Protein AF-A0A6A4ZW05-F1 (afdb_monomer_lite)

Structure (mmCIF, N/CA/C/O backbone):
data_AF-A0A6A4ZW05-F1
#
_entry.id   AF-A0A6A4ZW05-F1
#
loop_
_atom_site.group_PDB
_atom_site.id
_atom_site.type_symbol
_atom_site.label_atom_id
_atom_site.label_alt_id
_atom_site.label_comp_id
_atom_site.label_asym_id
_atom_site.label_entity_id
_atom_site.label_seq_id
_atom_site.pdbx_PDB_ins_code
_atom_site.Cartn_x
_atom_site.Cartn_y
_atom_site.Cartn_z
_atom_site.occupancy
_atom_site.B_iso_or_equiv
_atom_site.auth_seq_id
_atom_site.auth_comp_id
_atom_site.auth_asym_id
_atom_site.auth_atom_id
_atom_site.pdbx_PDB_model_num
ATOM 1 N N . ASP A 1 1 ? -20.516 -22.581 10.461 1.00 67.38 1 ASP A N 1
ATOM 2 C CA . ASP A 1 1 ? -21.993 -22.541 10.362 1.00 67.38 1 ASP A CA 1
ATOM 3 C C . ASP A 1 1 ? -22.697 -22.433 11.710 1.00 67.38 1 ASP A C 1
ATOM 5 O O . ASP A 1 1 ? -23.389 -21.446 11.921 1.00 67.38 1 ASP A O 1
ATOM 9 N N . GLY A 1 2 ? -22.484 -23.356 12.660 1.00 89.69 2 GLY A N 1
ATOM 10 C CA . GLY A 1 2 ? -23.200 -23.343 13.952 1.00 89.69 2 GLY A CA 1
ATOM 11 C C . GLY A 1 2 ? -23.078 -22.049 14.777 1.00 89.69 2 GLY A C 1
ATOM 12 O O . GLY A 1 2 ? -24.088 -21.526 15.234 1.00 89.69 2 GLY A O 1
ATOM 13 N N . LEU A 1 3 ? -21.869 -21.489 14.921 1.00 89.31 3 LEU A N 1
ATOM 14 C CA . LEU A 1 3 ? -21.654 -20.243 15.678 1.00 89.31 3 LEU A CA 1
ATOM 15 C C . LEU A 1 3 ? -22.339 -19.026 15.039 1.00 89.31 3 LEU A C 1
ATOM 17 O O . LEU A 1 3 ? -22.911 -18.206 15.747 1.00 89.31 3 LEU A O 1
ATOM 21 N N . ILE A 1 4 ? -22.313 -18.927 13.706 1.00 91.25 4 ILE A N 1
ATOM 22 C CA . ILE A 1 4 ? -22.961 -17.831 12.970 1.00 91.25 4 ILE A CA 1
ATOM 23 C C . ILE A 1 4 ? -24.471 -17.878 13.200 1.00 91.25 4 ILE A C 1
ATOM 25 O O . ILE A 1 4 ? -25.069 -16.877 13.592 1.00 91.25 4 ILE A O 1
ATOM 29 N N . LYS A 1 5 ? -25.068 -19.064 13.031 1.00 94.19 5 LYS A N 1
ATOM 30 C CA . LYS A 1 5 ? -26.499 -19.277 13.257 1.00 94.19 5 LYS A CA 1
ATOM 31 C C . LYS A 1 5 ? -26.902 -18.953 14.698 1.00 94.19 5 LYS A C 1
ATOM 33 O O . LYS A 1 5 ? -27.901 -18.279 14.910 1.00 94.19 5 LYS A O 1
ATOM 38 N N . TYR A 1 6 ? -26.091 -19.356 15.675 1.00 94.19 6 TYR A N 1
ATOM 39 C CA . TYR A 1 6 ? -26.327 -19.041 17.085 1.00 94.19 6 TYR A CA 1
ATOM 40 C C . TYR A 1 6 ? -26.376 -17.528 17.352 1.00 94.19 6 TYR A C 1
ATOM 42 O O . TYR A 1 6 ? -27.289 -17.045 18.018 1.00 94.19 6 TYR A O 1
ATOM 50 N N . VAL A 1 7 ? -25.440 -16.756 16.788 1.00 94.69 7 VAL A N 1
ATOM 51 C CA . VAL A 1 7 ? -25.439 -15.289 16.932 1.00 94.69 7 VAL A CA 1
ATOM 52 C C . VAL A 1 7 ? -26.670 -14.660 16.267 1.00 94.69 7 VAL A C 1
ATOM 54 O O . VAL A 1 7 ? -27.284 -13.767 16.849 1.00 94.69 7 VAL A O 1
ATOM 57 N N . GLN A 1 8 ? -27.073 -15.149 15.091 1.00 94.12 8 GLN A N 1
ATOM 58 C CA . GLN A 1 8 ? -28.286 -14.695 14.395 1.00 94.12 8 GLN A CA 1
ATOM 59 C C . GLN A 1 8 ? -29.562 -14.976 15.204 1.00 94.12 8 GLN A C 1
ATOM 61 O O . GLN A 1 8 ? -30.432 -14.111 15.311 1.00 94.12 8 GLN A O 1
ATOM 66 N N . GLU A 1 9 ? -29.662 -16.157 15.818 1.00 95.56 9 GLU A N 1
ATOM 67 C CA . GLU A 1 9 ? -30.787 -16.524 16.682 1.00 95.56 9 GLU A CA 1
ATOM 68 C C . GLU A 1 9 ? -30.846 -15.640 17.934 1.00 95.56 9 GLU A C 1
ATOM 70 O O . GLU A 1 9 ? -31.915 -15.115 18.246 1.00 95.56 9 GLU A O 1
ATOM 75 N N . ILE A 1 10 ? -29.713 -15.369 18.598 1.00 95.88 10 ILE A N 1
ATOM 76 C CA . ILE A 1 10 ? -29.679 -14.411 19.717 1.00 95.88 10 ILE A CA 1
ATOM 77 C C . ILE A 1 10 ? -30.128 -13.026 19.248 1.00 95.88 10 ILE A C 1
ATOM 79 O O . ILE A 1 10 ? -30.955 -12.400 19.914 1.00 95.88 10 ILE A O 1
ATOM 83 N N . ALA A 1 11 ? -29.629 -12.549 18.105 1.00 95.12 11 ALA A N 1
ATOM 84 C CA . ALA A 1 11 ? -29.976 -11.227 17.589 1.00 95.12 11 ALA A CA 1
ATOM 85 C C . ALA A 1 11 ? -31.489 -11.089 17.346 1.00 95.12 11 ALA A C 1
ATOM 87 O O . ALA A 1 11 ? -32.068 -10.048 17.660 1.00 95.12 11 ALA A O 1
ATOM 88 N N . SER A 1 12 ? -32.150 -12.160 16.885 1.00 95.94 12 SER A N 1
ATOM 89 C CA . SER A 1 12 ? -33.605 -12.187 16.656 1.00 95.94 12 SER A CA 1
ATOM 90 C C . SER A 1 12 ? -34.446 -11.960 17.921 1.00 95.94 12 SER A C 1
ATOM 92 O O . SER A 1 12 ? -35.594 -11.532 17.830 1.00 95.94 12 SER A O 1
ATOM 94 N N . THR A 1 13 ? -33.868 -12.179 19.107 1.00 97.06 13 THR A N 1
ATOM 95 C CA . THR A 1 13 ? -34.537 -11.925 20.396 1.00 97.06 13 THR A CA 1
ATOM 96 C C . THR A 1 13 ? -34.513 -10.451 20.818 1.00 97.06 13 THR A C 1
ATOM 98 O O . THR A 1 13 ? -35.145 -10.089 21.807 1.00 97.06 13 THR A O 1
ATOM 101 N N . GLY A 1 14 ? -33.754 -9.596 20.120 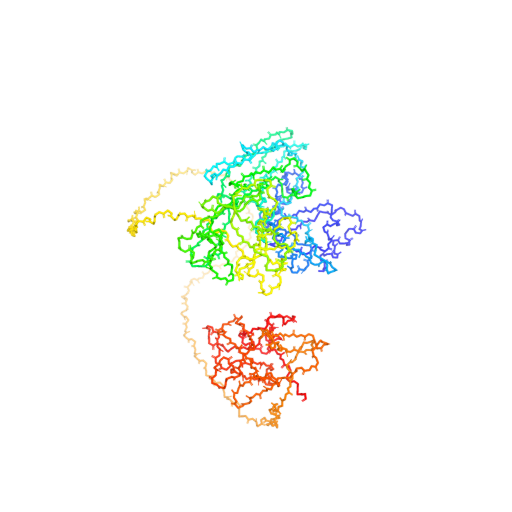1.00 94.94 14 GLY A N 1
ATOM 102 C CA . GLY A 1 14 ? -33.503 -8.207 20.522 1.00 94.94 14 GLY A CA 1
ATOM 103 C C . GLY A 1 14 ? -32.441 -8.046 21.620 1.00 94.94 14 GLY A C 1
ATOM 104 O O . GLY A 1 14 ? -32.172 -6.925 22.059 1.00 94.94 14 GLY A O 1
ATOM 105 N N . THR A 1 15 ? -31.814 -9.143 22.057 1.00 96.00 15 THR A N 1
ATOM 106 C CA . THR A 1 15 ? -30.717 -9.121 23.034 1.00 96.00 15 THR A CA 1
ATOM 107 C C . THR A 1 15 ? -29.518 -8.343 22.490 1.00 96.00 15 THR A C 1
ATOM 109 O O . THR A 1 15 ? -29.087 -8.548 21.356 1.00 96.00 15 THR A O 1
ATOM 112 N N . LYS A 1 16 ? -28.940 -7.455 23.309 1.00 96.00 16 LYS A N 1
ATOM 113 C CA . LYS A 1 16 ? -27.702 -6.741 22.964 1.00 96.00 16 LYS A CA 1
ATOM 114 C C . LYS A 1 16 ? -26.517 -7.703 23.012 1.00 96.00 16 LYS A C 1
ATOM 116 O O . LYS A 1 16 ? -26.241 -8.298 24.049 1.00 96.00 16 LYS A O 1
ATOM 121 N N . ILE A 1 17 ? -25.814 -7.831 21.892 1.00 96.88 17 ILE A N 1
ATOM 122 C CA . ILE A 1 17 ? -24.693 -8.761 21.734 1.00 96.88 17 ILE A CA 1
ATOM 123 C C . ILE A 1 17 ? -23.373 -7.996 21.839 1.00 96.88 17 ILE A C 1
ATOM 125 O O . ILE A 1 17 ? -23.164 -7.018 21.122 1.00 96.88 17 ILE A O 1
ATOM 129 N N . VAL A 1 18 ? -22.466 -8.472 22.692 1.00 97.06 18 VAL A N 1
ATOM 130 C CA . VAL A 1 18 ? -21.041 -8.114 22.643 1.00 97.06 18 VAL A CA 1
ATOM 131 C C . VAL A 1 18 ? -20.301 -9.301 22.038 1.00 97.06 18 VAL A C 1
ATOM 133 O O . VAL A 1 18 ? -20.226 -10.365 22.652 1.00 97.06 18 VAL A O 1
ATOM 136 N N . LEU A 1 19 ? -19.790 -9.136 20.821 1.00 96.62 19 LEU A N 1
ATOM 137 C CA . LEU A 1 19 ? -19.059 -10.179 20.109 1.00 96.62 19 LEU A CA 1
ATOM 138 C C . LEU A 1 19 ? -17.574 -10.098 20.471 1.00 96.62 19 LEU A C 1
ATOM 140 O O . LEU A 1 19 ? -16.910 -9.113 20.157 1.00 96.62 19 LEU A O 1
ATOM 144 N N . VAL A 1 20 ? -17.043 -11.135 21.117 1.00 97.00 20 VAL A N 1
ATOM 145 C CA . VAL A 1 20 ? -15.615 -11.223 21.453 1.00 97.00 20 VAL A CA 1
ATOM 146 C C . VAL A 1 20 ? -14.942 -12.239 20.534 1.00 97.00 20 VAL A C 1
ATOM 148 O O . VAL A 1 20 ? -15.269 -13.423 20.563 1.00 97.00 20 VAL A O 1
ATOM 151 N N . LEU A 1 21 ? -13.998 -11.773 19.721 1.00 95.88 21 LEU A N 1
ATOM 152 C CA . LEU A 1 21 ? -13.239 -12.579 18.771 1.00 95.88 21 LEU A CA 1
ATOM 153 C C . LEU A 1 21 ? -11.915 -13.014 19.408 1.00 95.88 21 LEU A C 1
ATOM 155 O O . LEU A 1 21 ? -10.964 -12.235 19.492 1.00 95.88 21 LEU A O 1
ATOM 159 N N . THR A 1 22 ? -11.861 -14.263 19.871 1.00 95.44 22 THR A N 1
ATOM 160 C CA . THR A 1 22 ? -10.639 -14.918 20.364 1.00 95.44 22 THR A CA 1
ATOM 161 C C . THR A 1 22 ? -10.086 -15.846 19.283 1.00 95.44 22 THR A C 1
ATOM 163 O O . THR A 1 22 ? -10.536 -16.983 19.125 1.00 95.44 22 THR A O 1
ATOM 166 N N . GLU A 1 23 ? -9.136 -15.353 18.499 1.00 93.25 23 GLU A N 1
ATOM 167 C CA . GLU A 1 23 ? -8.645 -16.009 17.292 1.00 93.25 23 GLU A CA 1
ATOM 168 C C . GLU A 1 23 ? -7.190 -15.637 16.971 1.00 93.25 23 GLU A C 1
ATOM 170 O O . GLU A 1 23 ? -6.746 -14.518 17.206 1.00 93.25 23 GLU A O 1
ATOM 175 N N . GLY A 1 24 ? -6.434 -16.582 16.400 1.00 91.88 24 GLY A N 1
ATOM 176 C CA . GLY A 1 24 ? -5.040 -16.354 15.978 1.00 91.88 24 GLY A CA 1
ATOM 177 C C . GLY A 1 24 ? -4.879 -15.803 14.563 1.00 91.88 24 GLY A C 1
ATOM 178 O O . GLY A 1 24 ? -3.782 -15.419 14.175 1.00 91.88 24 GLY A O 1
ATOM 179 N N . ARG A 1 25 ? -5.961 -15.786 13.785 1.00 89.75 25 ARG A N 1
ATOM 180 C CA . ARG A 1 25 ? -6.020 -15.246 12.425 1.00 89.75 25 ARG A CA 1
ATOM 181 C C . ARG A 1 25 ? -7.443 -14.773 12.131 1.00 89.75 25 ARG A C 1
ATOM 183 O O . ARG A 1 25 ? -8.360 -15.319 12.753 1.00 89.75 25 ARG A O 1
ATOM 190 N N . PRO A 1 26 ? -7.636 -13.849 11.178 1.00 89.88 26 PRO A N 1
ATOM 191 C CA . PRO A 1 26 ? -8.969 -13.394 10.811 1.00 89.88 26 PRO A CA 1
ATOM 192 C C . PRO A 1 26 ? -9.877 -14.536 10.357 1.00 89.88 26 PRO A C 1
ATOM 194 O O . PRO A 1 26 ? -9.431 -15.511 9.737 1.00 89.88 26 PRO A O 1
ATOM 197 N N . ARG A 1 27 ? -11.166 -14.403 10.657 1.00 89.69 27 ARG A N 1
ATOM 198 C CA . ARG A 1 27 ? -12.232 -15.307 10.224 1.00 89.69 27 ARG A CA 1
ATOM 199 C C . ARG A 1 27 ? -13.246 -14.507 9.425 1.00 89.69 27 ARG A C 1
ATOM 201 O O . ARG A 1 27 ? -13.546 -13.374 9.764 1.00 89.69 27 ARG A O 1
ATOM 208 N N . LEU A 1 28 ? -13.829 -15.110 8.395 1.00 90.50 28 LEU A N 1
ATOM 209 C CA . LEU A 1 28 ? -14.947 -14.474 7.705 1.00 90.50 28 LEU A CA 1
ATOM 210 C C . LEU A 1 28 ? -16.160 -14.458 8.635 1.00 90.50 28 LEU A C 1
ATOM 212 O O . LEU A 1 28 ? -16.672 -15.510 9.024 1.00 90.50 28 LEU A O 1
ATOM 216 N N . LEU A 1 29 ? -16.576 -13.253 9.018 1.00 91.69 29 LEU A N 1
ATOM 217 C CA . LEU A 1 29 ? -17.650 -13.046 9.987 1.00 91.69 29 LEU A CA 1
ATOM 218 C C . LEU A 1 29 ? -19.036 -13.147 9.342 1.00 91.69 29 LEU A C 1
ATOM 220 O O . LEU A 1 29 ? -20.016 -13.384 10.042 1.00 91.69 29 LEU A O 1
ATOM 224 N N . ASN A 1 30 ? -19.134 -13.011 8.015 1.00 89.69 30 ASN A N 1
ATOM 225 C CA . ASN A 1 30 ? -20.377 -13.174 7.252 1.00 89.69 30 ASN A CA 1
ATOM 226 C C . ASN A 1 30 ? -21.560 -12.384 7.855 1.00 89.69 30 ASN A C 1
ATOM 228 O O . ASN A 1 30 ? -22.665 -12.906 8.003 1.00 89.69 30 ASN A O 1
ATOM 232 N N . GLY A 1 31 ? -21.306 -11.128 8.240 1.00 90.69 31 GLY A N 1
ATOM 233 C CA . GLY A 1 31 ? -22.319 -10.195 8.743 1.00 90.69 31 GLY A CA 1
ATOM 234 C C . GLY A 1 31 ? -22.657 -10.310 10.233 1.00 90.69 31 GLY A C 1
ATOM 235 O O . GLY A 1 31 ? -23.436 -9.502 10.726 1.00 90.69 31 GLY A O 1
ATOM 236 N N . ILE A 1 32 ? -22.080 -11.248 11.001 1.00 94.00 32 ILE A N 1
ATOM 237 C CA . ILE A 1 32 ? -22.378 -11.322 12.449 1.00 94.00 32 ILE A CA 1
ATOM 238 C C . ILE A 1 32 ? -21.826 -10.128 13.240 1.00 94.00 32 ILE A C 1
ATOM 240 O O . ILE A 1 32 ? -22.329 -9.840 14.325 1.00 94.00 32 ILE A O 1
ATOM 244 N N . ALA A 1 33 ? -20.816 -9.430 12.709 1.00 94.19 33 ALA A N 1
ATOM 245 C CA . ALA A 1 33 ? -20.319 -8.186 13.288 1.00 94.19 33 ALA A CA 1
ATOM 246 C C . ALA A 1 33 ? -21.380 -7.074 13.230 1.00 94.19 33 ALA A C 1
ATOM 248 O O . ALA A 1 33 ? -21.557 -6.366 14.218 1.00 94.19 33 ALA A O 1
ATOM 249 N N . ASP A 1 34 ? -22.148 -6.993 12.137 1.00 94.00 34 ASP A N 1
ATOM 250 C CA . ASP A 1 34 ? -23.224 -6.006 11.951 1.00 94.00 34 ASP A CA 1
ATOM 251 C C . ASP A 1 34 ? -24.412 -6.237 12.905 1.00 94.00 34 ASP A C 1
ATOM 253 O O . ASP A 1 34 ? -25.176 -5.320 13.202 1.00 94.00 34 ASP A O 1
ATOM 257 N N . LEU A 1 35 ? -24.572 -7.466 13.410 1.00 95.50 35 LEU A N 1
ATOM 258 C CA . LEU A 1 35 ? -25.591 -7.818 14.407 1.00 95.50 35 LEU A CA 1
ATOM 259 C C . LEU A 1 35 ? -25.162 -7.470 15.841 1.00 95.50 35 LEU A C 1
ATOM 261 O O . LEU A 1 35 ? -25.997 -7.412 16.749 1.00 95.50 35 LEU A O 1
ATOM 265 N N . ALA A 1 36 ? -23.862 -7.279 16.072 1.00 96.12 36 ALA A N 1
ATOM 266 C CA . ALA A 1 36 ? -23.322 -7.014 17.392 1.00 96.12 36 ALA A CA 1
ATOM 267 C C . ALA A 1 36 ? -23.484 -5.536 17.774 1.00 96.12 36 ALA A C 1
ATOM 269 O O . ALA A 1 36 ? -23.325 -4.626 16.969 1.00 96.12 36 ALA A O 1
ATOM 270 N N . SER A 1 37 ? -23.769 -5.276 19.050 1.00 96.19 37 SER A N 1
ATOM 271 C CA . SER A 1 37 ? -23.774 -3.914 19.604 1.00 96.19 37 SER A CA 1
ATOM 272 C C . SER A 1 37 ? -22.362 -3.398 19.891 1.00 96.19 37 SER A C 1
ATOM 274 O O . SER A 1 37 ? -22.151 -2.190 19.956 1.00 96.19 37 SER A O 1
ATOM 276 N N . ALA A 1 38 ? -21.411 -4.311 20.083 1.00 96.69 38 ALA A N 1
ATOM 277 C CA . ALA A 1 38 ? -19.987 -4.031 20.185 1.00 96.69 38 ALA A CA 1
ATOM 278 C C . ALA A 1 38 ? -19.190 -5.263 19.743 1.00 96.69 38 ALA A C 1
ATOM 280 O O . ALA A 1 38 ? -19.620 -6.396 19.976 1.00 96.69 38 ALA A O 1
ATOM 281 N N . VAL A 1 39 ? -18.014 -5.039 19.160 1.00 97.31 39 VAL A N 1
ATOM 282 C CA . VAL A 1 39 ? -17.072 -6.097 18.783 1.00 97.31 39 VAL A CA 1
ATOM 283 C C . VAL A 1 39 ? -15.734 -5.843 19.472 1.00 97.31 39 VAL A C 1
ATOM 285 O O . VAL A 1 39 ? -15.225 -4.723 19.456 1.00 97.31 39 VAL A O 1
ATOM 288 N N . ILE A 1 40 ? -15.163 -6.882 20.079 1.00 97.19 40 ILE A N 1
ATOM 289 C CA . ILE A 1 40 ? -13.834 -6.859 20.693 1.00 97.19 40 ILE A CA 1
ATOM 290 C C . ILE A 1 40 ? -12.989 -7.931 20.021 1.00 97.19 40 ILE A C 1
ATOM 292 O O . ILE A 1 40 ? -13.272 -9.118 20.156 1.00 97.19 40 ILE A O 1
ATOM 296 N N . TRP A 1 41 ? -11.920 -7.525 19.344 1.00 96.31 41 TRP A N 1
ATOM 297 C CA . TRP A 1 41 ? -10.901 -8.455 18.869 1.00 96.31 41 TRP A CA 1
ATOM 298 C C . TRP A 1 41 ? -9.824 -8.642 19.943 1.00 96.31 41 TRP A C 1
ATOM 300 O O . TRP A 1 41 ? -9.144 -7.689 20.320 1.00 96.31 41 TRP A O 1
ATOM 310 N N . ALA A 1 42 ? -9.701 -9.866 20.459 1.00 95.75 42 ALA A N 1
ATOM 311 C CA . ALA A 1 42 ? -8.825 -10.210 21.580 1.00 95.75 42 ALA A CA 1
ATOM 312 C C . ALA A 1 42 ? -7.583 -11.023 21.168 1.00 95.75 42 ALA A C 1
ATOM 314 O O . ALA A 1 42 ? -6.743 -11.323 22.017 1.00 95.75 42 ALA A O 1
ATOM 315 N N . GLY A 1 43 ? -7.449 -11.383 19.886 1.00 93.44 43 GLY A N 1
ATOM 316 C CA . GLY A 1 43 ? -6.352 -12.222 19.400 1.00 93.44 43 GLY A CA 1
ATOM 317 C C . GLY A 1 43 ? -6.351 -13.610 20.051 1.00 93.44 43 GLY A C 1
ATOM 318 O O . GLY A 1 43 ? -7.411 -14.162 20.344 1.00 93.44 43 GLY A O 1
ATOM 319 N N . LEU A 1 44 ? -5.165 -14.170 20.306 1.00 94.44 44 LEU A N 1
ATOM 320 C CA . LEU A 1 44 ? -4.981 -15.324 21.194 1.00 94.44 44 LEU A CA 1
ATOM 321 C C . LEU A 1 44 ? -4.558 -14.812 22.572 1.00 94.44 44 LEU A C 1
ATOM 323 O O . LEU A 1 44 ? -3.362 -14.633 22.812 1.00 94.44 44 LEU A O 1
ATOM 327 N N . PRO A 1 45 ? -5.513 -14.514 23.465 1.00 91.69 45 PRO A N 1
ATOM 328 C CA . PRO A 1 45 ? -5.177 -13.965 24.757 1.00 91.69 45 PRO A CA 1
ATOM 329 C C . PRO A 1 45 ? -4.670 -15.122 25.631 1.00 91.69 45 PRO A C 1
ATOM 331 O O . PRO A 1 45 ? -5.306 -16.172 25.707 1.00 91.69 45 PRO A O 1
ATOM 334 N N . CYS A 1 46 ? -3.488 -14.962 26.225 1.00 94.88 46 CYS A N 1
ATOM 335 C CA . CYS A 1 46 ? -2.825 -16.002 27.019 1.00 94.88 46 CYS A CA 1
ATOM 336 C C . CYS A 1 46 ? -3.606 -16.335 28.316 1.00 94.88 46 CYS A C 1
ATOM 338 O O . CYS A 1 46 ? -4.795 -16.052 28.447 1.00 94.88 46 CYS A O 1
ATOM 340 N N . GLU A 1 47 ? -2.956 -16.920 29.321 1.00 96.25 47 GLU A N 1
ATOM 341 C CA . GLU A 1 47 ? -3.590 -17.418 30.550 1.00 96.25 47 GLU A CA 1
ATOM 342 C C . GLU A 1 47 ? -4.390 -16.364 31.339 1.00 96.25 47 GLU A C 1
ATOM 344 O O . GLU A 1 47 ? -5.415 -16.691 31.934 1.00 96.25 47 GLU A O 1
ATOM 349 N N . MET A 1 48 ? -3.991 -15.087 31.280 1.00 97.19 48 MET A N 1
ATOM 350 C CA . MET A 1 48 ? -4.719 -13.964 31.900 1.00 97.19 48 MET A CA 1
ATOM 351 C C . MET A 1 48 ? -5.727 -13.285 30.957 1.00 97.19 48 MET A C 1
ATOM 353 O O . MET A 1 48 ? -6.295 -12.235 31.270 1.00 97.19 48 MET A O 1
ATOM 357 N N . GLY A 1 49 ? -5.972 -13.886 29.795 1.00 96.75 49 GLY A N 1
ATOM 358 C CA . GLY A 1 49 ? -6.790 -13.340 28.724 1.00 96.75 49 GLY A CA 1
ATOM 359 C C . GLY A 1 49 ? -8.228 -13.036 29.114 1.00 96.75 49 GLY A C 1
ATOM 360 O O . GLY A 1 49 ? -8.747 -11.966 28.795 1.00 96.75 49 GLY A O 1
ATOM 361 N N . GLY A 1 50 ? -8.854 -13.946 29.863 1.00 97.44 50 GLY A N 1
ATOM 362 C CA . GLY A 1 50 ? -10.222 -13.764 30.349 1.00 97.44 50 GLY A CA 1
ATOM 363 C C . GLY A 1 50 ? -10.366 -12.535 31.249 1.00 97.44 50 GLY A C 1
ATOM 364 O O . GLY A 1 50 ? -11.322 -11.776 31.097 1.00 97.44 50 GLY A O 1
ATOM 365 N N . GLN A 1 51 ? -9.387 -12.288 32.129 1.00 98.00 51 GLN A N 1
ATOM 366 C CA . GLN A 1 51 ? -9.378 -11.086 32.962 1.00 98.00 51 GLN A CA 1
ATOM 367 C C . GLN A 1 51 ? -9.230 -9.830 32.098 1.00 98.00 51 GLN A C 1
ATOM 369 O O . GLN A 1 51 ? -10.027 -8.909 32.242 1.00 98.00 51 GLN A O 1
ATOM 374 N N . ALA A 1 52 ? -8.268 -9.800 31.172 1.00 97.50 52 ALA A N 1
ATOM 375 C CA . ALA A 1 52 ? -8.048 -8.637 30.311 1.00 97.50 52 ALA A CA 1
ATOM 376 C C . ALA A 1 52 ? -9.297 -8.272 29.483 1.00 97.50 52 ALA A C 1
ATOM 378 O O . ALA A 1 52 ? -9.676 -7.102 29.417 1.00 97.50 52 ALA A O 1
ATOM 379 N N . ILE A 1 53 ? -9.977 -9.271 28.908 1.00 98.12 53 ILE A N 1
ATOM 380 C CA . ILE A 1 53 ? -11.237 -9.080 28.174 1.00 98.12 53 ILE A CA 1
ATOM 381 C C . ILE A 1 53 ? -12.319 -8.512 29.100 1.00 98.12 53 ILE A C 1
ATOM 383 O O . ILE A 1 53 ? -12.971 -7.529 28.749 1.00 98.12 53 ILE A O 1
ATOM 387 N N . ALA A 1 54 ? -12.501 -9.100 30.287 1.00 97.88 54 ALA A N 1
ATOM 388 C CA . ALA A 1 54 ? -13.516 -8.654 31.236 1.00 97.88 54 ALA A CA 1
ATOM 389 C C . ALA A 1 54 ? -13.283 -7.205 31.686 1.00 97.88 54 ALA A C 1
ATOM 391 O O . ALA A 1 54 ? -14.226 -6.418 31.712 1.00 97.88 54 ALA A O 1
ATOM 392 N N . GLU A 1 55 ? -12.035 -6.829 31.982 1.00 97.75 55 GLU A N 1
ATOM 393 C CA . GLU A 1 55 ? -11.672 -5.468 32.389 1.00 97.75 55 GLU A CA 1
ATOM 394 C C . GLU A 1 55 ? -11.949 -4.429 31.293 1.00 97.75 55 GLU A C 1
ATOM 396 O O . GLU A 1 55 ? -12.359 -3.310 31.611 1.00 97.75 55 GLU A O 1
ATOM 401 N N . VAL A 1 56 ? -11.789 -4.801 30.018 1.00 97.62 56 VAL A N 1
ATOM 402 C CA . VAL A 1 56 ? -12.204 -3.964 28.885 1.00 97.62 56 VAL A CA 1
ATOM 403 C C . VAL A 1 56 ? -13.726 -3.867 28.818 1.00 97.62 56 VAL A C 1
ATOM 405 O O . VAL A 1 56 ? -14.248 -2.757 28.777 1.00 97.62 56 VAL A O 1
ATOM 408 N N . ILE A 1 57 ? -14.456 -4.987 28.857 1.00 97.06 57 ILE A N 1
ATOM 409 C CA . ILE A 1 57 ? -15.928 -4.998 28.748 1.00 97.06 57 ILE A CA 1
ATOM 410 C C . ILE A 1 57 ? -16.582 -4.126 29.829 1.00 97.06 57 ILE A C 1
ATOM 412 O O . ILE A 1 57 ? -17.500 -3.367 29.528 1.00 97.06 57 ILE A O 1
ATOM 416 N N . VAL A 1 58 ? -16.102 -4.197 31.074 1.00 96.25 58 VAL A N 1
ATOM 417 C CA . VAL A 1 58 ? -16.672 -3.423 32.194 1.00 96.25 58 VAL A CA 1
ATOM 418 C C . VAL A 1 58 ? -16.130 -1.992 32.295 1.00 96.25 58 VAL A C 1
ATOM 420 O O . VAL A 1 58 ? -16.488 -1.269 33.222 1.00 96.25 58 VAL A O 1
ATOM 423 N N . GLY A 1 59 ? -15.250 -1.570 31.381 1.00 95.88 59 GLY A N 1
ATOM 424 C CA . GLY A 1 59 ? -14.707 -0.210 31.361 1.00 95.88 59 GLY A CA 1
ATOM 425 C C . GLY A 1 59 ? -13.632 0.080 32.410 1.00 95.88 59 GLY A C 1
ATOM 426 O O . GLY A 1 59 ? -13.248 1.237 32.570 1.00 95.88 59 GLY A O 1
ATOM 427 N N . LYS A 1 60 ? -13.110 -0.942 33.105 1.00 97.06 60 LYS A N 1
ATOM 428 C CA . LYS A 1 60 ? -11.956 -0.790 34.011 1.00 97.06 60 LYS A CA 1
ATOM 429 C C . LYS A 1 60 ? -10.690 -0.429 33.227 1.00 97.06 60 LYS A C 1
ATOM 431 O O . LYS A 1 60 ? -9.847 0.312 33.728 1.00 97.06 60 LYS A O 1
ATOM 436 N N . VAL A 1 61 ? -10.579 -0.927 31.995 1.00 97.25 61 VAL A N 1
ATOM 437 C CA . VAL A 1 61 ? -9.537 -0.559 31.034 1.00 97.25 61 VAL A CA 1
ATOM 438 C C . VAL A 1 61 ? -10.192 0.006 29.777 1.00 97.25 61 VAL A C 1
ATOM 440 O O . VAL A 1 61 ? -11.023 -0.643 29.148 1.00 97.25 61 VAL A O 1
ATOM 443 N N . ASN A 1 62 ? -9.789 1.213 29.383 1.00 98.38 62 ASN A N 1
ATOM 444 C CA . ASN A 1 62 ? -10.196 1.804 28.112 1.00 98.38 62 ASN A CA 1
ATOM 445 C C . ASN A 1 62 ? -9.416 1.140 26.951 1.00 98.38 62 ASN A C 1
ATOM 447 O O . ASN A 1 62 ? -8.176 1.192 26.962 1.00 98.38 62 ASN A O 1
ATOM 451 N N . PRO A 1 63 ? -10.089 0.508 25.962 1.00 98.06 63 PRO A N 1
ATOM 452 C CA . PRO A 1 63 ? -9.411 -0.164 24.861 1.00 98.06 63 PRO A CA 1
ATOM 453 C C . PRO A 1 63 ? -8.597 0.829 24.024 1.00 98.06 63 PRO A C 1
ATOM 455 O O . PRO A 1 63 ? -8.986 1.974 23.805 1.00 98.06 63 PRO A O 1
ATOM 458 N N . SER A 1 64 ? -7.423 0.376 23.584 1.00 97.94 64 SER A N 1
ATOM 459 C CA . SER A 1 64 ? -6.457 1.190 22.830 1.00 97.94 64 SER A CA 1
ATOM 460 C C . SER A 1 64 ? -5.638 0.370 21.824 1.00 97.94 64 SER A C 1
ATOM 462 O O . SER A 1 64 ? -4.518 0.745 21.459 1.00 97.94 64 SER A O 1
ATOM 464 N N . GLY A 1 65 ? -6.144 -0.806 21.448 1.00 96.81 65 GLY A N 1
ATOM 465 C CA . GLY A 1 65 ? -5.566 -1.624 20.383 1.00 96.81 65 GLY A CA 1
ATOM 466 C C . GLY A 1 65 ? -5.900 -1.036 19.013 1.00 96.81 65 GLY A C 1
ATOM 467 O O . GLY A 1 65 ? -6.938 -0.397 18.858 1.00 96.81 65 GLY A O 1
ATOM 468 N N . LYS A 1 66 ? -5.023 -1.256 18.032 1.00 97.00 66 LYS A N 1
ATOM 469 C CA . LYS A 1 66 ? -5.268 -0.969 16.613 1.00 97.00 66 LYS A CA 1
ATOM 470 C C . LYS A 1 66 ? -4.944 -2.227 15.809 1.00 97.00 66 LYS A C 1
ATOM 472 O O . LYS A 1 66 ? -4.006 -2.942 16.169 1.00 97.00 66 LYS A O 1
ATOM 477 N N . LEU A 1 67 ? -5.705 -2.501 14.756 1.00 94.56 67 LEU A N 1
ATOM 478 C CA . LEU A 1 67 ? -5.498 -3.675 13.912 1.00 94.56 67 LEU A CA 1
ATOM 479 C C . LEU A 1 67 ? -4.153 -3.596 13.167 1.00 94.56 67 LEU A C 1
ATOM 481 O O . LEU A 1 67 ? -3.891 -2.590 12.507 1.00 94.56 67 LEU A O 1
ATOM 485 N N . PRO A 1 68 ? -3.304 -4.639 13.228 1.00 92.00 68 PRO A N 1
ATOM 486 C CA . PRO A 1 68 ? -2.012 -4.655 12.540 1.00 92.00 68 PRO A CA 1
ATOM 487 C C . PRO A 1 68 ? -2.096 -5.173 11.092 1.00 92.00 68 PRO A C 1
ATOM 489 O O . PRO A 1 68 ? -1.070 -5.348 10.441 1.00 92.00 68 PRO A O 1
ATOM 492 N N . TYR A 1 69 ? -3.300 -5.428 10.580 1.00 89.75 69 TYR A N 1
ATOM 493 C CA . TYR A 1 69 ? -3.573 -5.907 9.223 1.00 89.75 69 TYR A CA 1
ATOM 494 C C . TYR A 1 69 ? -4.970 -5.450 8.777 1.00 89.75 69 TYR A C 1
ATOM 496 O O . TYR A 1 69 ? -5.757 -4.971 9.593 1.00 89.75 69 TYR A O 1
ATOM 504 N N . VAL A 1 70 ? -5.279 -5.605 7.489 1.00 89.50 70 VAL A N 1
ATOM 505 C CA . VAL A 1 70 ? -6.644 -5.447 6.966 1.00 89.50 70 VAL A CA 1
ATOM 506 C C . VAL A 1 70 ? -7.434 -6.709 7.315 1.00 89.50 70 VAL A C 1
ATOM 508 O O . VAL A 1 70 ? -7.012 -7.813 6.974 1.00 89.50 70 VAL A O 1
ATOM 511 N N . TYR A 1 71 ? -8.543 -6.568 8.038 1.00 92.19 71 TYR A N 1
ATOM 512 C CA . TYR A 1 71 ? -9.413 -7.691 8.377 1.00 92.19 71 TYR A CA 1
ATOM 513 C C . TYR A 1 71 ? -10.313 -7.995 7.165 1.00 92.19 71 TYR A C 1
ATOM 515 O O . TYR A 1 71 ? -11.101 -7.130 6.775 1.00 92.19 71 TYR A O 1
ATOM 523 N N . PRO A 1 72 ? -10.203 -9.177 6.536 1.00 89.44 72 PRO A N 1
ATOM 524 C CA . PRO A 1 72 ? -10.889 -9.480 5.285 1.00 89.44 72 PRO A CA 1
ATOM 525 C C . PRO A 1 72 ? -12.402 -9.614 5.469 1.00 89.44 72 PRO A C 1
ATOM 527 O O . PRO A 1 72 ? -12.868 -10.137 6.484 1.00 89.44 72 PRO A O 1
ATOM 530 N N . LYS A 1 73 ? -13.161 -9.188 4.452 1.00 88.00 73 LYS A N 1
ATOM 531 C CA . LYS A 1 73 ? -14.634 -9.283 4.444 1.00 88.00 73 LYS A CA 1
ATOM 532 C C . LYS A 1 73 ? -15.170 -10.463 3.636 1.00 88.00 73 LYS A C 1
ATOM 534 O O . LYS A 1 73 ? -16.245 -10.973 3.939 1.00 88.00 73 LYS A O 1
ATOM 539 N N . SER A 1 74 ? -14.446 -10.894 2.603 1.00 83.56 74 SER A N 1
ATOM 540 C CA . SER A 1 74 ? -14.856 -11.996 1.725 1.00 83.56 74 SER A CA 1
ATOM 541 C C . SER A 1 74 ? -13.743 -13.023 1.534 1.00 83.56 74 SER A C 1
ATOM 543 O O . SER A 1 74 ? -12.575 -12.770 1.823 1.00 83.56 74 SER A O 1
ATOM 545 N N . SER A 1 75 ? -14.122 -14.203 1.042 1.00 80.19 75 SER A N 1
ATOM 546 C CA . SER A 1 75 ? -13.201 -15.287 0.680 1.00 80.19 75 SER A CA 1
ATOM 547 C C . SER A 1 75 ? -12.481 -15.063 -0.650 1.00 80.19 75 SER A C 1
ATOM 549 O O . SER A 1 75 ? -11.728 -15.937 -1.074 1.00 80.19 75 SER A O 1
ATOM 551 N N . ASP A 1 76 ? -12.725 -13.943 -1.334 1.00 77.19 76 ASP A N 1
ATOM 552 C CA . ASP A 1 76 ? -12.079 -13.659 -2.612 1.00 77.19 76 ASP A CA 1
ATOM 553 C C . ASP A 1 76 ? -10.568 -13.534 -2.397 1.00 77.19 76 ASP A C 1
ATOM 555 O O . ASP A 1 76 ? -10.118 -12.839 -1.485 1.00 77.19 76 ASP A O 1
ATOM 559 N N . ASN A 1 77 ? -9.766 -14.195 -3.234 1.00 68.94 77 ASN A N 1
ATOM 560 C CA . ASN A 1 77 ? -8.318 -14.290 -3.020 1.00 68.94 77 ASN A CA 1
ATOM 561 C C . ASN A 1 77 ? -7.640 -12.907 -2.914 1.00 68.94 77 ASN A C 1
ATOM 563 O O . ASN A 1 77 ? -6.775 -12.687 -2.070 1.00 68.94 77 ASN A O 1
ATOM 567 N N . THR A 1 78 ? -8.092 -11.937 -3.714 1.00 64.81 78 THR A N 1
ATOM 568 C CA . THR A 1 78 ? -7.618 -10.545 -3.664 1.00 64.81 78 THR A CA 1
ATOM 569 C C . THR A 1 78 ? -7.988 -9.831 -2.359 1.00 64.81 78 THR A C 1
ATOM 571 O O . THR A 1 78 ? -7.245 -8.963 -1.912 1.00 64.81 78 THR A O 1
ATOM 574 N N . ASN A 1 79 ? -9.095 -10.214 -1.713 1.00 71.50 79 ASN A N 1
ATOM 575 C CA . ASN A 1 79 ? -9.520 -9.695 -0.410 1.00 71.50 79 ASN A CA 1
ATOM 576 C C . ASN A 1 79 ? -8.646 -10.252 0.722 1.00 71.50 79 ASN A C 1
ATOM 578 O O . ASN A 1 79 ? -8.107 -9.502 1.532 1.00 71.50 79 ASN A O 1
ATOM 582 N N . LEU A 1 80 ? -8.436 -11.573 0.719 1.00 70.31 80 LEU A N 1
ATOM 583 C CA . LEU A 1 80 ? -7.638 -12.272 1.730 1.00 70.31 80 LEU A CA 1
ATOM 584 C C . LEU A 1 80 ? -6.165 -11.836 1.736 1.00 70.31 80 LEU A C 1
ATOM 586 O O . LEU A 1 80 ? -5.515 -11.901 2.778 1.00 70.31 80 LEU A O 1
ATOM 590 N N . ALA A 1 81 ? -5.653 -11.385 0.589 1.00 71.50 81 ALA A N 1
ATOM 591 C CA . ALA A 1 81 ? -4.277 -10.931 0.417 1.00 71.50 81 ALA A CA 1
ATOM 592 C C . ALA A 1 81 ? -4.126 -9.399 0.343 1.00 71.50 81 ALA A C 1
ATOM 594 O O . ALA A 1 81 ? -3.049 -8.929 -0.020 1.00 71.50 81 ALA A O 1
ATOM 595 N N . THR A 1 82 ? -5.161 -8.606 0.662 1.00 76.38 82 THR A N 1
ATOM 596 C CA . THR A 1 82 ? -5.095 -7.137 0.532 1.00 76.38 82 THR A CA 1
ATOM 597 C C . THR A 1 82 ? -4.036 -6.546 1.480 1.00 76.38 82 THR A C 1
ATOM 599 O O . THR A 1 82 ? -4.210 -6.590 2.703 1.00 76.38 82 THR A O 1
ATOM 602 N N . PRO A 1 83 ? -2.940 -5.954 0.963 1.00 81.06 83 PRO A N 1
ATOM 603 C CA . PRO A 1 83 ? -1.948 -5.314 1.811 1.00 81.06 83 PRO A CA 1
ATOM 604 C C . PRO A 1 83 ? -2.471 -3.976 2.342 1.00 81.06 83 PRO A C 1
ATOM 606 O O . PRO A 1 83 ? -3.146 -3.230 1.636 1.00 81.06 83 PRO A O 1
ATOM 609 N N . TYR A 1 84 ? -2.076 -3.603 3.563 1.00 83.25 84 TYR A N 1
ATOM 610 C CA . TYR A 1 84 ? -2.492 -2.323 4.157 1.00 83.25 84 TYR A CA 1
ATOM 611 C C . TYR A 1 84 ? -2.016 -1.092 3.377 1.00 83.25 84 TYR A C 1
ATOM 613 O O . TYR A 1 84 ? -2.570 -0.004 3.527 1.00 83.25 84 TYR A O 1
ATOM 621 N N . TYR A 1 85 ? -0.926 -1.242 2.624 1.00 78.06 85 TYR A N 1
ATOM 622 C CA . TYR A 1 85 ? -0.250 -0.134 1.970 1.00 78.06 85 TYR A CA 1
ATOM 623 C C . TYR A 1 85 ? -0.829 0.217 0.602 1.00 78.06 85 TYR A C 1
ATOM 625 O O . TYR A 1 85 ? -0.346 1.180 0.011 1.00 78.06 85 TYR A O 1
ATOM 633 N N . PHE A 1 86 ? -1.843 -0.536 0.146 1.00 72.88 86 PHE A N 1
ATOM 634 C CA . PHE A 1 86 ? -2.623 -0.343 -1.080 1.00 72.88 86 PHE A CA 1
ATOM 635 C C . PHE A 1 86 ? -1.766 0.057 -2.286 1.00 72.88 86 PHE A C 1
ATOM 637 O O . PHE A 1 86 ? -1.448 1.230 -2.473 1.00 72.88 86 PHE A O 1
ATOM 644 N N . ARG A 1 87 ? -1.375 -0.884 -3.150 1.00 70.31 87 ARG A N 1
ATOM 645 C CA . ARG A 1 87 ? -0.739 -0.466 -4.410 1.00 70.31 87 ARG A CA 1
ATOM 646 C C . ARG A 1 87 ? -1.792 0.164 -5.310 1.00 70.31 87 ARG A C 1
ATOM 648 O O . ARG A 1 87 ? -2.949 -0.245 -5.311 1.00 70.31 87 ARG A O 1
ATOM 655 N N . LYS A 1 88 ? -1.381 1.130 -6.132 1.00 60.88 88 LYS A N 1
ATOM 656 C CA . LYS A 1 88 ? -2.272 1.858 -7.058 1.00 60.88 88 LYS A CA 1
ATOM 657 C C . LYS A 1 88 ? -3.171 0.947 -7.922 1.00 60.88 88 LYS A C 1
ATOM 659 O O . LYS A 1 88 ? -4.287 1.343 -8.261 1.00 60.88 88 LYS A O 1
ATOM 664 N N . ASN A 1 89 ? -2.697 -0.260 -8.240 1.00 62.16 89 ASN A N 1
ATOM 665 C CA . ASN A 1 89 ? -3.399 -1.247 -9.064 1.00 62.16 89 ASN A CA 1
ATOM 666 C C . ASN A 1 89 ? -3.986 -2.426 -8.262 1.00 62.16 89 ASN A C 1
ATOM 668 O O . ASN A 1 89 ? -4.601 -3.300 -8.868 1.00 62.16 89 ASN A O 1
ATOM 672 N N . ASP A 1 90 ? -3.838 -2.454 -6.932 1.00 63.75 90 ASP A N 1
ATOM 673 C CA . ASP A 1 90 ? -4.462 -3.476 -6.084 1.00 63.75 90 ASP A CA 1
ATOM 674 C C . ASP A 1 90 ? -5.959 -3.165 -5.971 1.00 63.75 90 ASP A C 1
ATOM 676 O O . ASP A 1 90 ? -6.394 -2.349 -5.154 1.00 63.75 90 ASP A O 1
ATOM 680 N N . ARG A 1 91 ? -6.759 -3.784 -6.840 1.00 62.91 91 ARG A N 1
ATOM 681 C CA . ARG A 1 91 ? -8.218 -3.665 -6.838 1.00 62.91 91 ARG A CA 1
ATOM 682 C C . ARG A 1 91 ? -8.862 -5.039 -6.894 1.00 62.91 91 ARG A C 1
ATOM 684 O O . ARG A 1 91 ? -8.370 -5.948 -7.555 1.00 62.91 91 ARG A O 1
ATOM 691 N N . CYS A 1 92 ? -9.978 -5.176 -6.194 1.00 63.34 92 CYS A N 1
ATOM 692 C CA . CYS A 1 92 ? -10.829 -6.348 -6.290 1.00 63.34 92 CYS A CA 1
ATOM 693 C C . CYS A 1 92 ? -11.741 -6.194 -7.509 1.00 63.34 92 CYS A C 1
ATOM 695 O O . CYS A 1 92 ? -12.218 -5.099 -7.793 1.00 63.34 92 CYS A O 1
ATOM 697 N N . VAL A 1 93 ? -12.020 -7.278 -8.228 1.00 52.09 93 VAL A N 1
ATOM 698 C CA . VAL A 1 93 ? -12.967 -7.232 -9.348 1.00 52.09 93 VAL A CA 1
ATOM 699 C C . VAL A 1 93 ? -14.377 -7.459 -8.809 1.00 52.09 93 VAL A C 1
ATOM 701 O O . VAL A 1 93 ? -14.709 -8.551 -8.354 1.00 52.09 93 VAL A O 1
ATOM 704 N N . LYS A 1 94 ? -15.230 -6.439 -8.882 1.00 49.34 94 LYS A N 1
ATOM 705 C CA . LYS A 1 94 ? -16.654 -6.525 -8.553 1.00 49.34 94 LYS A CA 1
ATOM 706 C C . LYS A 1 94 ? -17.470 -6.403 -9.833 1.00 49.34 94 LYS A C 1
ATOM 708 O O . LYS A 1 94 ? -17.437 -5.368 -10.496 1.00 49.34 94 LYS A O 1
ATOM 713 N N . MET A 1 95 ? -18.200 -7.461 -10.194 1.00 40.41 95 MET A N 1
ATOM 714 C CA . MET A 1 95 ? -19.041 -7.500 -11.406 1.00 40.41 95 MET A CA 1
ATOM 715 C C . MET A 1 95 ? -18.284 -7.087 -12.687 1.00 40.41 95 MET A C 1
ATOM 717 O O . MET A 1 95 ? -18.803 -6.345 -13.514 1.00 40.41 95 MET A O 1
ATOM 721 N N . GLY A 1 96 ? -17.027 -7.523 -12.830 1.00 41.62 96 GLY A N 1
ATOM 722 C CA . GLY A 1 96 ? -16.178 -7.185 -13.981 1.00 41.62 96 GLY A CA 1
ATOM 723 C C . GLY A 1 96 ? -15.541 -5.789 -13.944 1.00 41.62 96 GLY A C 1
ATOM 724 O O . GLY A 1 96 ? -14.823 -5.435 -14.873 1.00 41.62 96 GLY A O 1
ATOM 725 N N . SER A 1 97 ? -15.758 -5.005 -12.882 1.00 40.81 97 SER A N 1
ATOM 726 C CA . SER A 1 97 ? -15.145 -3.685 -12.678 1.00 40.81 97 SER A CA 1
ATOM 727 C C . SER A 1 97 ? -14.144 -3.697 -11.520 1.00 40.81 97 SER A C 1
ATOM 729 O O . SER A 1 97 ? -14.377 -4.349 -10.505 1.00 40.81 97 SER A O 1
ATOM 731 N N . ASN A 1 98 ? -13.024 -2.984 -11.662 1.00 56.00 98 ASN A N 1
ATOM 732 C CA . ASN A 1 98 ? -12.021 -2.858 -10.603 1.00 56.00 98 ASN A CA 1
ATOM 733 C C . ASN A 1 98 ? -12.523 -1.910 -9.498 1.00 56.00 98 ASN A C 1
ATOM 735 O O . ASN A 1 98 ? -12.644 -0.706 -9.720 1.00 56.00 98 ASN A O 1
ATOM 739 N N . ASP A 1 99 ? -12.752 -2.441 -8.302 1.00 61.19 99 ASP A N 1
ATOM 740 C CA . ASP A 1 99 ? -13.259 -1.744 -7.118 1.00 61.19 99 ASP A CA 1
ATOM 741 C C . ASP A 1 99 ? -12.277 -1.877 -5.934 1.00 61.19 99 ASP A C 1
ATOM 743 O O . ASP A 1 99 ? -11.349 -2.693 -5.947 1.00 61.19 99 ASP A O 1
ATOM 747 N N . ALA A 1 100 ? -12.445 -1.052 -4.902 1.00 68.19 100 ALA A N 1
ATOM 748 C CA . ALA A 1 100 ? -11.698 -1.205 -3.658 1.00 68.19 100 ALA A CA 1
ATOM 749 C C . ALA A 1 100 ? -12.028 -2.560 -3.011 1.00 68.19 100 ALA A C 1
ATOM 751 O O . ALA A 1 100 ? -13.192 -2.959 -2.931 1.00 68.19 100 ALA A O 1
ATOM 752 N N . CYS A 1 101 ? -11.007 -3.274 -2.535 1.00 74.88 101 CYS A N 1
ATOM 753 C CA . CYS A 1 101 ? -11.229 -4.532 -1.834 1.00 74.88 101 CYS A CA 1
ATOM 754 C C . CYS A 1 101 ? -12.008 -4.296 -0.531 1.00 74.88 101 CYS A C 1
ATOM 756 O O . CYS A 1 101 ? -11.590 -3.464 0.280 1.00 74.88 101 CYS A O 1
ATOM 758 N N . PRO A 1 102 ? -13.145 -4.987 -0.312 1.00 81.19 102 PRO A N 1
ATOM 759 C CA . PRO A 1 102 ? -13.941 -4.758 0.882 1.00 81.19 102 PRO A CA 1
ATOM 760 C C . PRO A 1 102 ? -13.206 -5.290 2.114 1.00 81.19 102 PRO A C 1
ATOM 762 O O . PRO A 1 102 ? -12.816 -6.448 2.147 1.00 81.19 102 PRO A O 1
ATOM 765 N N . ALA A 1 103 ? -13.062 -4.475 3.151 1.00 86.50 103 ALA A N 1
ATOM 766 C CA . ALA A 1 103 ? -12.538 -4.914 4.441 1.00 86.50 103 ALA A CA 1
ATOM 767 C C . ALA A 1 103 ? -13.670 -4.969 5.467 1.00 86.50 103 ALA A C 1
ATOM 769 O O . ALA A 1 103 ? -14.609 -4.173 5.398 1.00 86.50 103 ALA A O 1
ATOM 770 N N . GLU A 1 104 ? -13.582 -5.904 6.409 1.00 91.69 104 GLU A N 1
ATOM 771 C CA . GLU A 1 104 ? -14.404 -5.865 7.617 1.00 91.69 104 GLU A CA 1
ATOM 772 C C . GLU A 1 104 ? -13.950 -4.678 8.469 1.00 91.69 104 GLU A C 1
ATOM 774 O O . GLU A 1 104 ? -14.759 -3.840 8.848 1.00 91.69 104 GLU A O 1
ATOM 779 N N . TRP A 1 105 ? -12.630 -4.554 8.643 1.00 92.19 105 TRP A N 1
ATOM 780 C CA . TRP A 1 105 ? -11.967 -3.410 9.263 1.00 92.19 105 TRP A CA 1
ATOM 781 C C . TRP A 1 105 ? -10.612 -3.168 8.603 1.00 92.19 105 TRP A C 1
ATOM 783 O O . TRP A 1 105 ? -9.879 -4.110 8.290 1.00 92.19 105 TRP A O 1
ATOM 793 N N . GLN A 1 106 ? -10.257 -1.905 8.400 1.00 90.31 106 GLN A N 1
ATOM 794 C CA . GLN A 1 106 ? -8.980 -1.530 7.806 1.00 90.31 106 GLN A CA 1
ATOM 795 C C . GLN A 1 106 ? -7.818 -1.651 8.796 1.00 90.31 106 GLN A C 1
ATOM 797 O O . GLN A 1 106 ? -7.979 -1.638 10.020 1.00 90.31 106 GLN A O 1
ATOM 802 N N . TYR A 1 107 ? -6.604 -1.704 8.246 1.00 92.06 107 TYR A N 1
ATOM 803 C CA . TYR A 1 107 ? -5.384 -1.546 9.032 1.00 92.06 107 TYR A CA 1
ATOM 804 C C . TYR A 1 107 ? -5.445 -0.282 9.892 1.00 92.06 107 TYR A C 1
ATOM 806 O O . TYR A 1 107 ? -5.859 0.783 9.433 1.00 92.06 107 TYR A O 1
ATOM 814 N N . GLY A 1 108 ? -4.993 -0.384 11.137 1.00 93.62 108 GLY A N 1
ATOM 815 C CA . GLY A 1 108 ? -4.960 0.734 12.066 1.00 93.62 108 GLY A CA 1
ATOM 816 C C . GLY A 1 108 ? -6.328 1.143 12.617 1.00 93.62 108 GLY A C 1
ATOM 817 O O . GLY A 1 108 ? -6.380 2.090 13.402 1.00 93.62 108 GLY A O 1
ATOM 818 N N . GLU A 1 109 ? -7.425 0.465 12.264 1.00 94.44 109 GLU A N 1
ATOM 819 C CA . GLU A 1 109 ? -8.708 0.671 12.935 1.00 94.44 109 GLU A CA 1
ATOM 820 C C . GLU A 1 109 ? -8.680 0.140 14.370 1.00 94.44 109 GLU A C 1
ATOM 822 O O . GLU A 1 109 ? -8.014 -0.844 14.696 1.00 94.44 109 GLU A O 1
ATOM 827 N N . GLY A 1 110 ? -9.397 0.830 15.251 1.00 95.94 110 GLY A N 1
ATOM 828 C CA . GLY A 1 110 ? -9.501 0.488 16.661 1.00 95.94 110 GLY A CA 1
ATOM 829 C C . GLY A 1 110 ? -10.091 1.647 17.449 1.00 95.94 110 GLY A C 1
ATOM 830 O O . GLY A 1 110 ? -9.566 2.768 17.424 1.00 95.94 110 GLY A O 1
ATOM 831 N N . LEU A 1 111 ? -11.210 1.372 18.112 1.00 96.44 111 LEU A N 1
ATOM 832 C CA . LEU A 1 111 ? -11.979 2.348 18.874 1.00 96.44 111 LEU A CA 1
ATOM 833 C C . LEU A 1 111 ? -11.497 2.438 20.328 1.00 96.44 111 LEU A C 1
ATOM 835 O O . LEU A 1 111 ? -10.719 1.616 20.810 1.00 96.44 111 LEU A O 1
ATOM 839 N N . SER A 1 112 ? -11.996 3.457 21.020 1.00 98.00 112 SER A N 1
ATOM 840 C CA . SER A 1 112 ? -11.773 3.720 22.438 1.00 98.00 112 SER A CA 1
ATOM 841 C C . SER A 1 112 ? -13.105 4.124 23.079 1.00 98.00 112 SER A C 1
ATOM 843 O O . SER A 1 112 ? -14.019 4.575 22.389 1.00 98.00 112 SER A O 1
ATOM 845 N N . TYR A 1 113 ? -13.226 3.999 24.402 1.00 98.12 113 TYR A N 1
ATOM 846 C CA . TYR A 1 113 ? -14.347 4.577 25.157 1.00 98.12 113 TYR A CA 1
ATOM 847 C C . TYR A 1 113 ? -14.265 6.104 25.278 1.00 98.12 113 TYR A C 1
ATOM 849 O O . TYR A 1 113 ? -15.182 6.739 25.795 1.00 98.12 113 TYR A O 1
ATOM 857 N N . THR A 1 114 ? -13.172 6.700 24.797 1.00 98.50 114 THR A N 1
ATOM 858 C CA . THR A 1 114 ? -13.034 8.143 24.620 1.00 98.50 114 THR A CA 1
ATOM 859 C C . THR A 1 114 ? -12.793 8.486 23.150 1.00 98.50 114 THR A C 1
ATOM 861 O O . THR A 1 114 ? -12.587 7.605 22.317 1.00 98.50 114 THR A O 1
ATOM 864 N N . THR A 1 115 ? -12.822 9.770 22.813 1.00 98.44 115 THR A N 1
ATOM 865 C CA . THR A 1 115 ? -12.599 10.265 21.449 1.00 98.44 115 THR A CA 1
ATOM 866 C C . THR A 1 115 ? -11.346 11.125 21.379 1.00 98.44 115 THR A C 1
ATOM 868 O O . THR A 1 115 ? -11.012 11.820 22.337 1.00 98.44 115 THR A O 1
ATOM 871 N N . PHE A 1 116 ? -10.665 11.111 20.230 1.00 98.44 116 PHE A N 1
ATOM 872 C CA . PHE A 1 116 ? -9.452 11.898 20.003 1.00 98.44 116 PHE A CA 1
ATOM 873 C C . PHE A 1 116 ? -9.579 12.772 18.752 1.00 98.44 116 PHE A C 1
ATOM 875 O O . PHE A 1 116 ? -9.814 12.276 17.643 1.00 98.44 116 PHE A O 1
ATOM 882 N N . ALA A 1 117 ? -9.391 14.078 18.927 1.00 98.06 117 ALA A N 1
ATOM 883 C CA . ALA A 1 117 ? -9.305 15.045 17.838 1.00 98.06 117 ALA A CA 1
ATOM 884 C C . ALA A 1 117 ? -7.842 15.279 17.454 1.00 98.06 117 ALA A C 1
ATOM 886 O O . ALA A 1 117 ? -6.973 15.332 18.321 1.00 98.06 117 ALA A O 1
ATOM 887 N N . TYR A 1 118 ? -7.584 15.401 16.153 1.00 98.25 118 TYR A N 1
ATOM 888 C CA . TYR A 1 118 ? -6.260 15.675 15.599 1.00 98.25 118 TYR A CA 1
ATOM 889 C C . TYR A 1 118 ? -6.331 17.026 14.906 1.00 98.25 118 TYR A C 1
ATOM 891 O O . TYR A 1 118 ? -7.214 17.236 14.076 1.00 98.25 118 TYR A O 1
ATOM 899 N N . THR A 1 119 ? -5.426 17.931 15.248 1.00 97.62 119 THR A N 1
ATOM 900 C CA . THR A 1 119 ? -5.396 19.293 14.716 1.00 97.62 119 THR A CA 1
ATOM 901 C C . THR A 1 119 ? -3.959 19.750 14.511 1.00 97.62 119 THR A C 1
ATOM 903 O O . THR A 1 119 ? -3.013 19.110 14.974 1.00 97.62 119 THR A O 1
ATOM 906 N N . ASN A 1 120 ? -3.795 20.880 13.818 1.00 96.62 120 ASN A N 1
ATOM 907 C CA . ASN A 1 120 ? -2.513 21.570 13.698 1.00 96.62 120 ASN A CA 1
ATOM 908 C C . ASN A 1 120 ? -1.381 20.662 13.179 1.00 96.62 120 ASN A C 1
ATOM 910 O O . ASN A 1 120 ? -0.310 20.585 13.779 1.00 96.62 120 ASN A O 1
ATOM 914 N N . MET A 1 121 ? -1.625 19.948 12.075 1.00 97.12 121 MET A N 1
ATOM 915 C CA . MET A 1 121 ? -0.554 19.215 11.407 1.00 97.12 121 MET A CA 1
ATOM 916 C C . MET A 1 121 ? 0.455 20.201 10.807 1.00 97.12 121 MET A C 1
ATOM 918 O O . MET A 1 121 ? 0.067 21.115 10.074 1.00 97.12 121 MET A O 1
ATOM 922 N N . GLN A 1 122 ? 1.742 19.990 11.074 1.00 96.81 122 GLN A N 1
ATOM 923 C CA . GLN A 1 122 ? 2.826 20.857 10.616 1.00 96.81 122 GLN A CA 1
ATOM 924 C C . GLN A 1 122 ? 3.980 20.050 10.019 1.00 96.81 122 GLN A C 1
ATOM 926 O O . GLN A 1 122 ? 4.246 18.915 10.418 1.00 96.81 122 GLN A O 1
ATOM 931 N N . LEU A 1 123 ? 4.680 20.680 9.075 1.00 97.50 123 LEU A N 1
ATOM 932 C CA . LEU A 1 123 ? 5.963 20.231 8.541 1.00 97.50 123 LEU A CA 1
ATOM 933 C C . LEU A 1 123 ? 7.012 21.300 8.855 1.00 97.50 123 LEU A C 1
ATOM 935 O O . LEU A 1 123 ? 6.734 22.488 8.697 1.00 97.50 123 LEU A O 1
ATOM 939 N N . SER A 1 124 ? 8.222 20.902 9.254 1.00 97.75 124 SER A N 1
ATOM 940 C CA . SER A 1 124 ? 9.319 21.858 9.488 1.00 97.75 124 SER A CA 1
ATOM 941 C C . SER A 1 124 ? 9.832 22.537 8.212 1.00 97.75 124 SER A C 1
ATOM 943 O O . SER A 1 124 ? 10.486 23.573 8.296 1.00 97.75 124 SER A O 1
ATOM 945 N N . SER A 1 125 ? 9.546 21.968 7.038 1.00 94.00 125 SER A N 1
ATOM 946 C CA . SER A 1 125 ? 9.857 22.526 5.720 1.00 94.00 125 SER A CA 1
ATOM 947 C C . SER A 1 125 ? 8.834 22.051 4.688 1.00 94.00 125 SER A C 1
ATOM 949 O O . SER A 1 125 ? 8.266 20.969 4.826 1.00 94.00 125 SER A O 1
ATOM 951 N N . ALA A 1 126 ? 8.639 22.831 3.623 1.00 87.56 126 ALA A N 1
ATOM 952 C CA . ALA A 1 126 ? 7.850 22.425 2.459 1.00 87.56 126 ALA A CA 1
ATOM 953 C C . ALA A 1 126 ? 8.639 21.541 1.472 1.00 87.56 126 ALA A C 1
ATOM 955 O O . ALA A 1 126 ? 8.041 20.927 0.590 1.00 87.56 126 ALA A O 1
ATOM 956 N N . GLY A 1 127 ? 9.968 21.459 1.602 1.00 86.12 127 GLY A N 1
ATOM 957 C CA . GLY A 1 127 ? 10.791 20.627 0.726 1.00 86.12 127 GLY A CA 1
ATOM 958 C C . GLY A 1 127 ? 12.283 20.626 1.051 1.00 86.12 127 GLY A C 1
ATOM 959 O O . GLY A 1 127 ? 12.767 21.502 1.771 1.00 86.12 127 GLY A O 1
ATOM 960 N N . PHE A 1 128 ? 13.005 19.645 0.503 1.00 80.25 128 PHE A N 1
ATOM 961 C CA . PHE A 1 128 ? 14.462 19.495 0.613 1.00 80.25 128 PHE A CA 1
ATOM 962 C C . PHE A 1 128 ? 15.070 18.987 -0.693 1.00 80.25 128 PHE A C 1
ATOM 964 O O . PHE A 1 128 ? 14.492 18.131 -1.357 1.00 80.25 128 PHE A O 1
ATOM 971 N N . ALA A 1 129 ? 16.276 19.458 -1.017 1.00 71.06 129 ALA A N 1
ATOM 972 C CA . ALA A 1 129 ? 17.043 18.958 -2.159 1.00 71.06 129 ALA A CA 1
ATOM 973 C C . ALA A 1 129 ? 17.977 17.796 -1.777 1.00 71.06 129 ALA A C 1
ATOM 975 O O . ALA A 1 129 ? 18.268 16.947 -2.615 1.00 71.06 129 ALA A O 1
ATOM 976 N N . SER A 1 130 ? 18.445 17.744 -0.524 1.00 76.75 130 SER A N 1
ATOM 977 C CA . SER A 1 130 ? 19.376 16.715 -0.049 1.00 76.75 130 SER A CA 1
ATOM 978 C C . SER A 1 130 ? 18.667 15.605 0.728 1.00 76.75 130 SER A C 1
ATOM 980 O O . SER A 1 130 ? 17.788 15.862 1.550 1.00 76.75 130 SER A O 1
ATOM 982 N N . ALA A 1 131 ? 19.119 14.363 0.522 1.00 74.69 131 ALA A N 1
ATOM 983 C CA . ALA A 1 131 ? 18.649 13.173 1.232 1.00 74.69 131 ALA A CA 1
ATOM 984 C C . ALA A 1 131 ? 18.923 13.194 2.747 1.00 74.69 131 ALA A C 1
ATOM 986 O O . ALA A 1 131 ? 18.194 12.566 3.510 1.00 74.69 131 ALA A O 1
ATOM 987 N N . SER A 1 132 ? 19.959 13.917 3.185 1.00 83.19 132 SER A N 1
ATOM 988 C CA . SER A 1 132 ? 20.392 13.960 4.588 1.00 83.19 132 SER A CA 1
ATOM 989 C C . SER A 1 132 ? 19.617 14.965 5.444 1.00 83.19 132 SER A C 1
ATOM 991 O O . SER A 1 132 ? 19.845 15.049 6.651 1.00 83.19 132 SER A O 1
ATOM 993 N N . GLN A 1 133 ? 18.757 15.784 4.834 1.00 87.88 133 GLN A N 1
ATOM 994 C CA . GLN A 1 133 ? 17.973 16.778 5.560 1.00 87.88 133 GLN A CA 1
ATOM 995 C C . GLN A 1 133 ? 16.832 16.100 6.320 1.00 87.88 133 GLN A C 1
ATOM 997 O O . GLN A 1 133 ? 16.139 15.231 5.795 1.00 87.88 133 GLN A O 1
ATOM 1002 N N . LYS A 1 134 ? 16.647 16.523 7.572 1.00 95.56 134 LYS A N 1
ATOM 1003 C CA . LYS A 1 134 ? 15.649 15.970 8.484 1.00 95.56 134 LYS A CA 1
ATOM 1004 C C . LYS A 1 134 ? 14.354 16.778 8.413 1.00 95.56 134 LYS A C 1
ATOM 1006 O O . LYS A 1 134 ? 14.356 17.980 8.685 1.00 95.56 134 LYS A O 1
ATOM 1011 N N . LEU A 1 135 ? 13.259 16.114 8.069 1.00 97.12 135 LEU A N 1
ATOM 1012 C CA . LEU A 1 135 ? 11.898 16.633 8.100 1.00 97.12 135 LEU A CA 1
ATOM 1013 C C . LEU A 1 135 ? 11.262 16.274 9.442 1.00 97.12 135 LEU A C 1
ATOM 1015 O O . LEU A 1 135 ? 11.164 15.099 9.780 1.00 97.12 135 LEU A O 1
ATOM 1019 N N . THR A 1 136 ? 10.796 17.276 10.183 1.00 98.38 136 THR A N 1
ATOM 1020 C CA . THR A 1 136 ? 9.979 17.062 11.381 1.00 98.38 136 THR A CA 1
ATOM 1021 C C . THR A 1 136 ? 8.515 17.222 10.995 1.00 98.38 136 THR A C 1
ATOM 1023 O O . THR A 1 136 ? 8.110 18.284 10.517 1.00 98.38 136 THR A O 1
ATOM 1026 N N . ILE A 1 137 ? 7.725 16.172 11.206 1.00 98.50 137 ILE A N 1
ATOM 1027 C CA . ILE A 1 137 ? 6.281 16.135 10.963 1.00 98.50 137 ILE A CA 1
ATOM 1028 C C . ILE A 1 137 ? 5.581 16.028 12.310 1.00 98.50 137 ILE A C 1
ATOM 1030 O O . ILE A 1 137 ? 5.875 15.113 13.079 1.00 98.50 137 ILE A O 1
ATOM 1034 N N . SER A 1 138 ? 4.648 16.929 12.604 1.00 98.62 138 SER A N 1
ATOM 1035 C CA . SER A 1 138 ? 3.950 16.936 13.891 1.00 98.62 138 SER A CA 1
ATOM 1036 C C . SER A 1 138 ? 2.446 17.125 13.763 1.00 98.62 138 SER A C 1
ATOM 1038 O O . SER A 1 138 ? 1.949 17.611 12.747 1.00 98.62 138 SER A O 1
ATOM 1040 N N . VAL A 1 139 ? 1.719 16.706 14.799 1.00 98.69 139 VAL A N 1
ATOM 1041 C CA . VAL A 1 139 ? 0.270 16.897 14.948 1.00 98.69 139 VAL A CA 1
ATOM 1042 C C . VAL A 1 139 ? -0.089 17.036 16.423 1.00 98.69 139 VAL A C 1
ATOM 1044 O O . VAL A 1 139 ? 0.521 16.396 17.283 1.00 98.69 139 VAL A O 1
ATOM 1047 N N . THR A 1 140 ? -1.088 17.856 16.733 1.00 98.75 140 THR A N 1
ATOM 1048 C CA . THR A 1 140 ? -1.658 17.953 18.078 1.00 98.75 140 THR A CA 1
ATOM 1049 C C . THR A 1 140 ? -2.820 16.975 18.214 1.00 98.75 140 THR A C 1
ATOM 1051 O O . THR A 1 140 ? -3.737 16.971 17.395 1.00 98.75 140 THR A O 1
ATOM 1054 N N . VAL A 1 141 ? -2.787 16.149 19.258 1.00 98.75 141 VAL A N 1
ATOM 1055 C CA . VAL A 1 141 ? -3.842 15.186 19.587 1.00 98.75 141 VAL A CA 1
ATOM 1056 C C . VAL A 1 141 ? -4.468 15.568 20.918 1.00 98.75 141 VAL A C 1
ATOM 1058 O O . VAL A 1 141 ? -3.761 15.706 21.914 1.00 98.75 141 VAL A O 1
ATOM 1061 N N . THR A 1 142 ? -5.790 15.709 20.935 1.00 98.81 142 THR A N 1
ATOM 1062 C CA . THR A 1 142 ? -6.569 16.083 22.120 1.00 98.81 142 THR A CA 1
ATOM 1063 C C . THR A 1 142 ? -7.574 14.993 22.442 1.00 98.81 142 THR A C 1
ATOM 1065 O O . THR A 1 142 ? -8.335 14.580 21.566 1.00 98.81 142 THR A O 1
ATOM 1068 N N . ASN A 1 143 ? -7.628 14.557 23.699 1.00 98.81 143 ASN A N 1
ATOM 1069 C CA . ASN A 1 143 ? -8.719 13.713 24.174 1.00 98.81 143 ASN A CA 1
ATOM 1070 C C . ASN A 1 143 ? -9.974 14.573 24.372 1.00 98.81 143 ASN A C 1
ATOM 1072 O O . ASN A 1 143 ? -10.019 15.418 25.261 1.00 98.81 143 ASN A O 1
ATOM 1076 N N . THR A 1 144 ? -10.986 14.367 23.537 1.00 98.75 144 THR A N 1
ATOM 1077 C CA . THR A 1 144 ? -12.241 15.132 23.545 1.00 98.75 144 THR A CA 1
ATOM 1078 C C . THR A 1 144 ? -13.383 14.422 24.264 1.00 98.75 144 THR A C 1
ATOM 1080 O O . THR A 1 144 ? -14.486 14.962 24.339 1.00 98.75 144 THR A O 1
ATOM 1083 N N . GLY A 1 145 ? -13.152 13.212 24.776 1.00 98.19 145 GLY A N 1
ATOM 1084 C CA . GLY A 1 145 ? -14.154 12.487 25.546 1.00 98.19 145 GLY A CA 1
ATOM 1085 C C . GLY A 1 145 ? -14.027 12.718 27.052 1.00 98.19 145 GLY A C 1
ATOM 1086 O O . GLY A 1 145 ? -13.351 13.629 27.526 1.00 98.19 145 GLY A O 1
ATOM 1087 N N . LYS A 1 146 ? -14.732 11.885 27.823 1.00 97.50 146 LYS A N 1
ATOM 1088 C CA . LYS A 1 146 ? -14.909 12.053 29.278 1.00 97.50 146 LYS A CA 1
ATOM 1089 C C . LYS A 1 146 ? -14.035 11.128 30.126 1.00 97.50 146 LYS A C 1
ATOM 1091 O O . LYS A 1 146 ? -14.103 11.187 31.349 1.00 97.50 146 LYS A O 1
ATOM 1096 N N . MET A 1 147 ? -13.241 10.266 29.497 1.00 97.31 147 MET A N 1
ATOM 1097 C CA . MET A 1 147 ? -12.412 9.266 30.169 1.00 97.31 147 MET A CA 1
ATOM 1098 C C . MET A 1 147 ? -10.969 9.362 29.673 1.00 97.31 147 MET A C 1
ATOM 1100 O O . MET A 1 147 ? -10.730 9.643 28.500 1.00 97.31 147 MET A O 1
ATOM 1104 N N . THR A 1 148 ? -10.005 9.092 30.553 1.00 98.56 148 THR A N 1
ATOM 1105 C CA . THR A 1 148 ? -8.607 8.898 30.152 1.00 98.56 148 THR A CA 1
ATOM 1106 C C . THR A 1 148 ? -8.502 7.768 29.131 1.00 98.56 148 THR A C 1
ATOM 1108 O O . THR A 1 148 ? -9.108 6.706 29.278 1.00 98.56 148 THR A O 1
ATOM 1111 N N . GLY A 1 149 ? -7.737 7.983 28.071 1.00 98.50 149 GLY A N 1
ATOM 1112 C CA . GLY A 1 149 ? -7.554 6.972 27.039 1.00 98.50 149 GLY A CA 1
ATOM 1113 C C . GLY A 1 149 ? -6.168 7.028 26.436 1.00 98.50 149 GLY A C 1
ATOM 1114 O O . GLY A 1 149 ? -5.463 8.034 26.547 1.00 98.50 149 GLY A O 1
ATOM 1115 N N . LYS A 1 150 ? -5.803 5.933 25.770 1.00 98.75 150 LYS A N 1
ATOM 1116 C CA . LYS A 1 150 ? -4.561 5.838 25.011 1.00 98.75 150 LYS A CA 1
ATOM 1117 C C . LYS A 1 150 ? -4.863 5.840 23.523 1.00 98.75 150 LYS A C 1
ATOM 1119 O O . LYS A 1 150 ? -5.700 5.057 23.084 1.00 98.75 150 LYS A O 1
ATOM 1124 N N . GLU A 1 151 ? -4.137 6.652 22.767 1.00 98.50 151 GLU A N 1
ATOM 1125 C CA . GLU A 1 151 ? -4.257 6.726 21.311 1.00 98.50 151 GLU A CA 1
ATOM 1126 C C . GLU A 1 151 ? -2.931 6.388 20.636 1.00 98.50 151 GLU A C 1
ATOM 1128 O O . GLU A 1 151 ? -1.861 6.775 21.109 1.00 98.50 151 GLU A O 1
ATOM 1133 N N . VAL A 1 152 ? -3.010 5.652 19.526 1.00 98.56 152 VAL A N 1
ATOM 1134 C CA . VAL A 1 152 ? -1.853 5.323 18.685 1.00 98.56 152 VAL A CA 1
ATOM 1135 C C . VAL A 1 152 ? -1.818 6.282 17.498 1.00 98.56 152 VAL A C 1
ATOM 1137 O O . VAL A 1 152 ? -2.558 6.139 16.527 1.00 98.56 152 VAL A O 1
ATOM 1140 N N . VAL A 1 153 ? -0.935 7.270 17.578 1.00 98.44 153 VAL A N 1
ATOM 1141 C CA . VAL A 1 153 ? -0.710 8.291 16.556 1.00 98.44 153 VAL A CA 1
ATOM 1142 C C . VAL A 1 153 ? 0.181 7.707 15.468 1.00 98.44 153 VAL A C 1
ATOM 1144 O O . VAL A 1 153 ? 1.366 7.506 15.702 1.00 98.44 153 VAL A O 1
ATOM 1147 N N . MET A 1 154 ? -0.387 7.421 14.296 1.00 98.19 154 MET A N 1
ATOM 1148 C CA . MET A 1 154 ? 0.313 6.817 13.154 1.00 98.19 154 MET A CA 1
ATOM 1149 C C . MET A 1 154 ? 0.569 7.849 12.051 1.00 98.19 154 MET A C 1
ATOM 1151 O O . MET A 1 154 ? -0.378 8.515 11.621 1.00 98.19 154 MET A O 1
ATOM 1155 N N . LEU A 1 155 ? 1.821 7.941 11.595 1.00 98.06 155 LEU A N 1
ATOM 1156 C CA . LEU A 1 155 ? 2.273 8.767 10.474 1.00 98.06 155 LEU A CA 1
ATOM 1157 C C . LEU A 1 155 ? 2.469 7.901 9.228 1.00 98.06 155 LEU A C 1
ATOM 1159 O O . LEU A 1 155 ? 3.235 6.933 9.245 1.00 98.06 155 LEU A O 1
ATOM 1163 N N . PHE A 1 156 ? 1.827 8.304 8.140 1.00 95.75 156 PHE A N 1
ATOM 1164 C CA . PHE A 1 156 ? 1.915 7.656 6.843 1.00 95.75 156 PHE A CA 1
ATOM 1165 C C . PHE A 1 156 ? 2.484 8.594 5.781 1.00 95.75 156 PHE A C 1
ATOM 1167 O O . PHE A 1 156 ? 2.450 9.820 5.924 1.00 95.75 156 PHE A O 1
ATOM 1174 N N . VAL A 1 157 ? 2.969 8.001 4.691 1.00 93.81 157 VAL A N 1
ATOM 1175 C CA . VAL A 1 157 ? 3.395 8.716 3.489 1.00 93.81 157 VAL A CA 1
ATOM 1176 C C . VAL A 1 157 ? 2.827 8.065 2.229 1.00 93.81 157 VAL A C 1
ATOM 1178 O O . VAL A 1 157 ? 2.775 6.838 2.114 1.00 93.81 157 VAL A O 1
ATOM 1181 N N . THR A 1 158 ? 2.430 8.910 1.282 1.00 89.31 158 THR A N 1
ATOM 1182 C CA . THR A 1 158 ? 2.208 8.558 -0.124 1.00 89.31 158 THR A CA 1
ATOM 1183 C C . THR A 1 158 ? 3.392 9.098 -0.931 1.00 89.31 158 THR A C 1
ATOM 1185 O O . THR A 1 158 ? 3.604 10.316 -0.918 1.00 89.31 158 THR A O 1
ATOM 1188 N N . PRO A 1 159 ? 4.186 8.243 -1.594 1.00 85.81 159 PRO A N 1
ATOM 1189 C CA . PRO A 1 159 ? 5.250 8.679 -2.488 1.00 85.81 159 PRO A CA 1
ATOM 1190 C C . PRO A 1 159 ? 4.690 9.304 -3.783 1.00 85.81 159 PRO A C 1
ATOM 1192 O O . PRO A 1 159 ? 3.511 9.117 -4.099 1.00 85.81 159 PRO A O 1
ATOM 1195 N N . PRO A 1 160 ? 5.526 10.011 -4.565 1.00 78.31 160 PRO A N 1
ATOM 1196 C CA . PRO A 1 160 ? 5.172 10.455 -5.907 1.00 78.31 160 PRO A CA 1
ATOM 1197 C C . PRO A 1 160 ? 4.705 9.284 -6.781 1.00 78.31 160 PRO A C 1
ATOM 1199 O O . PRO A 1 160 ? 5.192 8.159 -6.663 1.00 78.31 160 PRO A O 1
ATOM 1202 N N . ALA A 1 161 ? 3.789 9.554 -7.711 1.00 69.44 161 ALA A N 1
ATOM 1203 C CA . ALA A 1 161 ? 3.283 8.560 -8.662 1.00 69.44 161 ALA A CA 1
ATOM 1204 C C . ALA A 1 161 ? 4.274 8.282 -9.816 1.00 69.44 161 ALA A C 1
ATOM 1206 O O . ALA A 1 161 ? 3.886 8.227 -10.981 1.00 69.44 161 ALA A O 1
ATOM 1207 N N . THR A 1 162 ? 5.556 8.139 -9.492 1.00 60.94 162 THR A N 1
ATOM 1208 C CA . THR A 1 162 ? 6.671 7.859 -10.412 1.00 60.94 162 THR A CA 1
ATOM 1209 C C . THR A 1 162 ? 6.823 6.371 -10.720 1.00 60.94 162 THR A C 1
ATOM 1211 O O . THR A 1 162 ? 7.455 6.021 -11.710 1.00 60.94 162 THR A O 1
ATOM 1214 N N . ARG A 1 163 ? 6.218 5.490 -9.909 1.00 60.97 163 ARG A N 1
ATOM 1215 C CA . ARG A 1 163 ? 6.243 4.029 -10.089 1.00 60.97 163 ARG A CA 1
ATOM 1216 C C . ARG A 1 163 ? 4.852 3.487 -10.419 1.00 60.97 163 ARG A C 1
ATOM 1218 O O . ARG A 1 163 ? 3.863 3.879 -9.798 1.00 60.97 163 ARG A O 1
ATOM 1225 N N . LEU A 1 164 ? 4.785 2.538 -11.358 1.00 54.94 164 LEU A N 1
ATOM 1226 C CA . LEU A 1 164 ? 3.542 1.891 -11.812 1.00 54.94 164 LEU A CA 1
ATOM 1227 C C . LEU A 1 164 ? 2.740 1.242 -10.671 1.00 54.94 164 LEU A C 1
ATOM 1229 O O . LEU A 1 164 ? 1.513 1.315 -10.660 1.00 54.94 164 LEU A O 1
ATOM 1233 N N . THR A 1 165 ? 3.430 0.646 -9.700 1.00 64.19 165 THR A N 1
ATOM 1234 C CA . THR A 1 165 ? 2.848 -0.081 -8.559 1.00 64.19 165 THR A CA 1
ATOM 1235 C C . THR A 1 165 ? 3.207 0.562 -7.221 1.00 64.19 165 THR A C 1
ATOM 1237 O O . THR A 1 165 ? 3.358 -0.138 -6.221 1.00 64.19 165 THR A O 1
ATOM 1240 N N . ALA A 1 166 ? 3.363 1.892 -7.195 1.00 67.31 166 ALA A N 1
ATOM 1241 C CA . ALA A 1 166 ? 3.643 2.613 -5.959 1.00 67.31 166 ALA A CA 1
ATOM 1242 C C . ALA A 1 166 ? 2.584 2.303 -4.888 1.00 67.31 166 ALA A C 1
ATOM 1244 O O . ALA A 1 166 ? 1.378 2.276 -5.161 1.00 67.31 166 ALA A O 1
ATOM 1245 N N . GLU A 1 167 ? 3.058 2.076 -3.670 1.00 80.62 167 GLU A N 1
ATOM 1246 C CA . GLU A 1 167 ? 2.235 1.978 -2.474 1.00 80.62 167 GLU A CA 1
ATOM 1247 C C . GLU A 1 167 ? 1.615 3.342 -2.177 1.00 80.62 167 GLU A C 1
ATOM 1249 O O . GLU A 1 167 ? 2.302 4.359 -2.246 1.00 80.62 167 GLU A O 1
ATOM 1254 N N . THR A 1 168 ? 0.332 3.389 -1.827 1.00 78.06 168 THR A N 1
ATOM 1255 C CA . THR A 1 168 ? -0.367 4.654 -1.566 1.00 78.06 168 THR A CA 1
ATOM 1256 C C . THR A 1 168 ? -0.526 4.956 -0.077 1.00 78.06 168 THR A C 1
ATOM 1258 O O . THR A 1 168 ? -1.059 6.003 0.279 1.00 78.06 168 THR A O 1
ATOM 1261 N N . LYS A 1 169 ? -0.099 4.055 0.819 1.00 86.44 169 LYS A N 1
ATOM 1262 C CA . LYS A 1 169 ? -0.214 4.245 2.276 1.00 86.44 169 LYS A CA 1
ATOM 1263 C C . LYS A 1 169 ? 0.895 3.524 3.047 1.00 86.44 169 LYS A C 1
ATOM 1265 O O . LYS A 1 169 ? 0.693 2.452 3.602 1.00 86.44 169 LYS A O 1
ATOM 1270 N N . LEU A 1 170 ? 2.078 4.122 3.139 1.00 90.94 170 LEU A N 1
ATOM 1271 C CA . LEU A 1 170 ? 3.203 3.527 3.870 1.00 90.94 170 LEU A CA 1
ATOM 1272 C C . LEU A 1 170 ? 3.276 4.062 5.300 1.00 90.94 170 LEU A C 1
ATOM 1274 O O . LEU A 1 170 ? 3.456 5.264 5.481 1.00 90.94 170 LEU A O 1
ATOM 1278 N N . LEU A 1 171 ? 3.188 3.192 6.312 1.00 95.12 171 LEU A N 1
ATOM 1279 C CA . LEU A 1 171 ? 3.433 3.587 7.704 1.00 95.12 171 LEU A CA 1
ATOM 1280 C C . LEU A 1 171 ? 4.928 3.901 7.882 1.00 95.12 171 LEU A C 1
ATOM 1282 O O . LEU A 1 171 ? 5.774 3.076 7.540 1.00 95.12 171 LEU A O 1
ATOM 1286 N N . LYS A 1 172 ? 5.254 5.075 8.436 1.00 95.69 172 LYS A N 1
ATOM 1287 C CA . LYS A 1 172 ? 6.643 5.510 8.691 1.00 95.69 172 LYS A CA 1
ATOM 1288 C C . LYS A 1 172 ? 6.984 5.674 10.162 1.00 95.69 172 LYS A C 1
ATOM 1290 O O . LYS A 1 172 ? 8.147 5.592 10.532 1.00 95.69 172 LYS A O 1
ATOM 1295 N N . GLY A 1 173 ? 5.981 5.844 11.012 1.00 96.38 173 GLY A N 1
ATOM 1296 C CA . GLY A 1 173 ? 6.185 5.889 12.449 1.00 96.38 173 GLY A CA 1
ATOM 1297 C C . GLY A 1 173 ? 4.867 5.848 13.197 1.00 96.38 173 GLY A C 1
ATOM 1298 O O . GLY A 1 173 ? 3.813 6.184 12.653 1.00 96.38 173 GLY A O 1
ATOM 1299 N N . PHE A 1 174 ? 4.925 5.438 14.458 1.00 97.88 174 PHE A N 1
ATOM 1300 C CA . PHE A 1 174 ? 3.795 5.561 15.363 1.00 97.88 174 PHE A CA 1
ATOM 1301 C C . PHE A 1 174 ? 4.252 5.845 16.793 1.00 97.88 174 PHE A C 1
ATOM 1303 O O . PHE A 1 174 ? 5.359 5.489 17.187 1.00 97.88 174 PHE A O 1
ATOM 1310 N N . SER A 1 175 ? 3.386 6.484 17.575 1.00 98.19 175 SER A N 1
ATOM 1311 C CA . SER A 1 175 ? 3.593 6.725 19.003 1.00 98.19 175 SER A CA 1
ATOM 1312 C C . SER A 1 175 ? 2.293 6.494 19.759 1.00 98.19 175 SER A C 1
ATOM 1314 O O . SER A 1 175 ? 1.225 6.890 19.291 1.00 98.19 175 SER A O 1
ATOM 1316 N N . LYS A 1 176 ? 2.369 5.837 20.918 1.00 98.56 176 LYS A N 1
ATOM 1317 C CA . LYS A 1 176 ? 1.209 5.594 21.779 1.00 98.56 176 LYS A CA 1
ATOM 1318 C C . LYS A 1 176 ? 1.259 6.541 22.970 1.00 98.56 176 LYS A C 1
ATOM 1320 O O . LYS A 1 176 ? 2.168 6.449 23.789 1.00 98.56 176 LYS A O 1
ATOM 1325 N N . ILE A 1 177 ? 0.275 7.429 23.057 1.00 98.69 177 ILE A N 1
ATOM 1326 C CA . ILE A 1 177 ? 0.176 8.456 24.101 1.00 98.69 177 ILE A CA 1
ATOM 1327 C C . ILE A 1 177 ? -1.025 8.187 25.001 1.00 98.69 177 ILE A C 1
ATOM 1329 O O . ILE A 1 177 ? -1.989 7.560 24.568 1.00 98.69 177 ILE A O 1
ATOM 1333 N N . GLU A 1 178 ? -0.972 8.663 26.241 1.00 98.69 178 GLU A N 1
ATOM 1334 C CA . GLU A 1 178 ? -2.080 8.623 27.197 1.00 98.69 178 GLU A CA 1
ATOM 1335 C C . GLU A 1 178 ? -2.509 10.047 27.529 1.00 98.69 178 GLU A C 1
ATOM 1337 O O . GLU A 1 178 ? -1.675 10.883 27.871 1.00 98.69 178 GLU A O 1
ATOM 1342 N N . LEU A 1 179 ? -3.805 10.322 27.416 1.00 98.81 179 LEU A N 1
ATOM 1343 C CA . LEU A 1 179 ? -4.357 11.655 27.615 1.00 98.81 179 LEU A CA 1
ATOM 1344 C C . LEU A 1 179 ? -5.558 11.583 28.552 1.00 98.81 179 LEU A C 1
ATOM 1346 O O . LEU A 1 179 ? -6.510 10.833 28.308 1.00 98.81 179 LEU A O 1
ATOM 1350 N N . SER A 1 180 ? -5.534 12.406 29.595 1.00 98.75 180 SER A N 1
ATOM 1351 C CA . SER A 1 180 ? -6.713 12.698 30.416 1.00 98.75 180 SER A CA 1
ATOM 1352 C C . SER A 1 180 ? -7.755 13.485 29.604 1.00 98.75 180 SER A C 1
ATOM 1354 O O . SER A 1 180 ? -7.406 14.062 28.571 1.00 98.75 180 SER A O 1
ATOM 1356 N N . PRO A 1 181 ? -9.028 13.547 30.031 1.00 98.75 181 PRO A N 1
ATOM 1357 C CA . PRO A 1 181 ? -10.045 14.360 29.362 1.00 98.75 181 PRO A CA 1
ATOM 1358 C C . PRO A 1 181 ? -9.585 15.808 29.136 1.00 98.75 181 PRO A C 1
ATOM 1360 O O . PRO A 1 181 ? -9.056 16.441 30.049 1.00 98.75 181 PRO A O 1
ATOM 1363 N N . ASN A 1 182 ? -9.793 16.328 27.924 1.00 98.44 182 ASN A N 1
ATOM 1364 C CA . ASN A 1 182 ? -9.373 17.654 27.446 1.00 98.44 182 ASN A CA 1
ATOM 1365 C C . ASN A 1 182 ? -7.855 17.903 27.393 1.00 98.44 182 ASN A C 1
ATOM 1367 O O . ASN A 1 182 ? -7.429 18.987 26.995 1.00 98.44 182 ASN A O 1
ATOM 1371 N N . GLN A 1 183 ? -7.024 16.925 27.759 1.00 98.81 183 GLN A N 1
ATOM 1372 C CA . GLN A 1 183 ? -5.579 17.041 27.618 1.00 98.81 183 GLN A CA 1
ATOM 1373 C C . GLN A 1 183 ? -5.194 16.954 26.139 1.00 98.81 183 GLN A C 1
ATOM 1375 O O . GLN A 1 183 ? -5.690 16.094 25.405 1.00 98.81 183 GLN A O 1
ATOM 1380 N N . ALA A 1 184 ? -4.278 17.829 25.728 1.00 98.75 184 ALA A N 1
ATOM 1381 C CA . ALA A 1 184 ? -3.689 17.846 24.399 1.00 98.75 184 ALA A CA 1
ATOM 1382 C C . ALA A 1 184 ? -2.182 17.579 24.471 1.00 98.75 184 ALA A C 1
ATOM 1384 O O . ALA A 1 184 ? -1.505 18.035 25.395 1.00 98.75 184 ALA A O 1
ATOM 1385 N N . GLN A 1 185 ? -1.652 16.870 23.479 1.00 98.75 185 GLN A N 1
ATOM 1386 C CA . GLN A 1 185 ? -0.220 16.640 23.310 1.00 98.75 185 GLN A CA 1
ATOM 1387 C C . GLN A 1 185 ? 0.156 16.752 21.833 1.00 98.75 185 GLN A C 1
ATOM 1389 O O . GLN A 1 185 ? -0.508 16.182 20.969 1.00 98.75 185 GLN A O 1
ATOM 1394 N N . THR A 1 186 ? 1.248 17.457 21.543 1.00 98.75 186 THR A N 1
ATOM 1395 C CA . THR A 1 186 ? 1.861 17.444 20.211 1.00 98.75 186 THR A CA 1
ATOM 1396 C C . THR A 1 186 ? 2.786 16.242 20.089 1.00 98.75 186 THR A C 1
ATOM 1398 O O . THR A 1 186 ? 3.672 16.041 20.921 1.00 98.75 186 THR A O 1
ATOM 1401 N N . VAL A 1 187 ? 2.573 15.441 19.050 1.00 98.75 187 VAL A N 1
ATOM 1402 C CA . VAL A 1 187 ? 3.406 14.289 18.700 1.00 98.75 187 VAL A CA 1
ATOM 1403 C C . VAL A 1 187 ? 4.177 14.629 17.434 1.00 98.75 187 VAL A C 1
ATOM 1405 O O . VAL A 1 187 ? 3.587 15.133 16.480 1.00 98.75 187 VAL A O 1
ATOM 1408 N N . SER A 1 188 ? 5.479 14.346 17.431 1.00 98.44 188 SER A N 1
ATOM 1409 C CA . SER A 1 188 ? 6.390 14.676 16.334 1.00 98.44 188 SER A CA 1
ATOM 1410 C C . SER A 1 188 ? 7.202 13.458 15.906 1.00 98.44 188 SER A C 1
ATOM 1412 O O . SER A 1 188 ? 7.587 12.640 16.742 1.00 98.44 188 SER A O 1
ATOM 1414 N N . PHE A 1 189 ? 7.489 13.378 14.612 1.00 98.50 189 PHE A N 1
ATOM 1415 C CA . PHE A 1 189 ? 8.328 12.365 13.983 1.00 98.50 189 PHE A CA 1
ATOM 1416 C C . PHE A 1 189 ? 9.401 13.059 13.156 1.00 98.50 189 PHE A C 1
ATOM 1418 O O . PHE A 1 189 ? 9.103 14.008 12.433 1.00 98.50 189 PHE A O 1
ATOM 1425 N N . ASP A 1 190 ? 10.625 12.561 13.251 1.00 97.81 190 ASP A N 1
ATOM 1426 C CA . ASP A 1 190 ? 11.760 13.041 12.477 1.00 97.81 190 ASP A CA 1
ATOM 1427 C C . ASP A 1 190 ? 12.113 12.000 11.418 1.00 97.81 190 ASP A C 1
ATOM 1429 O O . ASP A 1 190 ? 12.460 10.874 11.768 1.00 97.81 190 ASP A O 1
ATOM 1433 N N . LEU A 1 191 ? 12.021 12.380 10.144 1.00 96.94 191 LEU A N 1
ATOM 1434 C CA . LEU A 1 191 ? 12.296 11.517 8.998 1.00 96.94 191 LEU A CA 1
ATOM 1435 C C . LEU A 1 191 ? 13.328 12.160 8.065 1.00 96.94 191 LEU A C 1
ATOM 1437 O O . LEU A 1 191 ? 13.412 13.379 7.939 1.00 96.94 191 LEU A O 1
ATOM 1441 N N . THR A 1 192 ? 14.083 11.334 7.366 1.00 94.88 192 THR A N 1
ATOM 1442 C CA . THR A 1 192 ? 14.974 11.677 6.256 1.00 94.88 192 THR A CA 1
ATOM 1443 C C . THR A 1 192 ? 14.509 10.961 4.991 1.00 94.88 192 THR A C 1
ATOM 1445 O O . THR A 1 192 ? 13.618 10.110 5.036 1.00 94.88 192 THR A O 1
ATOM 1448 N N . ALA A 1 193 ? 15.141 11.256 3.852 1.00 89.38 193 ALA A N 1
ATOM 1449 C CA . ALA A 1 193 ? 14.812 10.564 2.609 1.00 89.38 193 ALA A CA 1
ATOM 1450 C C . ALA A 1 193 ? 15.038 9.054 2.665 1.00 89.38 193 ALA A C 1
ATOM 1452 O O . ALA A 1 193 ? 14.357 8.301 1.970 1.00 89.38 193 ALA A O 1
ATOM 1453 N N . ASP A 1 194 ? 15.946 8.606 3.531 1.00 90.00 194 ASP A N 1
ATOM 1454 C CA . ASP A 1 194 ? 16.148 7.185 3.758 1.00 90.00 194 ASP A CA 1
ATOM 1455 C C . ASP A 1 194 ? 14.900 6.534 4.381 1.00 90.00 194 ASP A C 1
ATOM 1457 O O . ASP A 1 194 ? 14.518 5.435 3.996 1.00 90.00 194 ASP A O 1
ATOM 1461 N N . ASP A 1 195 ? 14.166 7.209 5.264 1.00 93.56 195 ASP A N 1
ATOM 1462 C CA . ASP A 1 195 ? 12.999 6.611 5.927 1.00 93.56 195 ASP A CA 1
ATOM 1463 C C . ASP A 1 195 ? 11.835 6.341 4.959 1.00 93.56 195 ASP A C 1
ATOM 1465 O O . ASP A 1 195 ? 11.103 5.352 5.101 1.00 93.56 195 ASP A O 1
ATOM 1469 N N . TRP A 1 196 ? 11.653 7.191 3.941 1.00 89.12 196 TRP A N 1
ATOM 1470 C CA . TRP A 1 196 ? 10.619 7.001 2.916 1.00 89.12 196 TRP A CA 1
ATOM 1471 C C . TRP A 1 196 ? 11.093 6.355 1.615 1.00 89.12 196 TRP A C 1
ATOM 1473 O O . TRP A 1 196 ? 10.244 6.013 0.792 1.00 89.12 196 TRP A O 1
ATOM 1483 N N . GLY A 1 197 ? 12.398 6.139 1.455 1.00 86.25 197 GLY A N 1
ATOM 1484 C CA . GLY A 1 197 ? 12.970 5.459 0.300 1.00 86.25 197 GLY A CA 1
ATOM 1485 C C . GLY A 1 197 ? 12.553 3.990 0.158 1.00 86.25 197 GLY A C 1
ATOM 1486 O O . GLY A 1 197 ? 12.025 3.365 1.082 1.00 86.25 197 GLY A O 1
ATOM 1487 N N . TYR A 1 198 ? 12.817 3.437 -1.021 1.00 81.31 198 TYR A N 1
ATOM 1488 C CA . TYR A 1 198 ? 12.562 2.056 -1.422 1.00 81.31 198 TYR A CA 1
ATOM 1489 C C . TYR A 1 198 ? 13.828 1.434 -2.027 1.00 81.31 198 TYR A C 1
ATOM 1491 O O . TYR A 1 198 ? 14.763 2.142 -2.398 1.00 81.31 198 TYR A O 1
ATOM 1499 N N . TYR A 1 199 ? 13.878 0.105 -2.111 1.00 81.50 199 TYR A N 1
ATOM 1500 C CA . TYR A 1 199 ? 14.999 -0.601 -2.733 1.00 81.50 199 TYR A CA 1
ATOM 1501 C C . TYR A 1 199 ? 14.768 -0.786 -4.234 1.00 81.50 199 TYR A C 1
ATOM 1503 O O . TYR A 1 199 ? 13.674 -1.160 -4.651 1.00 81.50 199 TYR A O 1
ATOM 1511 N N . LEU A 1 200 ? 15.806 -0.538 -5.032 1.00 69.38 200 LEU A N 1
ATOM 1512 C CA . LEU A 1 200 ? 15.819 -0.813 -6.464 1.00 69.38 200 LEU A CA 1
ATOM 1513 C C . LEU A 1 200 ? 15.952 -2.317 -6.724 1.00 69.38 200 LEU A C 1
ATOM 1515 O O . LEU A 1 200 ? 16.751 -3.004 -6.086 1.00 69.38 200 LEU A O 1
ATOM 1519 N N . GLU A 1 201 ? 15.205 -2.809 -7.709 1.00 63.59 201 GLU A N 1
ATOM 1520 C CA . GLU A 1 201 ? 15.171 -4.220 -8.112 1.00 63.59 201 GLU A CA 1
ATOM 1521 C C . GLU A 1 201 ? 16.275 -4.561 -9.132 1.00 63.59 201 GLU A C 1
ATOM 1523 O O . GLU A 1 201 ? 16.044 -5.230 -10.138 1.00 63.59 201 GLU A O 1
ATOM 1528 N N . THR A 1 202 ? 17.503 -4.089 -8.904 1.00 59.72 202 THR A N 1
ATOM 1529 C CA . THR A 1 202 ? 18.613 -4.335 -9.834 1.00 59.72 202 THR A CA 1
ATOM 1530 C C . THR A 1 202 ? 19.367 -5.607 -9.446 1.00 59.72 202 THR A C 1
ATOM 1532 O O . THR A 1 202 ? 20.288 -5.582 -8.622 1.00 59.72 202 THR A O 1
ATOM 1535 N N . ILE A 1 203 ? 18.996 -6.737 -10.059 1.00 56.91 203 ILE A N 1
ATOM 1536 C CA . ILE A 1 203 ? 19.684 -8.026 -9.874 1.00 56.91 203 ILE A CA 1
ATOM 1537 C C . ILE A 1 203 ? 21.190 -7.852 -10.146 1.00 56.91 203 ILE A C 1
ATOM 1539 O O . ILE A 1 203 ? 21.595 -7.228 -11.126 1.00 56.91 203 ILE A O 1
ATOM 1543 N N . GLY A 1 204 ? 22.031 -8.383 -9.254 1.00 58.38 204 GLY A N 1
ATOM 1544 C CA . GLY A 1 204 ? 23.493 -8.370 -9.399 1.00 58.38 204 GLY A CA 1
ATOM 1545 C C . GLY A 1 204 ? 24.208 -7.082 -8.963 1.00 58.38 204 GLY A C 1
ATOM 1546 O O . GLY A 1 204 ? 25.433 -7.085 -8.917 1.00 58.38 204 GLY A O 1
ATOM 1547 N N . ASN A 1 205 ? 23.487 -6.016 -8.583 1.00 54.09 205 ASN A N 1
ATOM 1548 C CA . ASN A 1 205 ? 24.082 -4.732 -8.161 1.00 54.09 205 ASN A CA 1
ATOM 1549 C C . ASN A 1 205 ? 23.894 -4.411 -6.662 1.00 54.09 205 ASN A C 1
ATOM 1551 O O . ASN A 1 205 ? 24.220 -3.314 -6.204 1.00 54.09 205 ASN A O 1
ATOM 1555 N N . GLY A 1 206 ? 23.406 -5.386 -5.887 1.00 62.62 206 GLY A N 1
ATOM 1556 C CA . GLY A 1 206 ? 23.117 -5.241 -4.460 1.00 62.62 206 GLY A CA 1
ATOM 1557 C C . GLY A 1 206 ? 21.820 -4.477 -4.173 1.00 62.62 206 GLY A C 1
ATOM 1558 O O . GLY A 1 206 ? 21.205 -3.889 -5.058 1.00 62.62 206 GLY A O 1
ATOM 1559 N N . LEU A 1 207 ? 21.392 -4.497 -2.908 1.00 74.56 207 LEU A N 1
ATOM 1560 C CA . LEU A 1 207 ? 20.216 -3.756 -2.448 1.00 74.56 207 LEU A CA 1
ATOM 1561 C C . LEU A 1 207 ? 20.553 -2.265 -2.339 1.00 74.56 207 LEU A C 1
ATOM 1563 O O . LEU A 1 207 ? 21.069 -1.809 -1.319 1.00 74.56 207 LEU A O 1
ATOM 1567 N N . GLN A 1 208 ? 20.261 -1.505 -3.392 1.00 73.31 208 GLN A N 1
ATOM 1568 C CA . GLN A 1 208 ? 20.402 -0.051 -3.379 1.00 73.31 208 GLN A CA 1
ATOM 1569 C C . GLN A 1 208 ? 19.092 0.610 -2.974 1.00 73.31 208 GLN A C 1
ATOM 1571 O O . GLN A 1 208 ? 18.062 0.389 -3.604 1.00 73.31 208 GLN A O 1
ATOM 1576 N N . LYS A 1 209 ? 19.137 1.426 -1.923 1.00 77.19 209 LYS A N 1
ATOM 1577 C CA . LYS A 1 209 ? 17.990 2.203 -1.459 1.00 77.19 209 LYS A CA 1
ATOM 1578 C C . LYS A 1 209 ? 18.002 3.584 -2.104 1.00 77.19 209 LYS A C 1
ATOM 1580 O O . LYS A 1 209 ? 19.046 4.227 -2.175 1.00 77.19 209 LYS A O 1
ATOM 1585 N N . THR A 1 210 ? 16.847 4.030 -2.573 1.00 77.81 210 THR A N 1
ATOM 1586 C CA . THR A 1 210 ? 16.657 5.323 -3.231 1.00 77.81 210 THR A CA 1
ATOM 1587 C C . THR A 1 210 ? 15.327 5.947 -2.815 1.00 77.81 210 THR A C 1
ATOM 1589 O O . THR A 1 210 ? 14.454 5.267 -2.285 1.00 77.81 210 THR A O 1
ATOM 1592 N N . ALA A 1 211 ? 15.148 7.238 -3.068 1.00 82.38 211 ALA A N 1
ATOM 1593 C CA . ALA A 1 211 ? 13.874 7.929 -2.930 1.00 82.38 211 ALA A CA 1
ATOM 1594 C C . ALA A 1 211 ? 13.645 8.776 -4.184 1.00 82.38 211 ALA A C 1
ATOM 1596 O O . ALA A 1 211 ? 14.517 9.549 -4.581 1.00 82.38 211 ALA A O 1
ATOM 1597 N N . ASP A 1 212 ? 12.479 8.636 -4.809 1.00 77.38 212 ASP A N 1
ATOM 1598 C CA . ASP A 1 212 ? 12.168 9.381 -6.029 1.00 77.38 212 ASP A CA 1
ATOM 1599 C C . ASP A 1 212 ? 12.013 10.867 -5.709 1.00 77.38 212 ASP A C 1
ATOM 1601 O O . ASP A 1 212 ? 11.378 11.228 -4.715 1.00 77.38 212 ASP A O 1
ATOM 1605 N N . ALA A 1 213 ? 12.556 11.742 -6.553 1.00 74.00 213 ALA A N 1
ATOM 1606 C CA . ALA A 1 213 ? 12.245 13.162 -6.463 1.00 74.00 213 ALA A CA 1
ATOM 1607 C C . ALA A 1 213 ? 10.765 13.399 -6.816 1.00 74.00 213 ALA A C 1
ATOM 1609 O O . ALA A 1 213 ? 10.225 12.770 -7.728 1.00 74.00 213 ALA A O 1
ATOM 1610 N N . GLY A 1 214 ? 10.101 14.315 -6.115 1.00 74.31 214 GLY A N 1
ATOM 1611 C CA . GLY A 1 214 ? 8.701 14.649 -6.361 1.00 74.31 214 GLY A CA 1
ATOM 1612 C C . GLY A 1 214 ? 7.948 15.113 -5.119 1.00 74.31 214 GLY A C 1
ATOM 1613 O O . GLY A 1 214 ? 8.527 15.349 -4.058 1.00 74.31 214 GLY A O 1
ATOM 1614 N N . ALA A 1 215 ? 6.631 15.244 -5.272 1.00 84.69 215 ALA A N 1
ATOM 1615 C CA . ALA A 1 215 ? 5.720 15.592 -4.190 1.00 84.69 215 ALA A CA 1
ATOM 1616 C C . ALA A 1 215 ? 5.282 14.338 -3.417 1.00 84.69 215 ALA A C 1
ATOM 1618 O O . ALA A 1 215 ? 4.599 13.466 -3.954 1.00 84.69 215 ALA A O 1
ATOM 1619 N N . TYR A 1 216 ? 5.665 14.275 -2.147 1.00 89.69 216 TYR A N 1
ATOM 1620 C CA . TYR A 1 216 ? 5.204 13.296 -1.171 1.00 89.69 216 TYR A CA 1
ATOM 1621 C C . TYR A 1 216 ? 4.021 13.878 -0.400 1.00 89.69 216 TYR A C 1
ATOM 1623 O O . TYR A 1 216 ? 4.019 15.062 -0.068 1.00 89.69 216 TYR A O 1
ATOM 1631 N N . SER A 1 217 ? 3.036 13.049 -0.061 1.00 92.31 217 SER A N 1
ATOM 1632 C CA . SER A 1 217 ? 1.950 13.438 0.847 1.00 92.31 217 SER A CA 1
ATOM 1633 C C . SER A 1 217 ? 2.108 12.721 2.180 1.00 92.31 217 SER A C 1
ATOM 1635 O O . SER A 1 217 ? 1.957 11.503 2.246 1.00 92.31 217 SER A O 1
ATOM 1637 N N . PHE A 1 218 ? 2.397 13.467 3.243 1.00 95.44 218 PHE A N 1
ATOM 1638 C CA . PHE A 1 218 ? 2.402 12.956 4.613 1.00 95.44 218 PHE A CA 1
ATOM 1639 C C . PHE A 1 218 ? 1.031 13.137 5.245 1.00 95.44 218 PHE A C 1
ATOM 1641 O O . PHE A 1 218 ? 0.367 14.148 5.001 1.00 95.44 218 PHE A O 1
ATOM 1648 N N . PHE A 1 219 ? 0.618 12.180 6.075 1.00 96.00 219 PHE A N 1
ATOM 1649 C CA . PHE A 1 219 ? -0.663 12.268 6.763 1.00 96.00 219 PHE A CA 1
ATOM 1650 C C . PHE A 1 219 ? -0.753 11.433 8.036 1.00 96.00 219 PHE A C 1
ATOM 1652 O O . PHE A 1 219 ? -0.034 10.451 8.221 1.00 96.00 219 PHE A O 1
ATOM 1659 N N . PHE A 1 220 ? -1.673 11.827 8.914 1.00 96.50 220 PHE A N 1
ATOM 1660 C CA . PHE A 1 220 ? -1.969 11.122 10.162 1.00 96.50 220 PHE A CA 1
ATOM 1661 C C . PHE A 1 220 ? -3.279 10.344 10.083 1.00 96.50 220 PHE A C 1
ATOM 1663 O O . PHE A 1 220 ? -4.208 10.773 9.406 1.00 96.50 220 PHE A O 1
ATOM 1670 N N . LYS A 1 221 ? -3.369 9.261 10.868 1.00 91.44 221 LYS A N 1
ATOM 1671 C CA . LYS A 1 221 ? -4.467 8.269 10.905 1.00 91.44 221 LYS A CA 1
ATOM 1672 C C . LYS A 1 221 ? -4.512 7.364 9.676 1.00 91.44 221 LYS A C 1
ATOM 1674 O O . LYS A 1 221 ? -4.411 7.807 8.539 1.00 91.44 221 LYS A O 1
ATOM 1679 N N . ALA A 1 222 ? -4.762 6.081 9.924 1.00 88.06 222 ALA A N 1
ATOM 1680 C CA . ALA A 1 222 ? -4.878 5.088 8.862 1.00 88.06 222 ALA A CA 1
ATOM 1681 C C . ALA A 1 222 ? -6.117 5.302 7.978 1.00 88.06 222 ALA A C 1
ATOM 1683 O O . ALA A 1 222 ? -6.105 4.915 6.816 1.00 88.06 222 ALA A O 1
ATOM 1684 N N . THR A 1 223 ? -7.161 5.956 8.491 1.00 85.75 223 THR A N 1
ATOM 1685 C CA . THR A 1 223 ? -8.400 6.246 7.754 1.00 85.75 223 THR A CA 1
ATOM 1686 C C . THR A 1 223 ? -8.333 7.510 6.897 1.00 85.75 223 THR A C 1
ATOM 1688 O O . THR A 1 223 ? -9.245 7.752 6.114 1.00 85.75 223 THR A O 1
ATOM 1691 N N . THR A 1 224 ? -7.272 8.313 7.010 1.00 88.44 224 THR A N 1
ATOM 1692 C CA . THR A 1 224 ? -7.109 9.509 6.176 1.00 88.44 224 THR A CA 1
ATOM 1693 C C . THR A 1 224 ? -6.810 9.112 4.730 1.00 88.44 224 THR A C 1
ATOM 1695 O O . THR A 1 224 ? -6.030 8.186 4.472 1.00 88.44 224 THR A O 1
ATOM 1698 N N . ASP A 1 225 ? -7.440 9.818 3.793 1.00 81.81 225 ASP A N 1
ATOM 1699 C CA . ASP A 1 225 ? -7.219 9.697 2.355 1.00 81.81 225 ASP A CA 1
ATOM 1700 C C . ASP A 1 225 ? -6.968 11.086 1.748 1.00 81.81 225 ASP A C 1
ATOM 1702 O O . ASP A 1 225 ? -7.869 11.923 1.657 1.00 81.81 225 ASP A O 1
ATOM 1706 N N . CYS A 1 226 ? -5.720 11.322 1.341 1.00 81.38 226 CYS A N 1
ATOM 1707 C CA . CYS A 1 226 ? -5.287 12.584 0.744 1.00 81.38 226 CYS A CA 1
ATOM 1708 C C . CYS A 1 226 ? -5.568 12.679 -0.763 1.00 81.38 226 CYS A C 1
ATOM 1710 O O . CYS A 1 226 ? -5.329 13.733 -1.345 1.00 81.38 226 CYS A O 1
ATOM 1712 N N . ALA A 1 227 ? -6.044 11.606 -1.407 1.00 69.12 227 ALA A N 1
ATOM 1713 C CA . ALA A 1 227 ? -6.367 11.618 -2.834 1.00 69.12 227 ALA A CA 1
ATOM 1714 C C . ALA A 1 227 ? -7.773 12.171 -3.113 1.00 69.12 227 ALA A C 1
ATOM 1716 O O . ALA A 1 227 ? -8.007 12.745 -4.175 1.00 69.12 227 ALA A O 1
ATOM 1717 N N . SER A 1 228 ? -8.706 11.998 -2.172 1.00 56.22 228 SER A N 1
ATOM 1718 C CA . SER A 1 228 ? -10.128 12.324 -2.349 1.00 56.22 228 SER A CA 1
ATOM 1719 C C . SER A 1 228 ? -10.612 13.524 -1.527 1.00 56.22 228 SER A C 1
ATOM 1721 O O . SER A 1 228 ? -11.704 14.030 -1.784 1.00 56.22 228 SER A O 1
ATOM 1723 N N . THR A 1 229 ? -9.823 14.010 -0.558 1.00 55.72 229 THR A N 1
ATOM 1724 C CA . THR A 1 229 ? -10.241 15.085 0.358 1.00 55.72 229 THR A CA 1
ATOM 1725 C C . THR A 1 229 ? -9.131 16.097 0.651 1.00 55.72 229 THR A C 1
ATOM 1727 O O . THR A 1 229 ? -7.962 15.742 0.791 1.00 55.72 229 THR A O 1
ATOM 1730 N N . THR A 1 230 ? -9.501 17.371 0.826 1.00 69.88 230 THR A N 1
ATOM 1731 C CA . THR A 1 230 ? -8.640 18.410 1.419 1.00 69.88 230 THR A CA 1
ATOM 1732 C C . THR A 1 230 ? -8.642 18.274 2.943 1.00 69.88 230 THR A C 1
ATOM 1734 O O . THR A 1 230 ? -9.176 19.123 3.655 1.00 69.88 230 THR A O 1
ATOM 1737 N N . SER A 1 231 ? -8.131 17.155 3.455 1.00 83.88 231 SER A N 1
ATOM 1738 C CA . SER A 1 231 ? -8.016 16.935 4.899 1.00 83.88 231 SER A CA 1
ATOM 1739 C C . SER A 1 231 ? -6.895 17.794 5.487 1.00 83.88 231 SER A C 1
ATOM 1741 O O . SER A 1 231 ? -5.771 17.779 4.986 1.00 83.88 231 SER A O 1
ATOM 1743 N N . ASP A 1 232 ? -7.157 18.471 6.609 1.00 89.88 232 ASP A N 1
ATOM 1744 C CA . ASP A 1 232 ? -6.137 19.216 7.371 1.00 89.88 232 ASP A CA 1
ATOM 1745 C C . ASP A 1 232 ? -5.027 18.313 7.941 1.00 89.88 232 ASP A C 1
ATOM 1747 O O . ASP A 1 232 ? -3.992 18.797 8.406 1.00 89.88 232 ASP A O 1
ATOM 1751 N N . LEU A 1 233 ? -5.238 16.994 7.899 1.00 94.75 233 LEU A N 1
ATOM 1752 C CA . LEU A 1 233 ? -4.265 15.969 8.267 1.00 94.75 233 LEU A CA 1
ATOM 1753 C C . LEU A 1 233 ? -3.415 15.494 7.085 1.00 94.75 233 LEU A C 1
ATOM 1755 O O . LEU A 1 233 ? -2.719 14.495 7.236 1.00 94.75 233 LEU A O 1
ATOM 1759 N N . CYS A 1 234 ? -3.477 16.168 5.936 1.00 94.06 234 CYS A N 1
ATOM 1760 C CA . CYS A 1 234 ? -2.631 15.921 4.775 1.00 94.06 234 CYS A CA 1
ATOM 1761 C C . CYS A 1 234 ? -1.702 17.119 4.539 1.00 94.06 234 CYS A C 1
ATOM 1763 O O . CYS A 1 234 ? -2.147 18.268 4.476 1.00 94.06 234 CYS A O 1
ATOM 1765 N N . LYS A 1 235 ? -0.403 16.863 4.361 1.00 94.25 235 LYS A N 1
ATOM 1766 C CA . LYS A 1 235 ? 0.576 17.883 3.960 1.00 94.25 235 LYS A CA 1
ATOM 1767 C C . LYS A 1 235 ? 1.454 17.374 2.826 1.00 94.25 235 LYS A C 1
ATOM 1769 O O . LYS A 1 235 ? 2.016 16.285 2.908 1.00 94.25 235 LYS A O 1
ATOM 1774 N N . SER A 1 236 ? 1.588 18.199 1.792 1.00 91.31 236 SER A N 1
ATOM 1775 C CA . SER A 1 236 ? 2.517 17.957 0.691 1.00 91.31 236 SER A CA 1
ATOM 1776 C C . SER A 1 236 ? 3.926 18.405 1.074 1.00 91.31 236 SER A C 1
ATOM 1778 O O . SER A 1 236 ? 4.101 19.461 1.683 1.00 91.31 236 SER A O 1
ATOM 1780 N N . PHE A 1 237 ? 4.921 17.621 0.677 1.00 91.81 237 PHE A N 1
ATOM 1781 C CA . PHE A 1 237 ? 6.343 17.874 0.872 1.00 91.81 237 PHE A CA 1
ATOM 1782 C C . PHE A 1 237 ? 7.103 17.540 -0.414 1.00 91.81 237 PHE A C 1
ATOM 1784 O O . PHE A 1 237 ? 6.954 16.445 -0.954 1.00 91.81 237 PHE A O 1
ATOM 1791 N N . THR A 1 238 ? 7.933 18.457 -0.902 1.00 86.44 238 THR A N 1
ATOM 1792 C CA . THR A 1 238 ? 8.701 18.256 -2.138 1.00 86.44 238 THR A CA 1
ATOM 1793 C C . THR A 1 238 ? 10.112 17.772 -1.825 1.00 86.44 238 THR A C 1
ATOM 1795 O O . THR A 1 238 ? 10.916 18.501 -1.246 1.00 86.44 238 THR A O 1
ATOM 1798 N N . TYR A 1 239 ? 10.436 16.550 -2.236 1.00 84.81 239 TYR A N 1
ATOM 1799 C CA . TYR A 1 239 ? 11.772 15.982 -2.097 1.00 84.81 239 TYR A CA 1
ATOM 1800 C C . TYR A 1 239 ? 12.516 15.981 -3.434 1.00 84.81 239 TYR A C 1
ATOM 1802 O O . TYR A 1 239 ? 11.946 15.646 -4.471 1.00 84.81 239 TYR A O 1
ATOM 1810 N N . GLY A 1 240 ? 13.803 16.320 -3.401 1.00 69.56 240 GLY A N 1
ATOM 1811 C CA . GLY A 1 240 ? 14.631 16.478 -4.590 1.00 69.56 240 GLY A CA 1
ATOM 1812 C C . GLY A 1 240 ? 14.254 17.722 -5.399 1.00 69.56 240 GLY A C 1
ATOM 1813 O O . GLY A 1 240 ? 13.245 18.384 -5.152 1.00 69.56 240 GLY A O 1
ATOM 1814 N N . ASN A 1 241 ? 15.067 18.053 -6.402 1.00 60.59 241 ASN A N 1
ATOM 1815 C CA . ASN A 1 241 ? 14.729 19.102 -7.364 1.00 60.59 241 ASN A CA 1
ATOM 1816 C C . ASN A 1 241 ? 13.649 18.578 -8.324 1.00 60.59 241 ASN A C 1
ATOM 1818 O O . ASN A 1 241 ? 13.927 18.265 -9.476 1.00 60.59 241 ASN A O 1
ATOM 1822 N N . ALA A 1 242 ? 12.410 18.468 -7.839 1.00 52.59 242 ALA A N 1
ATOM 1823 C CA . ALA A 1 242 ? 11.247 17.959 -8.573 1.00 52.59 242 ALA A CA 1
ATOM 1824 C C . ALA A 1 242 ? 10.890 18.764 -9.843 1.00 52.59 242 ALA A C 1
ATOM 1826 O O . ALA A 1 242 ? 10.041 18.336 -10.626 1.00 52.59 242 ALA A O 1
ATOM 1827 N N . SER A 1 243 ? 11.547 19.903 -10.074 1.00 58.34 243 SER A N 1
ATOM 1828 C CA . SER A 1 243 ? 11.449 20.651 -11.327 1.00 58.34 243 SER A CA 1
ATOM 1829 C C . SER A 1 243 ? 12.352 20.093 -12.419 1.00 58.34 243 SER A C 1
ATOM 1831 O O . SER A 1 243 ? 12.008 20.242 -13.571 1.00 58.34 243 SER A O 1
ATOM 1833 N N . THR A 1 244 ? 13.480 19.452 -12.105 1.00 65.31 244 THR A N 1
ATOM 1834 C CA . THR A 1 244 ? 14.494 19.061 -13.100 1.00 65.31 244 THR A CA 1
ATOM 1835 C C . THR A 1 244 ? 15.139 17.729 -12.734 1.00 65.31 244 THR A C 1
ATOM 1837 O O . THR A 1 244 ? 15.900 17.652 -11.768 1.00 65.31 244 THR A O 1
ATOM 1840 N N . VAL A 1 245 ? 14.894 16.691 -13.530 1.00 74.94 245 VAL A N 1
ATOM 1841 C CA . VAL A 1 245 ? 15.582 15.399 -13.403 1.00 74.94 245 VAL A CA 1
ATOM 1842 C C . VAL A 1 245 ? 16.810 15.412 -14.307 1.00 74.94 245 VAL A C 1
ATOM 1844 O O . VAL A 1 245 ? 16.677 15.603 -15.512 1.00 74.94 245 VAL A O 1
ATOM 1847 N N . GLN A 1 246 ? 18.005 15.215 -13.742 1.00 81.81 246 GLN A N 1
ATOM 1848 C CA . GLN A 1 246 ? 19.253 15.150 -14.509 1.00 81.81 246 GLN A CA 1
ATOM 1849 C C . GLN A 1 246 ? 19.798 13.725 -14.588 1.00 81.81 246 GLN A C 1
ATOM 1851 O O . GLN A 1 246 ? 20.081 13.112 -13.561 1.00 81.81 246 GLN A O 1
ATOM 1856 N N . GLY A 1 247 ? 20.025 13.214 -15.794 1.00 85.38 247 GLY A N 1
ATOM 1857 C CA . GLY A 1 247 ? 20.566 11.870 -15.990 1.00 85.38 247 GLY A CA 1
ATOM 1858 C C . GLY A 1 247 ? 20.862 11.549 -17.448 1.00 85.38 247 GLY A C 1
ATOM 1859 O O . GLY A 1 247 ? 20.676 12.380 -18.330 1.00 85.38 247 GLY A O 1
ATOM 1860 N N . VAL A 1 248 ? 21.352 10.344 -17.706 1.00 87.25 248 VAL A N 1
ATOM 1861 C CA . VAL A 1 248 ? 21.524 9.831 -19.071 1.00 87.25 248 VAL A CA 1
ATOM 1862 C C . VAL A 1 248 ? 20.187 9.249 -19.533 1.00 87.25 248 VAL A C 1
ATOM 1864 O O . VAL A 1 248 ? 19.639 8.393 -18.844 1.00 87.25 248 VAL A O 1
ATOM 1867 N N . LEU A 1 249 ? 19.655 9.711 -20.667 1.00 91.38 249 LEU A N 1
ATOM 1868 C CA . LEU A 1 249 ? 18.434 9.160 -21.267 1.00 91.38 249 LEU A CA 1
ATOM 1869 C C . LEU A 1 249 ? 18.785 7.894 -22.054 1.00 91.38 249 LEU A C 1
ATOM 1871 O O . LEU A 1 249 ? 19.354 7.982 -23.139 1.00 91.38 249 LEU A O 1
ATOM 1875 N N . VAL A 1 250 ? 18.473 6.726 -21.497 1.00 89.06 250 VAL A N 1
ATOM 1876 C CA . VAL A 1 250 ? 18.769 5.409 -22.079 1.00 89.06 250 VAL A CA 1
ATOM 1877 C C . VAL A 1 250 ? 17.491 4.802 -22.633 1.00 89.06 250 VAL A C 1
ATOM 1879 O O . VAL A 1 250 ? 16.498 4.695 -21.918 1.00 89.06 250 VAL A O 1
ATOM 1882 N N . ASN A 1 251 ? 17.505 4.394 -23.895 1.00 92.50 251 ASN A N 1
ATOM 1883 C CA . ASN A 1 251 ? 16.353 3.747 -24.503 1.00 92.50 251 ASN A CA 1
ATOM 1884 C C . ASN A 1 251 ? 16.268 2.262 -24.112 1.00 92.50 251 ASN A C 1
ATOM 1886 O O . ASN A 1 251 ? 17.281 1.560 -24.102 1.00 92.50 251 ASN A O 1
ATOM 1890 N N . VAL A 1 252 ? 15.054 1.780 -23.838 1.00 87.00 252 VAL A N 1
ATOM 1891 C CA . VAL A 1 252 ? 14.805 0.392 -23.412 1.00 87.00 252 VAL A CA 1
ATOM 1892 C C . VAL A 1 252 ? 15.104 -0.624 -24.514 1.00 87.00 252 VAL A C 1
ATOM 1894 O O . VAL A 1 252 ? 15.728 -1.648 -24.243 1.00 87.00 252 VAL A O 1
ATOM 1897 N N . ALA A 1 253 ? 14.695 -0.363 -25.756 1.00 88.31 253 ALA A N 1
ATOM 1898 C CA . ALA A 1 253 ? 14.880 -1.299 -26.863 1.00 88.31 253 ALA A CA 1
ATOM 1899 C C . ALA A 1 253 ? 16.354 -1.484 -27.247 1.00 88.31 253 ALA A C 1
ATOM 1901 O O . ALA A 1 253 ? 16.784 -2.604 -27.521 1.00 88.31 253 ALA A O 1
ATOM 1902 N N . THR A 1 254 ? 17.128 -0.397 -27.280 1.00 87.94 254 THR A N 1
ATOM 1903 C CA . THR A 1 254 ? 18.515 -0.425 -27.776 1.00 87.94 254 THR A CA 1
ATOM 1904 C C . THR A 1 254 ? 19.559 -0.535 -26.671 1.00 87.94 254 THR A C 1
ATOM 1906 O O . THR A 1 254 ? 20.710 -0.854 -26.962 1.00 87.94 254 THR A O 1
ATOM 1909 N N . SER A 1 255 ? 19.195 -0.255 -25.413 1.00 87.19 255 SER A N 1
ATOM 1910 C CA . SER A 1 255 ? 20.145 -0.083 -24.300 1.00 87.19 255 SER A CA 1
ATOM 1911 C C . SER A 1 255 ? 21.240 0.960 -24.583 1.00 87.19 255 SER A C 1
ATOM 1913 O O . SER A 1 255 ? 22.318 0.931 -23.986 1.00 87.19 255 SER A O 1
ATOM 1915 N N . GLN A 1 256 ? 20.980 1.888 -25.507 1.00 89.94 256 GLN A N 1
ATOM 1916 C CA . GLN A 1 256 ? 21.876 2.983 -25.860 1.00 89.94 256 GLN A CA 1
ATOM 1917 C C . GLN A 1 256 ? 21.384 4.291 -25.240 1.00 89.94 256 GLN A C 1
ATOM 1919 O O . GLN A 1 256 ? 20.191 4.487 -25.009 1.00 89.94 256 GLN A O 1
ATOM 1924 N N . ALA A 1 257 ? 22.318 5.199 -24.981 1.00 90.38 257 ALA A N 1
ATOM 1925 C CA . ALA A 1 257 ? 22.058 6.534 -24.478 1.00 90.38 257 ALA A CA 1
ATOM 1926 C C . ALA A 1 257 ? 21.880 7.536 -25.620 1.00 90.38 257 ALA A C 1
ATOM 1928 O O . ALA A 1 257 ? 22.685 7.564 -26.553 1.00 90.38 257 ALA A O 1
ATOM 1929 N N . MET A 1 258 ? 20.874 8.399 -25.502 1.00 92.31 258 MET A N 1
ATOM 1930 C CA . MET A 1 258 ? 20.709 9.550 -26.381 1.00 92.31 258 MET A CA 1
ATOM 1931 C C . MET A 1 258 ? 21.798 10.584 -26.090 1.00 92.31 258 MET A C 1
ATOM 1933 O O . MET A 1 258 ? 22.058 10.919 -24.931 1.00 92.31 258 MET A O 1
ATOM 1937 N N . VAL A 1 259 ? 22.422 11.122 -27.132 1.00 90.50 259 VAL A N 1
ATOM 1938 C CA . VAL A 1 259 ? 23.451 12.160 -27.027 1.00 90.50 259 VAL A CA 1
ATOM 1939 C C . VAL A 1 259 ? 23.264 13.249 -28.079 1.00 90.50 259 VAL A C 1
ATOM 1941 O O . VAL A 1 259 ? 22.799 12.963 -29.184 1.00 90.50 259 VAL A O 1
ATOM 1944 N N . PRO A 1 260 ? 23.642 14.500 -27.767 1.00 88.56 260 PRO A N 1
ATOM 1945 C CA . PRO A 1 260 ? 23.763 15.534 -28.777 1.00 88.56 260 PRO A CA 1
ATOM 1946 C C . PRO A 1 260 ? 24.921 15.212 -29.727 1.00 88.56 260 PRO A C 1
ATOM 1948 O O . PRO A 1 260 ? 26.013 14.839 -29.293 1.00 88.56 260 PRO A O 1
ATOM 1951 N N . THR A 1 261 ? 24.693 15.379 -31.023 1.00 82.12 261 THR A N 1
ATOM 1952 C CA . THR A 1 261 ? 25.739 15.307 -32.052 1.00 82.12 261 THR A CA 1
ATOM 1953 C C . THR A 1 261 ? 26.222 16.711 -32.429 1.00 82.12 261 THR A C 1
ATOM 1955 O O . THR A 1 261 ? 25.672 17.717 -31.987 1.00 82.12 261 THR A O 1
ATOM 1958 N N . THR A 1 262 ? 27.260 16.801 -33.261 1.00 69.88 262 THR A N 1
ATOM 1959 C CA . THR A 1 262 ? 27.861 18.073 -33.697 1.00 69.88 262 THR A CA 1
ATOM 1960 C C . THR A 1 262 ? 27.065 18.825 -34.775 1.00 69.88 262 THR A C 1
ATOM 1962 O O . THR A 1 262 ? 27.504 19.890 -35.190 1.00 69.88 262 THR A O 1
ATOM 1965 N N . GLN A 1 263 ? 25.945 18.282 -35.266 1.00 69.00 263 GLN A N 1
ATOM 1966 C CA . GLN A 1 263 ? 25.129 18.861 -36.352 1.00 69.00 263 GLN A CA 1
ATOM 1967 C C . GLN A 1 263 ? 23.683 19.138 -35.909 1.00 69.00 263 GLN A C 1
ATOM 1969 O O . GLN A 1 263 ? 22.747 18.889 -36.665 1.00 69.00 263 GLN A O 1
ATOM 1974 N N . ASP A 1 264 ? 23.486 19.567 -34.661 1.00 77.62 264 ASP A N 1
ATOM 1975 C CA . ASP A 1 264 ? 22.158 19.818 -34.080 1.00 77.62 264 ASP A CA 1
ATOM 1976 C C . ASP A 1 264 ? 21.212 18.602 -34.134 1.00 77.62 264 ASP A C 1
ATOM 1978 O O . ASP A 1 264 ? 20.006 18.735 -33.983 1.00 77.62 264 ASP A O 1
ATOM 1982 N N . GLN A 1 265 ? 21.741 17.389 -34.321 1.00 84.00 265 GLN A N 1
ATOM 1983 C CA . GLN A 1 265 ? 20.966 16.147 -34.302 1.00 84.00 265 GLN A CA 1
ATOM 1984 C C . GLN A 1 265 ? 21.126 15.425 -32.968 1.00 84.00 265 GLN A C 1
ATOM 1986 O O . GLN A 1 265 ? 22.130 15.583 -32.262 1.00 84.00 265 GLN A O 1
ATOM 1991 N N . VAL A 1 266 ? 20.171 14.554 -32.675 1.00 88.56 266 VAL A N 1
ATOM 1992 C CA . VAL A 1 266 ? 20.255 13.568 -31.598 1.00 88.56 266 VAL A CA 1
ATOM 1993 C C . VAL A 1 266 ? 20.726 12.224 -32.151 1.00 88.56 266 VAL A C 1
ATOM 1995 O O . VAL A 1 266 ? 20.259 11.755 -33.184 1.00 88.56 266 VAL A O 1
ATOM 1998 N N . GLY A 1 267 ? 21.689 11.610 -31.469 1.00 88.25 267 GLY A N 1
ATOM 1999 C CA . GLY A 1 267 ? 22.246 10.303 -31.814 1.00 88.25 267 GLY A CA 1
ATOM 2000 C C . GLY A 1 267 ? 22.175 9.335 -30.639 1.00 88.25 267 GLY A C 1
ATOM 2001 O O . GLY A 1 267 ? 21.852 9.729 -29.521 1.00 88.25 267 GLY A O 1
ATOM 2002 N N . MET A 1 268 ? 22.510 8.069 -30.888 1.00 89.69 268 MET A N 1
ATOM 2003 C CA . MET A 1 268 ? 22.532 7.013 -29.874 1.00 89.69 268 MET A CA 1
ATOM 2004 C C . MET A 1 268 ? 23.947 6.442 -29.731 1.00 89.69 268 MET A C 1
ATOM 2006 O O . MET A 1 268 ? 24.596 6.129 -30.728 1.00 89.69 268 MET A O 1
ATOM 2010 N N . VAL A 1 269 ? 24.440 6.314 -28.497 1.00 89.31 269 VAL A N 1
ATOM 2011 C CA . VAL A 1 269 ? 25.776 5.767 -28.182 1.00 89.31 269 VAL A CA 1
ATOM 2012 C C . VAL A 1 269 ? 25.724 4.820 -26.983 1.00 89.31 269 VAL A C 1
ATOM 2014 O O . VAL A 1 269 ? 24.712 4.719 -26.294 1.00 89.31 269 VAL A O 1
ATOM 2017 N N . ALA A 1 270 ? 26.817 4.107 -26.706 1.00 86.88 270 ALA A N 1
ATOM 2018 C CA . ALA A 1 270 ? 26.930 3.314 -25.483 1.00 86.88 270 ALA A CA 1
ATOM 2019 C C . ALA A 1 270 ? 26.803 4.200 -24.227 1.00 86.88 270 ALA A C 1
ATOM 2021 O O . ALA A 1 270 ? 27.285 5.329 -24.199 1.00 86.88 270 ALA A O 1
ATOM 2022 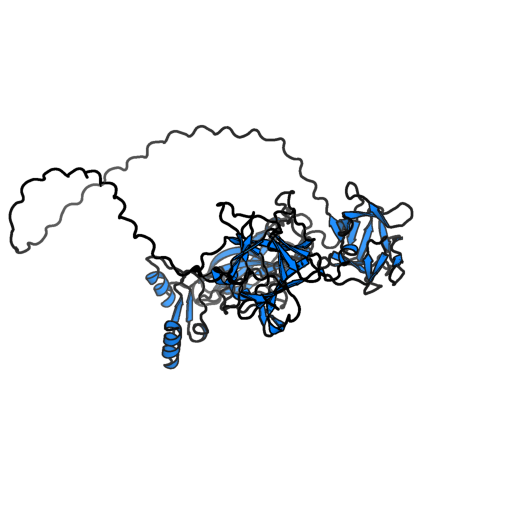N N . VAL A 1 271 ? 26.185 3.676 -23.166 1.00 77.44 271 VAL A N 1
ATOM 2023 C CA . VAL A 1 271 ? 25.874 4.436 -21.937 1.00 77.44 271 VAL A CA 1
ATOM 2024 C C . VAL A 1 271 ? 27.130 4.971 -21.228 1.00 77.44 271 VAL A C 1
ATOM 2026 O O . VAL A 1 271 ? 27.095 6.027 -20.593 1.00 77.44 271 VAL A O 1
ATOM 2029 N N . THR A 1 272 ? 28.259 4.267 -21.329 1.00 80.94 272 THR A N 1
ATOM 2030 C CA . THR A 1 272 ? 29.516 4.647 -20.672 1.00 80.94 272 THR A CA 1
ATOM 2031 C C . THR A 1 272 ? 30.043 5.980 -21.207 1.00 80.94 272 THR A C 1
ATOM 2033 O O . THR A 1 272 ? 30.481 6.071 -22.348 1.00 80.94 272 THR A O 1
ATOM 2036 N N . GLY A 1 273 ? 30.040 7.014 -20.360 1.00 73.56 273 GLY A N 1
ATOM 2037 C CA . GLY A 1 273 ? 30.508 8.356 -20.728 1.00 73.56 273 GLY A CA 1
ATOM 2038 C C . GLY A 1 273 ? 29.514 9.173 -21.562 1.00 73.56 273 GLY A C 1
ATOM 2039 O O . GLY A 1 273 ? 29.894 10.213 -22.095 1.00 73.56 273 GLY A O 1
ATOM 2040 N N . ALA A 1 274 ? 28.259 8.725 -21.676 1.00 84.75 274 ALA A N 1
ATOM 2041 C CA . ALA A 1 274 ? 27.228 9.427 -22.428 1.00 84.75 274 ALA A CA 1
ATOM 2042 C C . ALA A 1 274 ? 26.848 10.788 -21.813 1.00 84.75 274 ALA A C 1
ATOM 2044 O O . ALA A 1 274 ? 27.007 11.037 -20.613 1.00 84.75 274 ALA A O 1
ATOM 2045 N N . ALA A 1 275 ? 26.318 11.669 -22.663 1.00 83.38 275 ALA A N 1
ATOM 2046 C CA . ALA A 1 275 ? 25.869 12.997 -22.273 1.00 83.38 275 ALA A CA 1
ATOM 2047 C C . ALA A 1 275 ? 24.703 12.941 -21.276 1.00 83.38 275 ALA A C 1
ATOM 2049 O O . ALA A 1 275 ? 23.832 12.070 -21.336 1.00 83.38 275 ALA A O 1
ATOM 2050 N N . LYS A 1 276 ? 24.677 13.916 -20.365 1.00 86.69 276 LYS A N 1
ATOM 2051 C CA . LYS A 1 276 ? 23.567 14.097 -19.428 1.00 86.69 276 LYS A CA 1
ATOM 2052 C C . LYS A 1 276 ? 22.500 14.993 -20.045 1.00 86.69 276 LYS A C 1
ATOM 2054 O O . LYS A 1 276 ? 22.805 15.925 -20.784 1.00 86.69 276 LYS A O 1
ATOM 2059 N N . TRP A 1 277 ? 21.265 14.730 -19.660 1.00 92.06 277 TRP A N 1
ATOM 2060 C CA . TRP A 1 277 ? 20.079 15.480 -20.024 1.00 92.06 277 TRP A CA 1
ATOM 2061 C C . TRP A 1 277 ? 19.391 15.981 -18.769 1.00 92.06 277 TRP A C 1
ATOM 2063 O O . TRP A 1 277 ? 19.403 15.307 -17.740 1.00 92.06 277 TRP A O 1
ATOM 2073 N N . THR A 1 278 ? 18.784 17.155 -18.868 1.00 87.81 278 THR A N 1
ATOM 2074 C CA . THR A 1 278 ? 17.913 17.735 -17.852 1.00 87.81 278 THR A CA 1
ATOM 2075 C C . THR A 1 278 ? 16.489 17.698 -18.380 1.00 87.81 278 THR A C 1
ATOM 2077 O O . THR A 1 278 ? 16.194 18.353 -19.372 1.00 87.81 278 THR A O 1
ATOM 2080 N N . VAL A 1 279 ? 15.610 16.940 -17.734 1.00 89.12 279 VAL A N 1
ATOM 2081 C CA . VAL A 1 279 ? 14.175 16.911 -18.030 1.00 89.12 279 VAL A CA 1
ATOM 2082 C C . VAL A 1 279 ? 13.472 17.811 -17.025 1.00 89.12 279 VAL A C 1
ATOM 2084 O O . VAL A 1 279 ? 13.405 17.478 -15.840 1.00 89.12 279 VAL A O 1
ATOM 2087 N N . ASP A 1 280 ? 12.977 18.954 -17.488 1.00 85.06 280 ASP A N 1
ATOM 2088 C CA . ASP A 1 280 ? 12.350 19.967 -16.645 1.00 85.06 280 ASP A CA 1
ATOM 2089 C C . ASP A 1 280 ? 10.818 19.843 -16.661 1.00 85.06 280 ASP A C 1
ATOM 2091 O O . ASP A 1 280 ? 10.158 20.056 -17.678 1.00 85.06 280 ASP A O 1
ATOM 2095 N N . SER A 1 281 ? 10.225 19.506 -15.519 1.00 76.69 281 SER A N 1
ATOM 2096 C CA . SER A 1 281 ? 8.783 19.332 -15.356 1.00 76.69 281 SER A CA 1
ATOM 2097 C C . SER A 1 281 ? 8.006 20.656 -15.301 1.00 76.69 281 SER A C 1
ATOM 2099 O O . SER A 1 281 ? 6.788 20.632 -15.500 1.00 76.69 281 SER A O 1
ATOM 2101 N N . VAL A 1 282 ? 8.671 21.795 -15.079 1.00 74.56 282 VAL A N 1
ATOM 2102 C CA . VAL A 1 282 ? 8.077 23.141 -15.015 1.00 74.56 282 VAL A CA 1
ATOM 2103 C C . VAL A 1 282 ? 8.147 23.822 -16.376 1.00 74.56 282 VAL A C 1
ATOM 2105 O O . VAL A 1 282 ? 7.113 24.207 -16.920 1.00 74.56 282 VAL A O 1
ATOM 2108 N N . THR A 1 283 ? 9.343 23.941 -16.956 1.00 82.25 283 THR A N 1
ATOM 2109 C CA . THR A 1 283 ? 9.525 24.590 -18.270 1.00 82.25 283 THR A CA 1
ATOM 2110 C C . THR A 1 283 ? 9.140 23.683 -19.439 1.00 82.25 283 THR A C 1
ATOM 2112 O O . THR A 1 283 ? 8.950 24.175 -20.561 1.00 82.25 283 THR A O 1
ATOM 2115 N N . LYS A 1 284 ? 8.981 22.378 -19.159 1.00 86.88 284 LYS A N 1
ATOM 2116 C CA . LYS A 1 284 ? 8.728 21.298 -20.125 1.00 86.88 284 LYS A CA 1
ATOM 2117 C C . LYS A 1 284 ? 9.851 21.133 -21.145 1.00 86.88 284 LYS A C 1
ATOM 2119 O O . LYS A 1 284 ? 9.614 20.611 -22.226 1.00 86.88 284 LYS A O 1
ATOM 2124 N N . LEU A 1 285 ? 11.056 21.591 -20.815 1.00 92.12 285 LEU A N 1
ATOM 2125 C CA . LEU A 1 285 ? 12.230 21.477 -21.670 1.00 92.12 285 LEU A CA 1
ATOM 2126 C C . LEU A 1 285 ? 12.997 20.186 -21.370 1.00 92.12 285 LEU A C 1
ATOM 2128 O O . LEU A 1 285 ? 13.086 19.748 -20.222 1.00 92.12 285 LEU A O 1
ATOM 2132 N N . VAL A 1 286 ? 13.586 19.599 -22.410 1.00 93.94 286 VAL A N 1
ATOM 2133 C CA . VAL A 1 286 ? 14.549 18.496 -22.299 1.00 93.94 286 VAL A CA 1
ATOM 2134 C C . VAL A 1 286 ? 15.882 19.006 -22.830 1.00 93.94 286 VAL A C 1
ATOM 2136 O O . VAL A 1 286 ? 16.066 19.135 -24.037 1.00 93.94 286 VAL A O 1
ATOM 2139 N N . THR A 1 287 ? 16.787 19.358 -21.921 1.00 92.38 287 THR A N 1
ATOM 2140 C CA . THR A 1 287 ? 18.027 20.083 -22.224 1.00 92.38 287 THR A CA 1
ATOM 2141 C C . THR A 1 287 ? 19.230 19.149 -22.184 1.00 92.38 287 THR A C 1
ATOM 2143 O O . THR A 1 287 ? 19.498 18.518 -21.161 1.00 92.38 287 THR A O 1
ATOM 2146 N N . ALA A 1 288 ? 19.981 19.077 -23.276 1.00 89.06 288 ALA A N 1
ATOM 2147 C CA . ALA A 1 288 ? 21.241 18.352 -23.353 1.00 89.06 288 ALA A CA 1
ATOM 2148 C C . ALA A 1 288 ? 22.362 19.086 -22.596 1.00 89.06 288 ALA A C 1
ATOM 2150 O O . ALA A 1 288 ? 22.318 20.298 -22.382 1.00 89.06 288 ALA A O 1
ATOM 2151 N N . SER A 1 289 ? 23.426 18.369 -22.230 1.00 84.19 289 SER A N 1
ATOM 2152 C CA . SER A 1 289 ? 24.571 18.940 -21.504 1.00 84.19 289 SER A CA 1
ATOM 2153 C C . SER A 1 289 ? 25.329 20.040 -22.256 1.00 84.19 289 SER A C 1
ATOM 2155 O O . SER A 1 289 ? 26.105 20.760 -21.636 1.00 84.19 289 SER A O 1
ATOM 2157 N N . ASN A 1 290 ? 25.131 20.174 -23.571 1.00 81.62 290 ASN A N 1
ATOM 2158 C CA . ASN A 1 290 ? 25.670 21.272 -24.381 1.00 81.62 290 ASN A CA 1
ATOM 2159 C C . ASN A 1 290 ? 24.790 22.542 -24.354 1.00 81.62 290 ASN A C 1
ATOM 2161 O O . ASN A 1 290 ? 25.136 23.524 -25.002 1.00 81.62 290 ASN A O 1
ATOM 2165 N N . GLY A 1 291 ? 23.675 22.533 -23.614 1.00 83.94 291 GLY A N 1
ATOM 2166 C CA . GLY A 1 291 ? 22.777 23.677 -23.443 1.00 83.94 291 GLY A CA 1
ATOM 2167 C C . GLY A 1 291 ? 21.681 23.812 -24.504 1.00 83.94 291 GLY A C 1
ATOM 2168 O O . GLY A 1 291 ? 20.920 24.774 -24.442 1.00 83.94 291 GLY A O 1
ATOM 2169 N N . LEU A 1 292 ? 21.580 22.874 -25.452 1.00 91.06 292 LEU A N 1
ATOM 2170 C CA . LEU A 1 292 ? 20.504 22.841 -26.448 1.00 91.06 292 LEU A CA 1
ATOM 2171 C C . LEU A 1 292 ? 19.308 22.018 -25.955 1.00 91.06 292 LEU A C 1
ATOM 2173 O O . LEU A 1 292 ? 19.458 21.119 -25.125 1.00 91.06 292 LEU A O 1
ATOM 2177 N N . CYS A 1 293 ? 18.122 22.315 -26.477 1.00 93.88 293 CYS A N 1
ATOM 2178 C CA . CYS A 1 293 ? 16.868 21.660 -26.125 1.00 93.88 293 CYS A CA 1
ATOM 2179 C C . CYS A 1 293 ? 16.355 20.777 -27.258 1.00 93.88 293 CYS A C 1
ATOM 2181 O O . CYS A 1 293 ? 16.539 21.093 -28.430 1.00 93.88 293 CYS A O 1
ATOM 2183 N N . LEU A 1 294 ? 15.692 19.685 -26.881 1.00 95.00 294 LEU A N 1
ATOM 2184 C CA . LEU A 1 294 ? 15.001 18.796 -27.805 1.00 95.00 294 LEU A CA 1
ATOM 2185 C C . LEU A 1 294 ? 13.831 19.535 -28.471 1.00 95.00 294 LEU A C 1
ATOM 2187 O O . LEU A 1 294 ? 12.956 20.052 -27.773 1.00 95.00 294 LEU A O 1
ATOM 2191 N N . ASP A 1 295 ? 13.812 19.559 -29.798 1.00 94.00 295 ASP A N 1
ATOM 2192 C CA . ASP A 1 295 ? 12.860 20.312 -30.615 1.00 94.00 295 ASP A CA 1
ATOM 2193 C C . ASP A 1 295 ? 12.272 19.411 -31.709 1.00 94.00 295 ASP A C 1
ATOM 2195 O O . ASP A 1 295 ? 13.005 18.687 -32.395 1.00 94.00 295 ASP A O 1
ATOM 2199 N N . ALA A 1 296 ? 10.947 19.429 -31.854 1.00 93.69 296 ALA A N 1
ATOM 2200 C CA . ALA A 1 296 ? 10.238 18.680 -32.881 1.00 93.69 296 ALA A CA 1
ATOM 2201 C C . ALA A 1 296 ? 9.084 19.507 -33.460 1.00 93.69 296 ALA A C 1
ATOM 2203 O O . ALA A 1 296 ? 8.097 19.776 -32.778 1.00 93.69 296 ALA A O 1
ATOM 2204 N N . TYR A 1 297 ? 9.208 19.892 -34.732 1.00 89.56 297 TYR A N 1
ATOM 2205 C CA . TYR A 1 297 ? 8.281 20.817 -35.397 1.00 89.56 297 TYR A CA 1
ATOM 2206 C C . TYR A 1 297 ? 7.307 20.139 -36.375 1.00 89.56 297 TYR A C 1
ATOM 2208 O O . TYR A 1 297 ? 6.374 20.780 -36.860 1.00 89.56 297 TYR A O 1
ATOM 2216 N N . GLU A 1 298 ? 7.523 18.861 -36.698 1.00 89.44 298 GLU A N 1
ATOM 2217 C CA . GLU A 1 298 ? 6.724 18.111 -37.672 1.00 89.44 298 GLU A CA 1
ATOM 2218 C C . GLU A 1 298 ? 5.743 17.155 -36.961 1.00 89.44 298 GLU A C 1
ATOM 2220 O O . GLU A 1 298 ? 6.164 16.104 -36.475 1.00 89.44 298 GLU A O 1
ATOM 2225 N N . PRO A 1 299 ? 4.428 17.453 -36.903 1.00 87.38 299 PRO A N 1
ATOM 2226 C CA . PRO A 1 299 ? 3.427 16.631 -36.210 1.00 87.38 299 PRO A CA 1
ATOM 2227 C C . PRO A 1 299 ? 3.000 15.392 -37.017 1.00 87.38 299 PRO A C 1
ATOM 2229 O O . PRO A 1 299 ? 1.823 15.221 -37.339 1.00 87.38 299 PRO A O 1
ATOM 2232 N N . GLN A 1 300 ? 3.945 14.535 -37.385 1.00 89.69 300 GLN A N 1
ATOM 2233 C CA . GLN A 1 300 ? 3.682 13.329 -38.168 1.00 89.69 300 GLN A CA 1
ATOM 2234 C C . GLN A 1 300 ? 4.571 12.172 -37.719 1.00 89.69 300 GLN A C 1
ATOM 2236 O O . GLN A 1 300 ? 5.618 12.381 -37.110 1.00 89.69 300 GLN A O 1
ATOM 2241 N N . ASN A 1 301 ? 4.164 10.940 -38.040 1.00 89.69 301 ASN A N 1
ATOM 2242 C CA . ASN A 1 301 ? 5.062 9.795 -37.914 1.00 89.69 301 ASN A CA 1
ATOM 2243 C C . ASN A 1 301 ? 6.265 10.043 -38.821 1.00 89.69 301 ASN A C 1
ATOM 2245 O O . ASN A 1 301 ? 6.078 10.447 -39.970 1.00 89.69 301 ASN A O 1
ATOM 2249 N N . TRP A 1 302 ? 7.467 9.788 -38.305 1.00 88.62 302 TRP A N 1
ATOM 2250 C CA . TRP A 1 302 ? 8.723 10.192 -38.944 1.00 88.62 302 TRP A CA 1
ATOM 2251 C C . TRP A 1 302 ? 8.956 11.714 -38.957 1.00 88.62 302 TRP A C 1
ATOM 2253 O O . TRP A 1 302 ? 9.711 12.209 -39.789 1.00 88.62 302 TRP A O 1
ATOM 2263 N N . GLY A 1 303 ? 8.340 12.467 -38.043 1.00 90.00 303 GLY A N 1
ATOM 2264 C CA . GLY A 1 303 ? 8.697 13.868 -37.824 1.00 90.00 303 GLY A CA 1
ATOM 2265 C C . GLY A 1 303 ? 10.086 13.981 -37.196 1.00 90.00 303 GLY A C 1
ATOM 2266 O O . GLY A 1 303 ? 10.384 13.272 -36.229 1.00 90.00 303 GLY A O 1
ATOM 2267 N N . ALA A 1 304 ? 10.944 14.845 -37.735 1.00 88.88 304 ALA A N 1
ATOM 2268 C CA . ALA A 1 304 ? 12.318 14.972 -37.254 1.00 88.88 304 ALA A CA 1
ATOM 2269 C C . ALA A 1 304 ? 12.389 15.562 -35.831 1.00 88.88 304 ALA A C 1
ATOM 2271 O O . ALA A 1 304 ? 11.762 16.584 -35.537 1.00 88.88 304 ALA A O 1
ATOM 2272 N N . VAL A 1 305 ? 13.208 14.951 -34.967 1.00 93.12 305 VAL A N 1
ATOM 2273 C CA . VAL A 1 305 ? 13.575 15.507 -33.658 1.00 93.12 305 VAL A CA 1
ATOM 2274 C C . VAL A 1 305 ? 15.037 15.931 -33.699 1.00 93.12 305 VAL A C 1
ATOM 2276 O O . VAL A 1 305 ? 15.919 15.153 -34.056 1.00 93.12 305 VAL A O 1
ATOM 2279 N N . HIS A 1 306 ? 15.302 17.173 -33.319 1.00 91.06 306 HIS A N 1
ATOM 2280 C CA . HIS A 1 306 ? 16.628 17.776 -33.386 1.00 91.06 306 HIS A CA 1
ATOM 2281 C C . HIS A 1 306 ? 16.905 18.609 -32.128 1.00 91.06 306 HIS A C 1
ATOM 2283 O O . HIS A 1 306 ? 16.144 18.580 -31.157 1.00 91.06 306 HIS A O 1
ATOM 2289 N N . LEU A 1 307 ? 18.042 19.294 -32.110 1.00 92.56 307 LEU A N 1
ATOM 2290 C CA . LEU A 1 307 ? 18.462 20.174 -31.033 1.00 92.56 307 LEU A CA 1
ATOM 2291 C C . LEU A 1 307 ? 18.408 21.622 -31.486 1.00 92.56 307 LEU A C 1
ATOM 2293 O O . LEU A 1 307 ? 18.923 21.967 -32.543 1.00 92.56 307 LEU A O 1
ATOM 2297 N N . TRP A 1 308 ? 17.839 22.480 -30.649 1.00 92.25 308 TRP A N 1
ATOM 2298 C CA . TRP A 1 308 ? 17.774 23.909 -30.919 1.00 92.25 308 TRP A CA 1
ATOM 2299 C C . TRP A 1 308 ? 18.023 24.737 -29.661 1.00 92.25 308 TRP A C 1
ATOM 2301 O O . TRP A 1 308 ? 18.081 24.217 -28.543 1.00 92.25 308 TRP A O 1
ATOM 2311 N N . ALA A 1 309 ? 18.195 26.048 -29.827 1.00 92.62 309 ALA A N 1
ATOM 2312 C CA . ALA A 1 309 ? 18.336 26.958 -28.698 1.00 92.62 309 ALA A CA 1
ATOM 2313 C C . ALA A 1 309 ? 17.103 26.866 -27.783 1.00 92.62 309 ALA A C 1
ATOM 2315 O O . ALA A 1 309 ? 15.965 27.003 -28.238 1.00 92.62 309 ALA A O 1
ATOM 2316 N N . CYS A 1 310 ? 17.341 26.639 -26.490 1.00 90.00 310 CYS A N 1
ATOM 2317 C CA . CYS A 1 310 ? 16.282 26.491 -25.501 1.00 90.00 310 CYS A CA 1
ATOM 2318 C C . CYS A 1 310 ? 15.431 27.759 -25.380 1.00 90.00 310 CYS A C 1
ATOM 2320 O O . CYS A 1 310 ? 15.951 28.845 -25.119 1.00 90.00 310 CYS A O 1
ATOM 2322 N N . SER A 1 311 ? 14.112 27.605 -25.478 1.00 89.31 311 SER A N 1
ATOM 2323 C CA . SER A 1 311 ? 13.155 28.695 -25.311 1.00 89.31 311 SER A CA 1
ATOM 2324 C C . SER A 1 311 ? 11.962 28.260 -24.465 1.00 89.31 311 SER A C 1
ATOM 2326 O O . SER A 1 311 ? 11.275 27.275 -24.734 1.00 89.31 311 SER A O 1
ATOM 2328 N N . THR A 1 312 ? 11.660 29.030 -23.419 1.00 84.06 312 THR A N 1
ATOM 2329 C CA . THR A 1 312 ? 10.507 28.747 -22.555 1.00 84.06 312 THR A CA 1
ATOM 2330 C C . THR A 1 312 ? 9.170 29.029 -23.239 1.00 84.06 312 THR A C 1
ATOM 2332 O O . THR A 1 312 ? 8.159 28.503 -22.776 1.00 84.06 312 THR A O 1
ATOM 2335 N N . THR A 1 313 ? 9.155 29.764 -24.352 1.00 85.31 313 THR A N 1
ATOM 2336 C CA . THR A 1 313 ? 7.947 30.067 -25.134 1.00 85.31 313 THR A CA 1
ATOM 2337 C C . THR A 1 313 ? 7.818 29.235 -26.406 1.00 85.31 313 THR A C 1
ATOM 2339 O O . THR A 1 313 ? 6.743 29.234 -26.995 1.00 85.31 313 THR A O 1
ATOM 2342 N N . GLU A 1 314 ? 8.878 28.545 -26.839 1.00 91.44 314 GLU A N 1
ATOM 2343 C CA . GLU A 1 314 ? 8.825 27.690 -28.028 1.00 91.44 314 GLU A CA 1
ATOM 2344 C C . GLU A 1 314 ? 7.971 26.454 -27.746 1.00 91.44 314 GLU A C 1
ATOM 2346 O O . GLU A 1 314 ? 8.235 25.691 -26.812 1.00 91.44 314 GLU A O 1
ATOM 2351 N N . VAL A 1 315 ? 6.922 26.278 -28.542 1.00 90.31 315 VAL A N 1
ATOM 2352 C CA . VAL A 1 315 ? 5.927 25.220 -28.361 1.00 90.31 315 VAL A CA 1
ATOM 2353 C C . VAL A 1 315 ? 6.447 23.874 -28.870 1.00 90.31 315 VAL A C 1
ATOM 2355 O O . VAL A 1 315 ? 6.083 22.840 -28.311 1.00 90.31 315 VAL A O 1
ATOM 2358 N N . ASN A 1 316 ? 7.364 23.869 -29.837 1.00 93.62 316 ASN A N 1
ATOM 2359 C CA . ASN A 1 316 ? 7.982 22.650 -30.384 1.00 93.62 316 ASN A CA 1
ATOM 2360 C C . ASN A 1 316 ? 9.017 22.005 -29.441 1.00 93.62 316 ASN A C 1
ATOM 2362 O O . ASN A 1 316 ? 9.531 20.922 -29.705 1.00 93.62 316 ASN A O 1
ATOM 2366 N N . GLN A 1 317 ? 9.324 22.660 -28.316 1.00 95.62 317 GLN A N 1
ATOM 2367 C CA . GLN A 1 317 ? 10.271 22.174 -27.305 1.00 95.62 317 GLN A CA 1
ATOM 2368 C C . GLN A 1 317 ? 9.576 21.658 -26.044 1.00 95.62 317 GLN A C 1
ATOM 2370 O O . GLN A 1 317 ? 10.213 21.485 -25.003 1.00 95.62 317 GLN A O 1
ATOM 2375 N N . LYS A 1 318 ? 8.252 21.474 -26.088 1.00 91.62 318 LYS A N 1
ATOM 2376 C CA . LYS A 1 318 ? 7.449 21.135 -24.911 1.00 91.62 318 LYS A CA 1
ATOM 2377 C C . LYS A 1 318 ? 7.248 19.632 -24.817 1.00 91.62 318 LYS A C 1
ATOM 2379 O O . LYS A 1 318 ? 6.424 19.051 -25.516 1.00 91.62 318 LYS A O 1
ATOM 2384 N N . TRP A 1 319 ? 7.956 19.027 -23.872 1.00 93.75 319 TRP A N 1
ATOM 2385 C CA . TRP A 1 319 ? 7.929 17.599 -23.600 1.00 93.75 319 TRP A CA 1
ATOM 2386 C C . TRP A 1 319 ? 7.454 17.316 -22.178 1.00 93.75 319 TRP A C 1
ATOM 2388 O O . TRP A 1 319 ? 7.735 18.047 -21.224 1.00 93.75 319 TRP A O 1
ATOM 2398 N N . GLN A 1 320 ? 6.753 16.203 -22.019 1.00 87.50 320 GLN A N 1
ATOM 2399 C CA . GLN A 1 320 ? 6.390 15.650 -20.728 1.00 87.50 320 GLN A CA 1
ATOM 2400 C C . GLN A 1 320 ? 6.916 14.227 -20.630 1.00 87.50 320 GLN A C 1
ATOM 2402 O O . GLN A 1 320 ? 6.477 13.338 -21.355 1.00 87.50 320 GLN A O 1
ATOM 2407 N N . TYR A 1 321 ? 7.829 14.008 -19.688 1.00 87.25 321 TYR A N 1
ATOM 2408 C CA . TYR A 1 321 ? 8.195 12.657 -19.299 1.00 87.25 321 TYR A CA 1
ATOM 2409 C C . TYR A 1 321 ? 7.085 12.055 -18.440 1.00 87.25 321 TYR A C 1
ATOM 2411 O O . TYR A 1 321 ? 6.778 12.546 -17.351 1.00 87.25 321 TYR A O 1
ATOM 2419 N N . ASP A 1 322 ? 6.467 11.002 -18.953 1.00 74.62 322 ASP A N 1
ATOM 2420 C CA . ASP A 1 322 ? 5.472 10.213 -18.250 1.00 74.62 322 ASP A CA 1
ATOM 2421 C C . ASP A 1 322 ? 6.172 9.018 -17.603 1.00 74.62 322 ASP A C 1
ATOM 2423 O O . ASP A 1 322 ? 6.438 8.008 -18.248 1.00 74.62 322 ASP A O 1
ATOM 2427 N N . ALA A 1 323 ? 6.468 9.133 -16.309 1.00 69.75 323 ALA A N 1
ATOM 2428 C CA . ALA A 1 323 ? 7.177 8.097 -15.563 1.00 69.75 323 ALA A CA 1
ATOM 2429 C C . ALA A 1 323 ? 6.430 6.748 -15.522 1.00 69.75 323 ALA A C 1
ATOM 2431 O O . ALA A 1 323 ? 7.060 5.709 -15.341 1.00 69.75 323 ALA A O 1
ATOM 2432 N N . SER A 1 324 ? 5.103 6.741 -15.716 1.00 60.72 324 SER A N 1
ATOM 2433 C CA . SER A 1 324 ? 4.313 5.505 -15.700 1.00 60.72 324 SER A CA 1
ATOM 2434 C C . SER A 1 324 ? 4.504 4.683 -16.972 1.00 60.72 324 SER A C 1
ATOM 2436 O O . SER A 1 324 ? 4.623 3.463 -16.914 1.00 60.72 324 SER A O 1
ATOM 2438 N N . THR A 1 325 ? 4.586 5.352 -18.118 1.00 71.88 325 THR A N 1
ATOM 2439 C CA . THR A 1 325 ? 4.801 4.702 -19.416 1.00 71.88 325 THR A CA 1
ATOM 2440 C C . THR A 1 325 ? 6.264 4.710 -19.843 1.00 71.88 325 THR A C 1
ATOM 2442 O O . THR A 1 325 ? 6.623 3.976 -20.757 1.00 71.88 325 THR A O 1
ATOM 2445 N N . GLN A 1 326 ? 7.098 5.499 -19.159 1.00 83.94 326 GLN A N 1
ATOM 2446 C CA . GLN A 1 326 ? 8.483 5.833 -19.499 1.00 83.94 326 GLN A CA 1
ATOM 2447 C C . GLN A 1 326 ? 8.620 6.546 -20.853 1.00 83.94 326 GLN A C 1
ATOM 2449 O O . GLN A 1 326 ? 9.698 6.552 -21.440 1.00 83.94 326 GLN A O 1
ATOM 2454 N N . GLN A 1 327 ? 7.549 7.171 -21.346 1.00 89.31 327 GLN A N 1
ATOM 2455 C CA . GLN A 1 327 ? 7.537 7.873 -22.629 1.00 89.31 327 GLN A CA 1
ATOM 2456 C C . GLN A 1 327 ? 7.824 9.368 -22.453 1.00 89.31 327 GLN A C 1
ATOM 2458 O O . GLN A 1 327 ? 7.322 10.016 -21.532 1.00 89.31 327 GLN A O 1
ATOM 2463 N N . LEU A 1 328 ? 8.589 9.943 -23.383 1.00 93.62 328 LEU A N 1
ATOM 2464 C CA . LEU A 1 328 ? 8.669 11.392 -23.576 1.00 93.62 328 LEU A CA 1
ATOM 2465 C C . LEU A 1 328 ? 7.568 11.810 -24.555 1.00 93.62 328 LEU A C 1
ATOM 2467 O O . LEU A 1 328 ? 7.705 11.632 -25.763 1.00 93.62 328 LEU A O 1
ATOM 2471 N N . ARG A 1 329 ? 6.461 12.330 -24.018 1.00 90.06 329 ARG A N 1
ATOM 2472 C CA . ARG A 1 329 ? 5.291 12.786 -24.781 1.00 90.06 329 ARG A CA 1
ATOM 2473 C C . ARG A 1 329 ? 5.489 14.225 -25.239 1.00 90.06 329 ARG A C 1
ATOM 2475 O O . ARG A 1 329 ? 5.883 15.070 -24.434 1.00 90.06 329 ARG A O 1
ATOM 2482 N N . HIS A 1 330 ? 5.168 14.518 -26.491 1.00 91.69 330 HIS A N 1
ATOM 2483 C CA . HIS A 1 330 ? 5.167 15.886 -26.993 1.00 91.69 330 HIS A CA 1
ATOM 2484 C C . HIS A 1 330 ? 3.856 16.589 -26.601 1.00 91.69 330 HIS A C 1
ATOM 2486 O O . HIS A 1 330 ? 2.769 16.020 -26.722 1.00 91.69 330 HIS A O 1
ATOM 2492 N N . LEU A 1 331 ? 3.945 17.814 -26.078 1.00 81.94 331 LEU A N 1
ATOM 2493 C CA . LEU A 1 331 ? 2.791 18.532 -25.522 1.00 81.94 331 LEU A CA 1
ATOM 2494 C C . LEU A 1 331 ? 2.029 19.353 -26.563 1.00 81.94 331 LEU A C 1
ATOM 2496 O O . LEU A 1 331 ? 0.823 19.534 -26.421 1.00 81.94 331 LEU A O 1
ATOM 2500 N N . THR A 1 332 ? 2.711 19.834 -27.601 1.00 85.62 332 THR A N 1
ATOM 2501 C CA . THR A 1 332 ? 2.083 20.636 -28.665 1.00 85.62 332 THR A CA 1
ATOM 2502 C C . THR A 1 332 ? 1.489 19.742 -29.742 1.00 85.62 332 THR A C 1
ATOM 2504 O O . THR A 1 332 ? 0.340 19.897 -30.144 1.00 85.62 332 THR A O 1
ATOM 2507 N N . HIS A 1 333 ? 2.260 18.750 -30.174 1.00 86.94 333 HIS A N 1
ATOM 2508 C CA . HIS A 1 333 ? 1.810 17.698 -31.084 1.00 86.94 333 HIS A CA 1
ATOM 2509 C C . HIS A 1 333 ? 1.258 16.540 -30.254 1.00 86.94 333 HIS A C 1
ATOM 2511 O O . HIS A 1 333 ? 1.918 15.523 -30.042 1.00 86.94 333 HIS A O 1
ATOM 2517 N N . THR A 1 334 ? 0.060 16.748 -29.707 1.00 84.81 334 THR A N 1
ATOM 2518 C CA . THR A 1 334 ? -0.598 15.779 -28.827 1.00 84.81 334 THR A CA 1
ATOM 2519 C C . THR A 1 334 ? -0.768 14.436 -29.527 1.00 84.81 334 THR A C 1
ATOM 2521 O O . THR A 1 334 ? -1.211 14.391 -30.672 1.00 84.81 334 THR A O 1
ATOM 2524 N N . GLY A 1 335 ? -0.465 13.349 -28.821 1.00 80.88 335 GLY A N 1
ATOM 2525 C CA . GLY A 1 335 ? -0.533 11.998 -29.376 1.00 80.88 335 GLY A CA 1
ATOM 2526 C C . GLY A 1 335 ? 0.788 11.494 -29.949 1.00 80.88 335 GLY A C 1
ATOM 2527 O O . GLY A 1 335 ? 0.849 10.322 -30.286 1.00 80.88 335 GLY A O 1
ATOM 2528 N N . PHE A 1 336 ? 1.846 12.313 -29.988 1.00 92.56 336 PHE A N 1
ATOM 2529 C CA . PHE A 1 336 ? 3.182 11.886 -30.411 1.00 92.56 336 PHE A CA 1
ATOM 2530 C C . PHE A 1 336 ? 4.165 11.743 -29.240 1.00 92.56 336 PHE A C 1
ATOM 2532 O O . PHE A 1 336 ? 4.129 12.492 -28.258 1.00 92.56 336 PHE A O 1
ATOM 2539 N N . CYS A 1 337 ? 5.052 10.761 -29.359 1.00 94.31 337 CYS A N 1
ATOM 2540 C CA . CYS A 1 337 ? 6.082 10.373 -28.407 1.00 94.31 337 CYS A CA 1
ATOM 2541 C C . CYS A 1 337 ? 7.447 10.297 -29.108 1.00 94.31 337 CYS A C 1
ATOM 2543 O O . CYS A 1 337 ? 7.520 10.084 -30.319 1.00 94.31 337 CYS A O 1
ATOM 2545 N N . LEU A 1 338 ? 8.526 10.451 -28.338 1.00 95.19 338 LEU A N 1
ATOM 2546 C CA . LEU A 1 338 ? 9.892 10.251 -28.827 1.00 95.19 338 LEU A CA 1
ATOM 2547 C C . LEU A 1 338 ? 10.188 8.757 -29.043 1.00 95.19 338 LEU A C 1
ATOM 2549 O O . LEU A 1 338 ? 10.133 7.983 -28.083 1.00 95.19 338 LEU A O 1
ATOM 2553 N N . ASP A 1 339 ? 10.573 8.381 -30.263 1.00 93.75 339 ASP A N 1
ATOM 2554 C CA . ASP A 1 339 ? 10.840 6.998 -30.692 1.00 93.75 339 ASP A CA 1
ATOM 2555 C C . ASP A 1 339 ? 12.275 6.807 -31.227 1.00 93.75 339 ASP A C 1
ATOM 2557 O O . ASP A 1 339 ? 12.809 7.670 -31.924 1.00 93.75 339 ASP A O 1
ATOM 2561 N N . VAL A 1 340 ? 12.912 5.669 -30.923 1.00 85.44 340 VAL A N 1
ATOM 2562 C CA . VAL A 1 340 ? 14.332 5.374 -31.208 1.00 85.44 340 VAL A CA 1
ATOM 2563 C C . VAL A 1 340 ? 14.638 4.762 -32.594 1.00 85.44 340 VAL A C 1
ATOM 2565 O O . VAL A 1 340 ? 15.706 4.185 -32.788 1.00 85.44 340 VAL A O 1
ATOM 2568 N N . GLY A 1 341 ? 13.783 4.924 -33.607 1.00 67.19 341 GLY A N 1
ATOM 2569 C CA . GLY A 1 341 ? 14.106 4.573 -35.008 1.00 67.19 341 GLY A CA 1
ATOM 2570 C C . GLY A 1 341 ? 15.143 5.485 -35.699 1.00 67.19 341 GLY A C 1
ATOM 2571 O O . GLY A 1 341 ? 15.418 5.325 -36.887 1.00 67.19 341 GLY A O 1
ATOM 2572 N N . GLY A 1 342 ? 15.675 6.489 -34.989 1.00 68.00 342 GLY A N 1
ATOM 2573 C CA . GLY A 1 342 ? 16.469 7.620 -35.499 1.00 68.00 342 GLY A CA 1
ATOM 2574 C C . GLY A 1 342 ? 15.932 8.940 -34.925 1.00 68.00 342 GLY A C 1
ATOM 2575 O O . GLY A 1 342 ? 15.500 9.784 -35.686 1.00 68.00 342 GLY A O 1
ATOM 2576 N N . PRO A 1 343 ? 15.890 9.055 -33.587 1.00 77.69 343 PRO A N 1
ATOM 2577 C CA . PRO A 1 343 ? 14.979 9.909 -32.807 1.00 77.69 343 PRO A CA 1
ATOM 2578 C C . PRO A 1 343 ? 13.926 10.702 -33.604 1.00 77.69 343 PRO A C 1
ATOM 2580 O O . PRO A 1 343 ? 14.202 11.773 -34.139 1.00 77.69 343 PRO A O 1
ATOM 2583 N N . TRP A 1 344 ? 12.700 10.185 -33.644 1.00 90.00 344 TRP A N 1
ATOM 2584 C CA . TRP A 1 344 ? 11.591 10.780 -34.398 1.00 90.00 344 TRP A CA 1
ATOM 2585 C C . TRP A 1 344 ? 10.387 11.010 -33.486 1.00 90.00 344 TRP A C 1
ATOM 2587 O O . TRP A 1 344 ? 10.265 10.388 -32.425 1.00 90.00 344 TRP A O 1
ATOM 2597 N N . LEU A 1 345 ? 9.460 11.856 -33.935 1.00 92.12 345 LEU A N 1
ATOM 2598 C CA . LEU A 1 345 ? 8.085 11.793 -33.465 1.00 92.12 345 LEU A CA 1
ATOM 2599 C C . LEU A 1 345 ? 7.382 10.588 -34.098 1.00 92.12 345 LEU A C 1
ATOM 2601 O O . LEU A 1 345 ? 7.409 10.374 -35.314 1.00 92.12 345 LEU A O 1
ATOM 2605 N N . TRP A 1 346 ? 6.724 9.814 -33.242 1.00 93.31 346 TRP A N 1
ATOM 2606 C CA . TRP A 1 346 ? 5.837 8.721 -33.619 1.00 93.31 346 TRP A CA 1
ATOM 2607 C C . TRP A 1 346 ? 4.596 8.744 -32.740 1.00 93.31 346 TRP A C 1
ATOM 2609 O O . TRP A 1 346 ? 4.664 9.176 -31.591 1.00 93.31 346 TRP A O 1
ATOM 2619 N N . GLU A 1 347 ? 3.460 8.284 -33.251 1.00 93.69 347 GLU A N 1
ATOM 2620 C CA . GLU A 1 347 ? 2.249 8.140 -32.448 1.00 93.69 347 GLU A CA 1
ATOM 2621 C C . GLU A 1 347 ? 2.542 7.354 -31.156 1.00 93.69 347 GLU A C 1
ATOM 2623 O O . GLU A 1 347 ? 3.189 6.306 -31.157 1.00 93.69 347 GLU A O 1
ATOM 2628 N N . CYS A 1 348 ? 2.105 7.879 -30.017 1.00 90.56 348 CYS A N 1
ATOM 2629 C CA . CYS A 1 348 ? 2.357 7.267 -28.725 1.00 90.56 348 CYS A CA 1
ATOM 2630 C C . CYS A 1 348 ? 1.718 5.880 -28.667 1.00 90.56 348 CYS A C 1
ATOM 2632 O O . CYS A 1 348 ? 0.494 5.743 -28.642 1.00 90.56 348 CYS A O 1
ATOM 2634 N N . LEU A 1 349 ? 2.554 4.853 -28.574 1.00 89.25 349 LEU A N 1
ATOM 2635 C CA . LEU A 1 349 ? 2.094 3.477 -28.504 1.00 89.25 349 LEU A CA 1
ATOM 2636 C C . LEU A 1 349 ? 1.541 3.174 -27.102 1.00 89.25 349 LEU A C 1
ATOM 2638 O O . LEU A 1 349 ? 2.118 3.626 -26.104 1.00 89.25 349 LEU A O 1
ATOM 2642 N N . PRO A 1 350 ? 0.447 2.397 -26.991 1.00 79.50 350 PRO A N 1
ATOM 2643 C CA . PRO A 1 350 ? -0.016 1.907 -25.701 1.00 79.50 350 PRO A CA 1
ATOM 2644 C C . PRO A 1 350 ? 1.007 0.929 -25.111 1.00 79.50 350 PRO A C 1
ATOM 2646 O O . PRO A 1 350 ? 1.721 0.243 -25.838 1.00 79.50 350 PRO A O 1
ATOM 2649 N N . THR A 1 351 ? 1.045 0.805 -23.783 1.00 79.69 351 THR A N 1
ATOM 2650 C CA . THR A 1 351 ? 1.998 -0.077 -23.079 1.00 79.69 351 THR A CA 1
ATOM 2651 C C . THR A 1 351 ? 1.835 -1.564 -23.404 1.00 79.69 351 THR A C 1
ATOM 2653 O O . THR A 1 351 ? 2.741 -2.346 -23.138 1.00 79.69 351 THR A O 1
ATOM 2656 N N . SER A 1 352 ? 0.707 -1.963 -23.997 1.00 77.06 352 SER A N 1
ATOM 2657 C CA . SER A 1 352 ? 0.462 -3.314 -24.509 1.00 77.06 352 SER A CA 1
ATOM 2658 C C . SER A 1 352 ? 1.053 -3.573 -25.903 1.00 77.06 352 SER A C 1
ATOM 2660 O O . SER A 1 352 ? 1.054 -4.717 -26.352 1.00 77.06 352 SER A O 1
ATOM 2662 N N . HIS A 1 353 ? 1.532 -2.542 -26.606 1.00 86.94 353 HIS A N 1
ATOM 2663 C CA . HIS A 1 353 ? 2.097 -2.674 -27.947 1.00 86.94 353 HIS A CA 1
ATOM 2664 C C . HIS A 1 353 ? 3.526 -3.236 -27.891 1.00 86.94 353 HIS A C 1
ATOM 2666 O O . HIS A 1 353 ? 4.360 -2.746 -27.132 1.00 86.94 353 HIS A O 1
ATOM 2672 N N . SER A 1 354 ? 3.851 -4.218 -28.738 1.00 87.00 354 SER A N 1
ATOM 2673 C CA . SER A 1 354 ? 5.153 -4.918 -28.750 1.00 87.00 354 SER A CA 1
ATOM 2674 C C . SER A 1 354 ? 6.369 -4.012 -28.982 1.00 87.00 354 SER A C 1
ATOM 2676 O O . SER A 1 354 ? 7.492 -4.346 -28.582 1.00 87.00 354 SER A O 1
ATOM 2678 N N . ASP A 1 355 ? 6.132 -2.870 -29.624 1.00 91.44 355 ASP A N 1
ATOM 2679 C CA . ASP A 1 355 ? 7.155 -1.885 -29.987 1.00 91.44 355 ASP A CA 1
ATOM 2680 C C . ASP A 1 355 ? 7.199 -0.672 -29.052 1.00 91.44 355 ASP A C 1
ATOM 2682 O O . ASP A 1 355 ? 8.019 0.217 -29.255 1.00 91.44 355 ASP A O 1
ATOM 2686 N N . VAL A 1 356 ? 6.391 -0.640 -27.981 1.00 88.50 356 VAL A N 1
ATOM 2687 C CA . VAL A 1 356 ? 6.413 0.479 -27.019 1.00 88.50 356 VAL A CA 1
ATOM 2688 C C . VAL A 1 356 ? 7.800 0.690 -26.406 1.00 88.50 356 VAL A C 1
ATOM 2690 O O . VAL A 1 356 ? 8.175 1.821 -26.119 1.00 88.50 356 VAL A O 1
ATOM 2693 N N . LYS A 1 357 ? 8.610 -0.373 -26.305 1.00 89.94 357 LYS A N 1
ATOM 2694 C CA . LYS A 1 357 ? 10.024 -0.334 -25.895 1.00 89.94 357 LYS A CA 1
ATOM 2695 C C . LYS A 1 357 ? 10.875 0.669 -26.690 1.00 89.94 357 LYS A C 1
ATOM 2697 O O . LYS A 1 357 ? 11.836 1.203 -26.145 1.00 89.94 357 LYS A O 1
ATOM 2702 N N . ASN A 1 358 ? 10.518 0.965 -27.944 1.00 93.62 358 ASN A N 1
ATOM 2703 C CA . ASN A 1 358 ? 11.210 1.960 -28.770 1.00 93.62 358 ASN A CA 1
ATOM 2704 C C . ASN A 1 358 ? 10.953 3.394 -28.281 1.00 93.62 358 ASN A C 1
ATOM 2706 O O . ASN A 1 358 ? 11.763 4.281 -28.535 1.00 93.62 358 ASN A O 1
ATOM 2710 N N . GLN A 1 359 ? 9.869 3.603 -27.532 1.00 94.31 359 GLN A N 1
ATOM 2711 C CA . GLN A 1 359 ? 9.445 4.888 -26.974 1.00 94.31 359 GLN A CA 1
ATOM 2712 C C . GLN A 1 359 ? 9.706 5.005 -25.470 1.00 94.31 359 GLN A C 1
ATOM 2714 O O . GLN A 1 359 ? 9.350 6.014 -24.861 1.00 94.31 359 GLN A O 1
ATOM 2719 N N . GLN A 1 360 ? 10.298 3.981 -24.853 1.00 92.69 360 GLN A N 1
ATOM 2720 C CA . GLN A 1 360 ? 10.580 3.955 -23.423 1.00 92.69 360 GLN A CA 1
ATOM 2721 C C . GLN A 1 360 ? 12.008 4.417 -23.132 1.00 92.69 360 GLN A C 1
ATOM 2723 O O . GLN A 1 360 ? 12.976 3.922 -23.714 1.00 92.69 360 GLN A O 1
ATOM 2728 N N . TRP A 1 361 ? 12.128 5.355 -22.195 1.00 91.19 361 TRP A N 1
ATOM 2729 C CA . TRP A 1 361 ? 13.371 6.022 -21.832 1.00 91.19 361 TRP A CA 1
ATOM 2730 C C . TRP A 1 361 ? 13.592 5.964 -20.319 1.00 91.19 361 TRP A C 1
ATOM 2732 O O . TRP A 1 361 ? 12.798 6.486 -19.534 1.00 91.19 361 TRP A O 1
ATOM 2742 N N . HIS A 1 362 ? 14.703 5.368 -19.900 1.00 85.38 362 HIS A N 1
ATOM 2743 C CA . HIS A 1 362 ? 15.193 5.420 -18.528 1.00 85.38 362 HIS A CA 1
ATOM 2744 C C . HIS A 1 362 ? 16.051 6.667 -18.322 1.00 85.38 362 HIS A C 1
ATOM 2746 O O . HIS A 1 362 ? 16.942 6.946 -19.120 1.00 85.38 362 HIS A O 1
ATOM 2752 N N . ILE A 1 363 ? 15.832 7.394 -17.224 1.00 85.44 363 ILE A N 1
ATOM 2753 C CA . ILE A 1 363 ? 16.716 8.491 -16.815 1.00 85.44 363 ILE A CA 1
ATOM 2754 C C . ILE A 1 363 ? 17.708 7.946 -15.785 1.00 85.44 363 ILE A C 1
ATOM 2756 O O . ILE A 1 363 ? 17.399 7.841 -14.599 1.00 85.44 363 ILE A O 1
ATOM 2760 N N . GLN A 1 364 ? 18.912 7.587 -16.227 1.00 77.38 364 GLN A N 1
ATOM 2761 C CA . GLN A 1 364 ? 19.957 7.074 -15.344 1.00 77.38 364 GLN A CA 1
ATOM 2762 C C . GLN A 1 364 ? 20.659 8.234 -14.622 1.00 77.38 364 GLN A C 1
ATOM 2764 O O . GLN A 1 364 ? 21.509 8.928 -15.188 1.00 77.38 364 GLN A O 1
ATOM 2769 N N . THR A 1 365 ? 20.305 8.459 -13.357 1.00 71.44 365 THR A N 1
ATOM 2770 C CA . THR A 1 365 ? 20.933 9.469 -12.495 1.00 71.44 365 THR A CA 1
ATOM 2771 C C . THR A 1 365 ? 22.231 8.913 -11.906 1.00 71.44 365 THR A C 1
ATOM 2773 O O . THR A 1 365 ? 22.231 7.836 -11.313 1.00 71.44 365 THR A O 1
ATOM 2776 N N . SER A 1 366 ? 23.356 9.618 -12.045 1.00 51.16 366 SER A N 1
ATOM 2777 C CA . SER A 1 366 ? 24.625 9.172 -11.460 1.00 51.16 366 SER A CA 1
ATOM 2778 C C . SER A 1 366 ? 24.575 9.256 -9.930 1.00 51.16 366 SER A C 1
ATOM 2780 O O . SER A 1 366 ? 24.800 10.332 -9.377 1.00 51.16 366 SER A O 1
ATOM 2782 N N . SER A 1 367 ? 24.341 8.145 -9.235 1.00 35.94 367 SER A N 1
ATOM 2783 C CA . SER A 1 367 ? 24.844 7.987 -7.872 1.00 35.94 367 SER A CA 1
ATOM 2784 C C . SER A 1 367 ? 26.306 7.569 -7.985 1.00 35.94 367 SER A C 1
ATOM 2786 O O . SER A 1 367 ? 26.605 6.434 -8.355 1.00 35.94 367 SER A O 1
ATOM 2788 N N . THR A 1 368 ? 27.230 8.491 -7.732 1.00 27.69 368 THR A N 1
ATOM 2789 C CA . THR A 1 368 ? 28.639 8.146 -7.523 1.00 27.69 368 THR A CA 1
ATOM 2790 C C . THR A 1 368 ? 28.693 7.069 -6.435 1.00 27.69 368 THR A C 1
ATOM 2792 O O . THR A 1 368 ? 28.220 7.339 -5.328 1.00 27.69 368 THR A O 1
ATOM 2795 N N . PRO A 1 369 ? 29.228 5.861 -6.689 1.00 31.38 369 PRO A N 1
ATOM 2796 C CA . PRO A 1 369 ? 29.551 4.957 -5.599 1.00 31.38 369 PRO A CA 1
ATOM 2797 C C . PRO A 1 369 ? 30.548 5.691 -4.705 1.00 31.38 369 PRO A C 1
ATOM 2799 O O . PRO A 1 369 ? 31.578 6.168 -5.188 1.00 31.38 369 PRO A O 1
ATOM 2802 N N . ALA A 1 370 ? 30.243 5.822 -3.414 1.00 30.16 370 ALA A N 1
ATOM 2803 C CA . ALA A 1 370 ? 31.273 6.173 -2.448 1.00 30.16 370 ALA A CA 1
ATOM 2804 C C . ALA A 1 370 ? 32.451 5.196 -2.646 1.00 30.16 370 ALA A C 1
ATOM 2806 O O . ALA A 1 370 ? 32.199 4.012 -2.896 1.00 30.16 370 ALA A O 1
ATOM 2807 N N . PRO A 1 371 ? 33.713 5.661 -2.601 1.00 30.11 371 PRO A N 1
ATOM 2808 C CA . PRO A 1 371 ? 34.859 4.797 -2.839 1.00 30.11 371 PRO A CA 1
ATOM 2809 C C . PRO A 1 371 ? 34.775 3.596 -1.903 1.00 30.11 371 PRO A C 1
ATOM 2811 O O . PRO A 1 371 ? 34.637 3.763 -0.691 1.00 30.11 371 PRO A O 1
ATOM 2814 N N . THR A 1 372 ? 34.826 2.396 -2.480 1.00 33.84 372 THR A N 1
ATOM 2815 C CA . THR A 1 372 ? 34.894 1.135 -1.747 1.00 33.84 372 THR A CA 1
ATOM 2816 C C . THR A 1 372 ? 35.988 1.259 -0.686 1.00 33.84 372 THR A C 1
ATOM 2818 O O . THR A 1 372 ? 37.154 1.438 -1.056 1.00 33.84 372 THR A O 1
ATOM 2821 N N . PRO A 1 373 ? 35.667 1.199 0.621 1.00 36.53 373 PRO A N 1
ATOM 2822 C CA . PRO A 1 373 ? 36.700 1.108 1.636 1.00 36.53 373 PRO A CA 1
ATOM 2823 C C . PRO A 1 373 ? 37.537 -0.137 1.343 1.00 36.53 373 PRO A C 1
ATOM 2825 O O . PRO A 1 373 ? 36.985 -1.203 1.058 1.00 36.53 373 PRO A O 1
ATOM 2828 N N . ALA A 1 374 ? 38.864 0.006 1.375 1.00 38.28 374 ALA A N 1
ATOM 2829 C CA . ALA A 1 374 ? 39.783 -1.120 1.269 1.00 38.28 374 ALA A CA 1
ATOM 2830 C C . ALA A 1 374 ? 39.347 -2.244 2.232 1.00 38.28 374 ALA A C 1
ATOM 2832 O O . ALA A 1 374 ? 38.858 -1.935 3.322 1.00 38.28 374 ALA A O 1
ATOM 2833 N N . PRO A 1 375 ? 39.497 -3.527 1.851 1.00 34.03 375 PRO A N 1
ATOM 2834 C CA . PRO A 1 375 ? 38.997 -4.644 2.640 1.00 34.03 375 PRO A CA 1
ATOM 2835 C C . PRO A 1 375 ? 39.564 -4.578 4.057 1.00 34.03 375 PRO A C 1
ATOM 2837 O O . PRO A 1 375 ? 40.762 -4.759 4.278 1.00 34.03 375 PRO A O 1
ATOM 2840 N N . THR A 1 376 ? 38.690 -4.301 5.021 1.00 41.06 376 THR A N 1
ATOM 2841 C CA . THR A 1 376 ? 39.028 -4.355 6.438 1.00 41.06 376 THR A CA 1
ATOM 2842 C C . THR A 1 376 ? 39.428 -5.797 6.764 1.00 41.06 376 THR A C 1
ATOM 2844 O O . THR A 1 376 ? 38.669 -6.717 6.438 1.00 41.06 376 THR A O 1
ATOM 2847 N N . PRO A 1 377 ? 40.596 -6.040 7.389 1.00 42.44 377 PRO A N 1
ATOM 2848 C CA . PRO A 1 377 ? 40.982 -7.376 7.813 1.00 42.44 377 PRO A CA 1
ATOM 2849 C C . PRO A 1 377 ? 39.886 -7.992 8.682 1.00 42.44 377 PRO A C 1
ATOM 2851 O O . PRO A 1 377 ? 39.357 -7.340 9.586 1.00 42.44 377 PRO A O 1
ATOM 2854 N N . LYS A 1 378 ? 39.549 -9.252 8.390 1.00 39.34 378 LYS A N 1
ATOM 2855 C CA . LYS A 1 378 ? 38.609 -10.074 9.159 1.00 39.34 378 LYS A CA 1
ATOM 2856 C C . LYS A 1 378 ? 38.876 -9.899 10.665 1.00 39.34 378 LYS A C 1
ATOM 2858 O O . LYS A 1 378 ? 40.010 -10.140 11.081 1.00 39.34 378 LYS A O 1
ATOM 2863 N N . PRO A 1 379 ? 37.878 -9.525 11.489 1.00 39.91 379 PRO A N 1
ATOM 2864 C CA . PRO A 1 379 ? 38.077 -9.423 12.926 1.00 39.91 379 PRO A CA 1
ATOM 2865 C C . PRO A 1 379 ? 38.478 -10.788 13.487 1.00 39.91 379 PRO A C 1
ATOM 2867 O O . PRO A 1 379 ? 37.736 -11.766 13.368 1.00 39.91 379 PRO A O 1
ATOM 2870 N N . THR A 1 380 ? 39.659 -10.854 14.095 1.00 44.62 380 THR A N 1
ATOM 2871 C CA . THR A 1 380 ? 40.023 -11.940 15.004 1.00 44.62 380 THR A CA 1
ATOM 2872 C C . THR A 1 380 ? 39.049 -11.895 16.185 1.00 44.62 380 THR A C 1
ATOM 2874 O O . THR A 1 380 ? 38.911 -10.829 16.791 1.00 44.62 380 THR A O 1
ATOM 2877 N N . PRO A 1 381 ? 38.359 -12.996 16.531 1.00 41.09 381 PRO A N 1
ATOM 2878 C CA . PRO A 1 381 ? 37.504 -13.028 17.709 1.00 41.09 381 PRO A CA 1
ATOM 2879 C C . PRO A 1 381 ? 38.318 -12.670 18.955 1.00 41.09 381 PRO A C 1
ATOM 2881 O O . PRO A 1 381 ? 39.349 -13.289 19.226 1.00 41.09 381 PRO A O 1
ATOM 2884 N N . ALA A 1 382 ? 37.867 -11.663 19.702 1.00 49.56 382 ALA A N 1
ATOM 2885 C CA . ALA A 1 382 ? 38.413 -11.376 21.020 1.00 49.56 382 ALA A CA 1
ATOM 2886 C C . ALA A 1 382 ? 38.158 -12.580 21.951 1.00 49.56 382 ALA A C 1
ATOM 2888 O O . ALA A 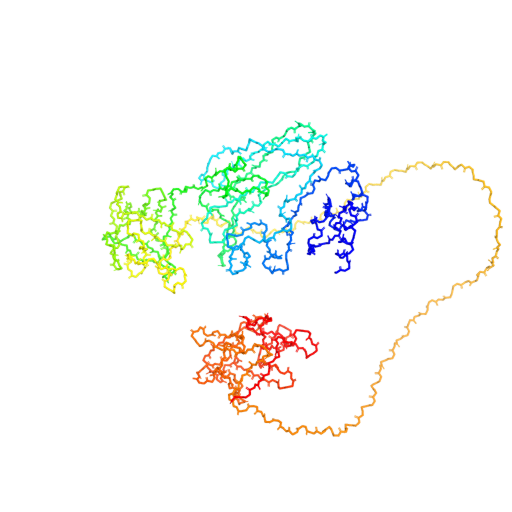1 382 ? 37.094 -13.200 21.857 1.00 49.56 382 ALA A O 1
ATOM 2889 N N . PRO A 1 383 ? 39.102 -12.933 22.840 1.00 45.81 383 PRO A N 1
ATOM 2890 C CA . PRO A 1 383 ? 38.916 -14.038 23.769 1.00 45.81 383 PRO A CA 1
ATOM 2891 C C . PRO A 1 383 ? 37.739 -13.755 24.706 1.00 45.81 383 PRO A C 1
ATOM 2893 O O . PRO A 1 383 ? 37.650 -12.691 25.320 1.00 45.81 383 PRO A O 1
ATOM 2896 N N . THR A 1 384 ? 36.841 -14.732 24.815 1.00 43.56 384 THR A N 1
ATOM 2897 C CA . THR A 1 384 ? 35.717 -14.741 25.754 1.00 43.56 384 THR A CA 1
ATOM 2898 C C . THR A 1 384 ? 36.230 -14.555 27.190 1.00 43.56 384 THR A C 1
ATOM 2900 O O . THR A 1 384 ? 37.038 -15.371 27.640 1.00 43.56 384 THR A O 1
ATOM 2903 N N . PRO A 1 385 ? 35.782 -13.529 27.939 1.00 50.38 385 PRO A N 1
ATOM 2904 C CA . PRO A 1 385 ? 36.123 -13.392 29.351 1.00 50.38 385 PRO A CA 1
ATOM 2905 C C . PRO A 1 385 ? 35.544 -14.549 30.174 1.00 50.38 385 PRO A C 1
ATOM 2907 O O . PRO A 1 385 ? 34.391 -14.943 29.985 1.00 50.38 385 PRO A O 1
ATOM 2910 N N . ALA A 1 386 ? 36.343 -15.080 31.100 1.00 50.81 386 ALA A N 1
ATOM 2911 C CA . ALA A 1 386 ? 35.905 -16.089 32.059 1.00 50.81 386 ALA A CA 1
ATOM 2912 C C . ALA A 1 386 ? 34.747 -15.559 32.935 1.00 50.81 386 ALA A C 1
ATOM 2914 O O . ALA A 1 386 ? 34.739 -14.375 33.283 1.00 50.81 386 ALA A O 1
ATOM 2915 N N . PRO A 1 387 ? 33.773 -16.407 33.312 1.00 43.38 387 PRO A N 1
ATOM 2916 C CA . PRO A 1 387 ? 32.599 -15.970 34.056 1.00 43.38 387 PRO A CA 1
ATOM 2917 C C . PRO A 1 387 ? 32.961 -15.557 35.488 1.00 43.38 387 PRO A C 1
ATOM 2919 O O . PRO A 1 387 ? 33.566 -16.320 36.243 1.00 43.38 387 PRO A O 1
ATOM 2922 N N . THR A 1 388 ? 32.546 -14.352 35.874 1.00 49.03 388 THR A N 1
ATOM 2923 C CA . THR A 1 388 ? 32.651 -13.834 37.243 1.00 49.03 388 THR A CA 1
ATOM 2924 C C . THR A 1 388 ? 31.627 -14.525 38.161 1.00 49.03 388 THR A C 1
ATOM 2926 O O . THR A 1 388 ? 30.468 -14.671 37.762 1.00 49.03 388 THR A O 1
ATOM 2929 N N . PRO A 1 389 ? 31.986 -14.926 39.398 1.00 46.03 389 PRO A N 1
ATOM 2930 C CA . PRO A 1 389 ? 31.040 -15.534 40.334 1.00 46.03 389 PRO A CA 1
ATOM 2931 C C . PRO A 1 389 ? 29.926 -14.567 40.760 1.00 46.03 389 PRO A C 1
ATOM 2933 O O . PRO A 1 389 ? 30.175 -13.408 41.093 1.00 46.03 389 PRO A O 1
ATOM 2936 N N . LYS A 1 390 ? 28.689 -15.070 40.788 1.00 51.59 390 LYS A N 1
ATOM 2937 C CA . LYS A 1 390 ? 27.494 -14.365 41.275 1.00 51.59 390 LYS A CA 1
ATOM 2938 C C . LYS A 1 390 ? 27.561 -14.165 42.806 1.00 51.59 390 LYS A C 1
ATOM 2940 O O . LYS A 1 390 ? 27.911 -15.121 43.497 1.00 51.59 390 LYS A O 1
ATOM 2945 N N . PRO A 1 391 ? 27.172 -12.999 43.363 1.00 51.34 391 PRO A N 1
ATOM 2946 C CA . PRO A 1 391 ? 27.145 -12.791 44.811 1.00 51.34 391 PRO A CA 1
ATOM 2947 C C . PRO A 1 391 ? 26.036 -13.602 45.496 1.00 51.34 391 PRO A C 1
ATOM 2949 O O . PRO A 1 391 ? 24.893 -13.639 45.031 1.00 51.34 391 PRO A O 1
ATOM 2952 N N . THR A 1 392 ? 26.380 -14.211 46.629 1.00 45.84 392 THR A N 1
ATOM 2953 C CA . THR A 1 392 ? 25.477 -14.926 47.540 1.00 45.84 392 THR A CA 1
ATOM 2954 C C . THR A 1 392 ? 24.604 -13.941 48.334 1.00 45.84 392 THR A C 1
ATOM 2956 O O . THR A 1 392 ? 25.156 -13.037 48.964 1.00 45.84 392 THR A O 1
ATOM 2959 N N . PRO A 1 393 ? 23.266 -14.094 48.370 1.00 50.16 393 PRO A N 1
ATOM 2960 C CA . PRO A 1 393 ? 22.409 -13.311 49.262 1.00 50.16 393 PRO A CA 1
ATOM 2961 C C . PRO A 1 393 ? 22.538 -13.755 50.729 1.00 50.16 393 PRO A C 1
ATOM 2963 O O . PRO A 1 393 ? 22.636 -14.947 51.018 1.00 50.16 393 PRO A O 1
ATOM 2966 N N . ALA A 1 394 ? 22.507 -12.788 51.650 1.00 51.44 394 ALA A N 1
ATOM 2967 C CA . ALA A 1 394 ? 22.534 -13.006 53.098 1.00 51.44 394 ALA A CA 1
ATOM 2968 C C . ALA A 1 394 ? 21.237 -13.673 53.622 1.00 51.44 394 ALA A C 1
ATOM 2970 O O . ALA A 1 394 ? 20.168 -13.452 53.047 1.00 51.44 394 ALA A O 1
ATOM 2971 N N . PRO A 1 395 ? 21.298 -14.465 54.713 1.00 48.72 395 PRO A N 1
ATOM 2972 C CA . PRO A 1 395 ? 20.156 -15.233 55.202 1.00 48.72 395 PRO A CA 1
ATOM 2973 C C . PRO A 1 395 ? 19.145 -14.362 55.963 1.00 48.72 395 PRO A C 1
ATOM 2975 O O . PRO A 1 395 ? 19.508 -13.544 56.806 1.00 48.72 395 PRO A O 1
ATOM 2978 N N . THR A 1 396 ? 17.858 -14.577 55.689 1.00 50.78 396 THR A N 1
ATOM 2979 C CA . THR A 1 396 ? 16.726 -13.984 56.422 1.00 50.78 396 THR A CA 1
ATOM 2980 C C . THR A 1 396 ? 16.384 -14.827 57.667 1.00 50.78 396 THR A C 1
ATOM 2982 O O . THR A 1 396 ? 16.401 -16.056 57.563 1.00 50.78 396 THR A O 1
ATOM 2985 N N . PRO A 1 397 ? 16.054 -14.230 58.835 1.00 53.44 397 PRO A N 1
ATOM 2986 C CA . PRO A 1 397 ? 15.699 -14.980 60.045 1.00 53.44 397 PRO A CA 1
ATOM 2987 C C . PRO A 1 397 ? 14.346 -15.702 59.943 1.00 53.44 397 PRO A C 1
ATOM 2989 O O . PRO A 1 397 ? 13.400 -15.198 59.339 1.00 53.44 397 PRO A O 1
ATOM 2992 N N . ALA A 1 398 ? 14.261 -16.874 60.576 1.00 44.41 398 ALA A N 1
ATOM 2993 C CA . ALA A 1 398 ? 13.092 -17.754 60.588 1.00 44.41 398 ALA A CA 1
ATOM 2994 C C . ALA A 1 398 ? 11.901 -17.188 61.399 1.00 44.41 398 ALA A C 1
ATOM 2996 O O . ALA A 1 398 ? 12.118 -16.604 62.463 1.00 44.41 398 ALA A O 1
ATOM 2997 N N . PRO A 1 399 ? 10.644 -17.408 60.960 1.00 53.25 399 PRO A N 1
ATOM 2998 C CA . PRO A 1 399 ? 9.461 -17.033 61.725 1.00 53.25 399 PRO A CA 1
ATOM 2999 C C . PRO A 1 399 ? 9.037 -18.118 62.731 1.00 53.25 399 PRO A C 1
ATOM 3001 O O . PRO A 1 399 ? 9.097 -19.318 62.460 1.00 53.25 399 PRO A O 1
ATOM 3004 N N . THR A 1 400 ? 8.563 -17.660 63.890 1.00 51.00 400 THR A N 1
ATOM 3005 C CA . THR A 1 400 ? 7.983 -18.447 64.991 1.00 51.00 400 THR A CA 1
ATOM 3006 C C . THR A 1 400 ? 6.645 -19.099 64.593 1.00 51.00 400 THR A C 1
ATOM 3008 O O . THR A 1 400 ? 5.795 -18.402 64.036 1.00 51.00 400 THR A O 1
ATOM 3011 N N . PRO A 1 401 ? 6.380 -20.383 64.915 1.00 47.91 401 PRO A N 1
ATOM 3012 C CA . PRO A 1 401 ? 5.082 -21.009 64.642 1.00 47.91 401 PRO A CA 1
ATOM 3013 C C . PRO A 1 401 ? 4.011 -20.685 65.700 1.00 47.91 401 PRO A C 1
ATOM 3015 O O . PRO A 1 401 ? 4.276 -20.727 66.901 1.00 47.91 401 PRO A O 1
ATOM 3018 N N . ALA A 1 402 ? 2.780 -20.436 65.244 1.00 48.66 402 ALA A N 1
ATOM 3019 C CA . ALA A 1 402 ? 1.558 -20.373 66.055 1.00 48.66 402 ALA A CA 1
ATOM 3020 C C . ALA A 1 402 ? 0.929 -21.780 66.253 1.00 48.66 402 ALA A C 1
ATOM 3022 O O . ALA A 1 402 ? 1.143 -22.657 65.411 1.00 48.66 402 ALA A O 1
ATOM 3023 N N . PRO A 1 403 ? 0.144 -22.027 67.326 1.00 52.06 403 PRO A N 1
ATOM 3024 C CA . PRO A 1 403 ? -0.365 -23.360 67.655 1.00 52.06 403 PRO A CA 1
ATOM 3025 C C . PRO A 1 403 ? -1.592 -23.748 66.814 1.00 52.06 403 PRO A C 1
ATOM 3027 O O . PRO A 1 403 ? -2.481 -22.935 66.567 1.00 52.06 403 PRO A O 1
ATOM 3030 N N . THR A 1 404 ? -1.656 -25.016 66.398 1.00 44.19 404 THR A N 1
ATOM 3031 C CA . THR A 1 404 ? -2.722 -25.583 65.550 1.00 44.19 404 THR A CA 1
ATOM 3032 C C . THR A 1 404 ? -3.726 -26.413 66.374 1.00 44.19 404 THR A C 1
ATOM 3034 O O . THR A 1 404 ? -3.296 -27.141 67.273 1.00 44.19 404 THR A O 1
ATOM 3037 N N . PRO A 1 405 ? -5.046 -26.380 66.080 1.00 50.84 405 PRO A N 1
ATOM 3038 C CA . PRO A 1 405 ? -6.033 -27.247 66.728 1.00 50.84 405 PRO A CA 1
ATOM 3039 C C . PRO A 1 405 ? -6.000 -28.698 66.215 1.00 50.84 405 PRO A C 1
ATOM 3041 O O . PRO A 1 405 ? -5.743 -28.968 65.044 1.00 50.84 405 PRO A O 1
ATOM 3044 N N . LYS A 1 406 ? -6.319 -29.621 67.128 1.00 50.47 406 LYS A N 1
ATOM 3045 C CA . LYS A 1 406 ? -6.354 -31.089 66.995 1.00 50.47 406 LYS A CA 1
ATOM 3046 C C . LYS A 1 406 ? -7.382 -31.602 65.962 1.00 50.47 406 LYS A C 1
ATOM 3048 O O . LYS A 1 406 ? -8.5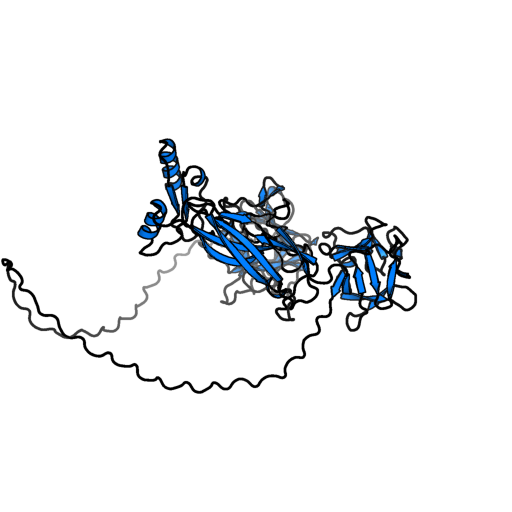51 -31.241 66.083 1.00 50.47 406 LYS A O 1
ATOM 3053 N N . PRO A 1 407 ? -7.019 -32.556 65.078 1.00 48.41 407 PRO A N 1
ATOM 3054 C CA . PRO A 1 407 ? -7.979 -33.366 64.329 1.00 48.41 407 PRO A CA 1
ATOM 3055 C C . PRO A 1 407 ? -8.108 -34.814 64.848 1.00 48.41 407 PRO A C 1
ATOM 3057 O O . PRO A 1 407 ? -7.168 -35.414 65.370 1.00 48.41 407 PRO A O 1
ATOM 3060 N N . THR A 1 408 ? -9.319 -35.347 64.690 1.00 36.59 408 THR A N 1
ATOM 3061 C CA . THR A 1 408 ? -9.807 -36.706 65.006 1.00 36.59 408 THR A CA 1
ATOM 3062 C C . THR A 1 408 ? -9.273 -37.766 64.012 1.00 36.59 408 THR A C 1
ATOM 3064 O O . THR A 1 408 ? -8.978 -37.400 62.875 1.00 36.59 408 THR A O 1
ATOM 3067 N N . PRO A 1 409 ? -9.142 -39.064 64.382 1.00 51.28 409 PRO A N 1
ATOM 3068 C CA . PRO A 1 409 ? -8.408 -40.057 63.592 1.00 51.28 409 PRO A CA 1
ATOM 3069 C C . PRO A 1 409 ? -9.265 -40.859 62.597 1.00 51.28 409 PRO A C 1
ATOM 3071 O O . PRO A 1 409 ? -10.433 -41.147 62.853 1.00 51.28 409 PRO A O 1
ATOM 3074 N N . ALA A 1 410 ? -8.622 -41.313 61.516 1.00 40.12 410 ALA A N 1
ATOM 3075 C CA . ALA A 1 410 ? -9.082 -42.374 60.616 1.00 40.12 410 ALA A CA 1
ATOM 3076 C C . ALA A 1 410 ? -7.918 -43.356 60.315 1.00 40.12 410 ALA A C 1
ATOM 3078 O O . ALA A 1 410 ? -6.757 -42.973 60.484 1.00 40.12 410 ALA A O 1
ATOM 3079 N N . PRO A 1 411 ? -8.205 -44.625 59.958 1.00 52.50 411 PRO A N 1
ATOM 3080 C CA . PRO A 1 411 ? -7.391 -45.769 60.368 1.00 52.50 411 PRO A CA 1
ATOM 3081 C C . PRO A 1 411 ? -6.321 -46.237 59.367 1.00 52.50 411 PRO A C 1
ATOM 3083 O O . PRO A 1 411 ? -6.365 -45.976 58.168 1.00 52.50 411 PRO A O 1
ATOM 3086 N N . THR A 1 412 ? -5.383 -46.986 59.946 1.00 50.62 412 THR A N 1
ATOM 3087 C CA . THR A 1 412 ? -4.176 -47.649 59.430 1.00 50.62 412 THR A CA 1
ATOM 3088 C C . THR A 1 412 ? -4.416 -48.620 58.268 1.00 50.62 412 THR A C 1
ATOM 3090 O O . THR A 1 412 ? -5.399 -49.362 58.275 1.00 50.62 412 THR A O 1
ATOM 3093 N N . PRO A 1 413 ? -3.442 -48.745 57.348 1.00 44.84 413 PRO A N 1
ATOM 3094 C CA . PRO A 1 413 ? -2.884 -50.079 57.081 1.00 44.84 413 PRO A CA 1
ATOM 3095 C C . PRO A 1 413 ? -1.347 -50.135 57.065 1.00 44.84 413 PRO A C 1
ATOM 3097 O O . PRO A 1 413 ? -0.649 -49.138 56.898 1.00 44.84 413 PRO A O 1
ATOM 3100 N N . ALA A 1 414 ? -0.854 -51.351 57.297 1.00 43.78 414 ALA A N 1
ATOM 3101 C CA . ALA A 1 414 ? 0.496 -51.694 57.713 1.00 43.78 414 ALA A CA 1
ATOM 3102 C C . ALA A 1 414 ? 1.538 -51.867 56.586 1.00 43.78 414 ALA A C 1
ATOM 3104 O O . ALA A 1 414 ? 1.228 -52.136 55.431 1.00 43.78 414 ALA A O 1
ATOM 3105 N N . SER A 1 415 ? 2.784 -51.733 57.048 1.00 40.84 415 SER A N 1
ATOM 3106 C CA . SER A 1 415 ? 4.132 -51.967 56.505 1.00 40.84 415 SER A CA 1
ATOM 3107 C C . SER A 1 415 ? 4.352 -52.691 55.166 1.00 40.84 415 SER A C 1
ATOM 3109 O O . SER A 1 415 ? 4.060 -53.874 55.000 1.00 40.84 415 SER A O 1
ATOM 3111 N N . THR A 1 416 ? 5.104 -51.986 54.320 1.00 45.59 416 THR A N 1
ATOM 3112 C CA . THR A 1 416 ? 5.962 -52.436 53.213 1.00 45.59 416 THR A CA 1
ATOM 3113 C C . THR A 1 416 ? 7.167 -53.267 53.684 1.00 45.59 416 THR A C 1
ATOM 3115 O O . THR A 1 416 ? 7.742 -52.956 54.731 1.00 45.59 416 THR A O 1
ATOM 3118 N N . PRO A 1 417 ? 7.669 -54.193 52.844 1.00 45.84 417 PRO A N 1
ATOM 3119 C CA . PRO A 1 417 ? 9.109 -54.450 52.765 1.00 45.84 417 PRO A CA 1
ATOM 3120 C C . PRO A 1 417 ? 9.717 -54.270 51.354 1.00 45.84 417 PRO A C 1
ATOM 3122 O O . PRO A 1 417 ? 9.171 -54.739 50.363 1.00 45.84 417 PRO A O 1
ATOM 3125 N N . ALA A 1 418 ? 10.883 -53.606 51.363 1.00 42.12 418 ALA A N 1
ATOM 3126 C CA . ALA A 1 418 ? 12.067 -53.594 50.478 1.00 42.12 418 ALA A CA 1
ATOM 3127 C C . ALA A 1 418 ? 11.954 -53.574 48.924 1.00 42.12 418 ALA A C 1
ATOM 3129 O O . ALA A 1 418 ? 11.296 -54.422 48.326 1.00 42.12 418 ALA A O 1
ATOM 3130 N N . PRO A 1 419 ? 12.725 -52.696 48.234 1.00 47.72 419 PRO A N 1
ATOM 3131 C CA . PRO A 1 419 ? 12.810 -52.671 46.774 1.00 47.72 419 PRO A CA 1
ATOM 3132 C C . PRO A 1 419 ? 13.820 -53.699 46.230 1.00 47.72 419 PRO A C 1
ATOM 3134 O O . PRO A 1 419 ? 14.970 -53.756 46.664 1.00 47.72 419 PRO A O 1
ATOM 3137 N N . THR A 1 420 ? 13.397 -54.482 45.236 1.00 46.94 420 THR A N 1
ATOM 3138 C CA . THR A 1 420 ? 14.247 -55.361 44.406 1.00 46.94 420 THR A CA 1
ATOM 3139 C C . THR A 1 420 ? 14.633 -54.649 43.090 1.00 46.94 420 THR A C 1
ATOM 3141 O O . THR A 1 420 ? 13.928 -53.729 42.668 1.00 46.94 420 THR A O 1
ATOM 3144 N N . PRO A 1 421 ? 15.753 -55.018 42.433 1.00 51.66 421 PRO A N 1
ATOM 3145 C CA . PRO A 1 421 ? 16.344 -54.251 41.335 1.00 51.66 421 PRO A CA 1
ATOM 3146 C C . PRO A 1 421 ? 15.520 -54.265 40.044 1.00 51.66 421 PRO A C 1
ATOM 3148 O O . PRO A 1 421 ? 14.917 -55.269 39.670 1.00 51.66 421 PRO A O 1
ATOM 3151 N N . LYS A 1 422 ? 15.587 -53.147 39.317 1.00 53.44 422 LYS A N 1
ATOM 3152 C CA . LYS A 1 422 ? 15.047 -52.961 37.964 1.00 53.44 422 LYS A CA 1
ATOM 3153 C C . LYS A 1 422 ? 15.672 -53.972 36.976 1.00 53.44 422 LYS A C 1
ATOM 3155 O O . LYS A 1 422 ? 16.899 -54.002 36.880 1.00 53.44 422 LYS A O 1
ATOM 3160 N N . PRO A 1 423 ? 14.883 -54.735 36.193 1.00 47.50 423 PRO A N 1
ATOM 3161 C CA . PRO A 1 423 ? 15.423 -55.572 35.131 1.00 47.50 423 PRO A CA 1
ATOM 3162 C C . PRO A 1 423 ? 15.859 -54.739 33.920 1.00 47.50 423 PRO A C 1
ATOM 3164 O O . PRO A 1 423 ? 15.149 -53.848 33.448 1.00 47.50 423 PRO A O 1
ATOM 3167 N N . THR A 1 424 ? 17.034 -55.084 33.408 1.00 50.88 424 THR A N 1
ATOM 3168 C CA . THR A 1 424 ? 17.545 -54.749 32.077 1.00 50.88 424 THR A CA 1
ATOM 3169 C C . THR A 1 424 ? 16.600 -55.293 30.994 1.00 50.88 424 THR A C 1
ATOM 3171 O O . THR A 1 424 ? 16.255 -56.475 31.054 1.00 50.88 424 THR A O 1
ATOM 3174 N N . PRO A 1 425 ? 16.193 -54.505 29.981 1.00 52.38 425 PRO A N 1
ATOM 3175 C CA . PRO A 1 425 ? 15.495 -55.044 28.817 1.00 52.38 425 PRO A CA 1
ATOM 3176 C C . PRO A 1 425 ? 16.418 -55.969 28.011 1.00 52.38 425 PRO A C 1
ATOM 3178 O O . PRO A 1 425 ? 17.511 -55.572 27.609 1.00 52.38 425 PRO A O 1
ATOM 3181 N N . ALA A 1 426 ? 15.968 -57.202 27.779 1.00 53.72 426 ALA A N 1
ATOM 3182 C CA . ALA A 1 426 ? 16.566 -58.131 26.825 1.00 53.72 426 ALA A CA 1
ATOM 3183 C C . ALA A 1 426 ? 16.324 -57.653 25.373 1.00 53.72 426 ALA A C 1
ATOM 3185 O O . ALA A 1 426 ? 15.314 -56.994 25.112 1.00 53.72 426 ALA A O 1
ATOM 3186 N N . PRO A 1 427 ? 17.215 -57.978 24.419 1.00 52.19 427 PRO A N 1
ATOM 3187 C CA . PRO A 1 427 ? 17.067 -57.580 23.023 1.00 52.19 427 PRO A CA 1
ATOM 3188 C C . PRO A 1 427 ? 15.891 -58.310 22.358 1.00 52.19 427 PRO A C 1
ATOM 3190 O O . PRO A 1 427 ? 15.765 -59.532 22.439 1.00 52.19 427 PRO A O 1
ATOM 3193 N N . THR A 1 428 ? 15.036 -57.552 21.676 1.00 50.00 428 THR A N 1
ATOM 3194 C CA . THR A 1 428 ? 13.898 -58.054 20.899 1.00 50.00 428 THR A CA 1
ATOM 3195 C C . THR A 1 428 ? 14.380 -58.899 19.704 1.00 50.00 428 THR A C 1
ATOM 3197 O O . THR A 1 428 ? 15.275 -58.452 18.980 1.00 50.00 428 THR A O 1
ATOM 3200 N N . PRO A 1 429 ? 13.805 -60.089 19.432 1.00 53.44 429 PRO A N 1
ATOM 3201 C CA . PRO A 1 429 ? 14.139 -60.875 18.247 1.00 53.44 429 PRO A CA 1
ATOM 3202 C C . PRO A 1 429 ? 13.666 -60.191 16.958 1.00 53.44 429 PRO A C 1
ATOM 3204 O O . PRO A 1 429 ? 12.538 -59.707 16.864 1.00 53.44 429 PRO A O 1
ATOM 3207 N N . LYS A 1 430 ? 14.529 -60.205 15.939 1.00 51.91 430 LYS A N 1
ATOM 3208 C CA . LYS A 1 430 ? 14.230 -59.784 14.564 1.00 51.91 430 LYS A CA 1
ATOM 3209 C C . LYS A 1 430 ? 13.076 -60.630 13.980 1.00 51.91 430 LYS A C 1
ATOM 3211 O O . LYS A 1 430 ? 13.166 -61.858 14.043 1.00 51.91 430 LYS A O 1
ATOM 3216 N N . PRO A 1 431 ? 12.029 -60.034 13.373 1.00 49.69 431 PRO A N 1
ATOM 3217 C CA . PRO A 1 431 ? 10.937 -60.799 12.776 1.00 49.69 431 PRO A CA 1
ATOM 3218 C C . PRO A 1 431 ? 11.403 -61.620 11.568 1.00 49.69 431 PRO A C 1
ATOM 3220 O O . PRO A 1 431 ? 12.117 -61.123 10.695 1.00 49.69 431 PRO A O 1
ATOM 3223 N N . THR A 1 432 ? 10.965 -62.877 11.522 1.00 53.31 432 THR A N 1
ATOM 3224 C CA . THR A 1 432 ? 11.084 -63.770 10.361 1.00 53.31 432 THR A CA 1
ATOM 3225 C C . THR A 1 432 ? 9.961 -63.444 9.365 1.00 53.31 432 THR A C 1
ATOM 3227 O O . THR A 1 432 ? 8.812 -63.335 9.798 1.00 53.31 432 THR A O 1
ATOM 3230 N N . PRO A 1 433 ? 10.236 -63.284 8.056 1.00 47.12 433 PRO A N 1
ATOM 3231 C CA . PRO A 1 433 ? 9.196 -63.041 7.056 1.00 47.12 433 PRO A CA 1
ATOM 3232 C C . PRO A 1 433 ? 8.241 -64.235 6.906 1.00 47.12 433 PRO A C 1
ATOM 3234 O O . PRO A 1 433 ? 8.675 -65.384 6.837 1.00 47.12 433 PRO A O 1
ATOM 3237 N N . ALA A 1 434 ? 6.941 -63.948 6.827 1.00 49.72 434 ALA A N 1
ATOM 3238 C CA . ALA A 1 434 ? 5.891 -64.922 6.537 1.00 49.72 434 ALA A CA 1
ATOM 3239 C C . ALA A 1 434 ? 5.955 -65.418 5.071 1.00 49.72 434 ALA A C 1
ATOM 3241 O O . ALA A 1 434 ? 6.402 -64.673 4.194 1.00 49.72 434 ALA A O 1
ATOM 3242 N N . PRO A 1 435 ? 5.502 -66.654 4.777 1.00 51.19 435 PRO A N 1
ATOM 3243 C CA . PRO A 1 435 ? 5.585 -67.239 3.443 1.00 51.19 435 PRO A CA 1
ATOM 3244 C C . PRO A 1 435 ? 4.639 -66.548 2.454 1.00 51.19 435 PRO A C 1
ATOM 3246 O O . PRO A 1 435 ? 3.457 -66.333 2.719 1.00 51.19 435 PRO A O 1
ATOM 3249 N N . THR A 1 436 ? 5.183 -66.228 1.285 1.00 45.38 436 THR A N 1
ATOM 3250 C CA . THR A 1 436 ? 4.492 -65.609 0.153 1.00 45.38 436 THR A CA 1
ATOM 3251 C C . THR A 1 436 ? 3.451 -66.572 -0.442 1.00 45.38 436 THR A C 1
ATOM 3253 O O . THR A 1 436 ? 3.805 -67.709 -0.768 1.00 45.38 436 THR A O 1
ATOM 3256 N N . PRO A 1 437 ? 2.183 -66.164 -0.645 1.00 47.28 437 PRO A N 1
ATOM 3257 C CA . PRO A 1 437 ? 1.230 -66.955 -1.415 1.00 47.28 437 PRO A CA 1
ATOM 3258 C C . PRO A 1 437 ? 1.697 -67.094 -2.868 1.00 47.28 437 PRO A C 1
ATOM 3260 O O . PRO A 1 437 ? 2.088 -66.115 -3.506 1.00 47.28 437 PRO A O 1
ATOM 3263 N N . LYS A 1 438 ? 1.633 -68.317 -3.404 1.00 47.88 438 LYS A N 1
ATOM 3264 C CA . LYS A 1 438 ? 1.874 -68.604 -4.824 1.00 47.88 438 LYS A CA 1
ATOM 3265 C C . LYS A 1 438 ? 0.893 -67.781 -5.679 1.00 47.88 438 LYS A C 1
ATOM 3267 O O . LYS A 1 438 ? -0.309 -67.857 -5.425 1.00 47.88 438 LYS A O 1
ATOM 3272 N N . PRO A 1 439 ? 1.358 -67.021 -6.686 1.00 41.88 439 PRO A N 1
ATOM 3273 C CA . PRO A 1 439 ? 0.482 -66.171 -7.477 1.00 41.88 439 PRO A CA 1
ATOM 3274 C C . PRO A 1 439 ? -0.469 -67.019 -8.327 1.00 41.88 439 PRO A C 1
ATOM 3276 O O . PRO A 1 439 ? -0.048 -67.805 -9.177 1.00 41.88 439 PRO A O 1
ATOM 3279 N N . THR A 1 440 ? -1.767 -66.836 -8.103 1.00 42.59 440 THR A N 1
ATOM 3280 C CA . THR A 1 440 ? -2.816 -67.193 -9.061 1.00 42.59 440 THR A CA 1
ATOM 3281 C C . THR A 1 440 ? -2.629 -66.319 -10.308 1.00 42.59 440 THR A C 1
ATOM 3283 O O . THR A 1 440 ? -2.426 -65.111 -10.147 1.00 42.59 440 THR A O 1
ATOM 3286 N N . PRO A 1 441 ? -2.688 -66.856 -11.542 1.00 40.25 441 PRO A N 1
ATOM 3287 C CA . PRO A 1 441 ? -2.605 -66.037 -12.745 1.00 40.25 441 PRO A CA 1
ATOM 3288 C C . PRO A 1 441 ? -3.766 -65.039 -12.760 1.00 40.25 441 PRO A C 1
ATOM 3290 O O . PRO A 1 441 ? -4.918 -65.401 -12.993 1.00 40.25 441 PRO A O 1
ATOM 3293 N N . LYS A 1 442 ? -3.466 -63.773 -12.465 1.00 41.81 442 LYS A N 1
ATOM 3294 C CA . LYS A 1 442 ? -4.388 -62.663 -12.694 1.00 41.81 442 LYS A CA 1
ATOM 3295 C C . LYS A 1 442 ? -4.649 -62.618 -14.206 1.00 41.81 442 LYS A C 1
ATOM 3297 O O . LYS A 1 442 ? -3.675 -62.702 -14.959 1.00 41.81 442 LYS A O 1
ATOM 3302 N N . PRO A 1 443 ? -5.909 -62.524 -14.667 1.00 37.88 443 PRO A N 1
ATOM 3303 C CA . PRO A 1 443 ? -6.196 -62.454 -16.091 1.00 37.88 443 PRO A CA 1
ATOM 3304 C C . PRO A 1 443 ? -5.402 -61.294 -16.678 1.00 37.88 443 PRO A C 1
ATOM 3306 O O . PRO A 1 443 ? -5.519 -60.159 -16.213 1.00 37.88 443 PRO A O 1
ATOM 3309 N N . THR A 1 444 ? -4.550 -61.603 -17.652 1.00 35.94 444 THR A N 1
ATOM 3310 C CA . THR A 1 444 ? -3.858 -60.607 -18.459 1.00 35.94 444 THR A CA 1
ATOM 3311 C C . THR A 1 444 ? -4.940 -59.708 -19.050 1.00 35.94 444 THR A C 1
ATOM 3313 O O . THR A 1 444 ? -5.771 -60.211 -19.815 1.00 35.94 444 THR A O 1
ATOM 3316 N N . PRO A 1 445 ? -4.997 -58.409 -18.704 1.00 40.91 445 PRO A N 1
ATOM 3317 C CA . PRO A 1 445 ? -5.809 -57.487 -19.470 1.00 40.91 445 PRO A CA 1
ATOM 3318 C C . PRO A 1 445 ? -5.294 -57.590 -20.898 1.00 40.91 445 PRO A C 1
ATOM 3320 O O . PRO A 1 445 ? -4.096 -57.430 -21.147 1.00 40.91 445 PRO A O 1
ATOM 3323 N N . LYS A 1 446 ? -6.185 -57.943 -21.826 1.00 35.62 446 LYS A N 1
ATOM 3324 C CA . LYS A 1 446 ? -5.923 -57.827 -23.259 1.00 35.62 446 LYS A CA 1
ATOM 3325 C C . LYS A 1 446 ? -5.243 -56.468 -23.472 1.00 35.62 446 LYS A C 1
ATOM 3327 O O . LYS A 1 446 ? -5.777 -55.499 -22.936 1.00 35.62 446 LYS A O 1
ATOM 3332 N N . PRO A 1 447 ? -4.093 -56.380 -24.167 1.00 35.75 447 PRO A N 1
ATOM 3333 C CA . PRO A 1 447 ? -3.417 -55.108 -24.369 1.00 35.75 447 PRO A CA 1
ATOM 3334 C C . PRO A 1 447 ? -4.427 -54.128 -24.955 1.00 35.75 447 PRO A C 1
ATOM 3336 O O . PRO A 1 447 ? -4.874 -54.284 -26.094 1.00 35.75 447 PRO A O 1
ATOM 3339 N N . THR A 1 448 ? -4.849 -53.168 -24.135 1.00 42.44 448 THR A N 1
ATOM 3340 C CA . THR A 1 448 ? -5.598 -52.020 -24.613 1.00 42.44 448 THR A CA 1
ATOM 3341 C C . THR A 1 448 ? -4.670 -51.350 -25.617 1.00 42.44 448 THR A C 1
ATOM 3343 O O . THR A 1 448 ? -3.493 -51.157 -25.291 1.00 42.44 448 THR A O 1
ATOM 3346 N N . PRO A 1 449 ? -5.119 -51.084 -26.853 1.00 42.94 449 PRO A N 1
ATOM 3347 C CA . PRO A 1 449 ? -4.267 -50.464 -27.850 1.00 42.94 449 PRO A CA 1
ATOM 3348 C C . PRO A 1 449 ? -3.637 -49.219 -27.235 1.00 42.94 449 PRO A C 1
ATOM 3350 O O . PRO A 1 449 ? -4.350 -48.357 -26.719 1.00 42.94 449 PRO A O 1
ATOM 3353 N N . LYS A 1 450 ? -2.303 -49.142 -27.254 1.00 51.66 450 LYS A N 1
ATOM 3354 C CA . LYS A 1 450 ? -1.615 -47.884 -26.980 1.00 51.66 450 LYS A CA 1
ATOM 3355 C C . LYS A 1 450 ? -2.268 -46.841 -27.888 1.00 51.66 450 LYS A C 1
ATOM 3357 O O . LYS A 1 450 ? -2.351 -47.124 -29.085 1.00 51.66 450 LYS A O 1
ATOM 3362 N N . PRO A 1 451 ? -2.750 -45.699 -27.372 1.00 52.28 451 PRO A N 1
ATOM 3363 C CA . PRO A 1 451 ? -3.361 -44.689 -28.217 1.00 52.28 451 PRO A CA 1
ATOM 3364 C C . PRO A 1 451 ? -2.346 -44.277 -29.290 1.00 52.28 451 PRO A C 1
ATOM 3366 O O . PRO A 1 451 ? -1.331 -43.651 -28.994 1.00 52.28 451 PRO A O 1
ATOM 3369 N N . SER A 1 452 ? -2.556 -44.728 -30.524 1.00 52.03 452 SER A N 1
ATOM 3370 C CA . SER A 1 452 ? -1.749 -44.366 -31.683 1.00 52.03 452 SER A CA 1
ATOM 3371 C C . SER A 1 452 ? -2.665 -43.598 -32.623 1.00 52.03 452 SER A C 1
ATOM 3373 O O . SER A 1 452 ? -3.374 -44.190 -33.433 1.00 52.03 452 SER A O 1
ATOM 3375 N N . GLY A 1 453 ? -2.713 -42.286 -32.429 1.00 63.84 453 GLY A N 1
ATOM 3376 C CA . GLY A 1 453 ? -3.607 -41.360 -33.117 1.00 63.84 453 GLY A CA 1
ATOM 3377 C C . GLY A 1 453 ? -3.529 -39.983 -32.463 1.00 63.84 453 GLY A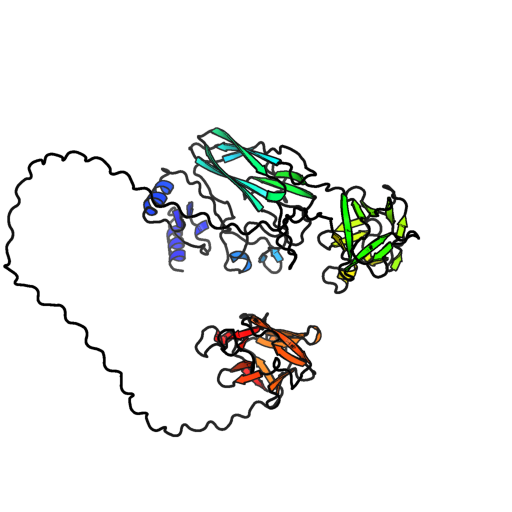 C 1
ATOM 3378 O O . GLY A 1 453 ? -2.953 -39.856 -31.384 1.00 63.84 453 GLY A O 1
ATOM 3379 N N . GLY A 1 454 ? -4.061 -38.953 -33.120 1.00 80.88 454 GLY A N 1
ATOM 3380 C CA . GLY A 1 454 ? -4.253 -37.650 -32.483 1.00 80.88 454 GLY A CA 1
ATOM 3381 C C . GLY A 1 454 ? -5.387 -37.741 -31.460 1.00 80.88 454 GLY A C 1
ATOM 3382 O O . GLY A 1 454 ? -6.427 -38.328 -31.735 1.00 80.88 454 GLY A O 1
ATOM 3383 N N . GLY A 1 455 ? -5.193 -37.186 -30.271 1.00 86.75 455 GLY A N 1
ATOM 3384 C CA . GLY A 1 455 ? -6.184 -37.197 -29.195 1.00 86.75 455 GLY A CA 1
ATOM 3385 C C . GLY A 1 455 ? -6.092 -35.939 -28.343 1.00 86.75 455 GLY A C 1
ATOM 3386 O O . GLY A 1 455 ? -5.271 -35.067 -28.603 1.00 86.75 455 GLY A O 1
ATOM 3387 N N . ARG A 1 456 ? -6.935 -35.804 -27.328 1.00 89.62 456 ARG A N 1
ATOM 3388 C CA . ARG A 1 456 ? -6.947 -34.654 -26.416 1.00 89.62 456 ARG A CA 1
ATOM 3389 C C . ARG A 1 456 ? -6.689 -35.113 -24.999 1.00 89.62 456 ARG A C 1
ATOM 3391 O O . ARG A 1 456 ? -7.306 -36.078 -24.571 1.00 89.62 456 ARG A O 1
ATOM 3398 N N . PHE A 1 457 ? -5.831 -34.395 -24.281 1.00 91.38 457 PHE A N 1
ATOM 3399 C CA . PHE A 1 457 ? -5.771 -34.496 -22.826 1.00 91.38 457 PHE A CA 1
ATOM 3400 C C . PHE A 1 457 ? -6.855 -33.596 -22.243 1.00 91.38 457 PHE A C 1
ATOM 3402 O O . PHE A 1 457 ? -6.891 -32.405 -22.560 1.00 91.38 457 PHE A O 1
ATOM 3409 N N . GLN A 1 458 ? -7.744 -34.154 -21.430 1.00 90.38 458 GLN A N 1
ATOM 3410 C CA . GLN A 1 458 ? -8.836 -33.400 -20.821 1.00 90.38 458 GLN A CA 1
ATOM 3411 C C . GLN A 1 458 ? -9.152 -33.870 -19.401 1.00 90.38 458 GLN A C 1
ATOM 3413 O O . GLN A 1 458 ? -8.911 -35.022 -19.045 1.00 90.38 458 GLN A O 1
ATOM 3418 N N . THR A 1 459 ? -9.726 -32.966 -18.616 1.00 88.81 459 THR A N 1
ATOM 3419 C CA . THR A 1 459 ? -10.434 -33.268 -17.367 1.00 88.81 459 THR A CA 1
ATOM 3420 C C . THR A 1 459 ? -11.945 -33.292 -17.640 1.00 88.81 459 THR A C 1
ATOM 3422 O O . THR A 1 459 ? -12.379 -33.291 -18.794 1.00 88.81 459 THR A O 1
ATOM 3425 N N . SER A 1 460 ? -12.785 -33.279 -16.600 1.00 84.75 460 SER A N 1
ATOM 3426 C CA . SER A 1 460 ? -14.242 -33.169 -16.761 1.00 84.75 460 SER A CA 1
ATOM 3427 C C . SER A 1 460 ? -14.710 -31.861 -17.414 1.00 84.75 460 SER A C 1
ATOM 3429 O O . SER A 1 460 ? -15.811 -31.817 -17.959 1.00 84.75 460 SER A O 1
ATOM 3431 N N . ASN A 1 461 ? -13.921 -30.786 -17.328 1.00 85.38 461 ASN A N 1
ATOM 3432 C CA . ASN A 1 461 ? -14.319 -29.436 -17.746 1.00 85.38 461 ASN A CA 1
ATOM 3433 C C . ASN A 1 461 ? -13.249 -28.676 -18.546 1.00 85.38 461 ASN A C 1
ATOM 3435 O O . ASN A 1 461 ? -13.583 -27.648 -19.142 1.00 85.38 461 ASN A O 1
ATOM 3439 N N . LEU A 1 462 ? -12.003 -29.159 -18.597 1.00 88.94 462 LEU A N 1
ATOM 3440 C CA . LEU A 1 462 ? -10.883 -28.475 -19.245 1.00 88.94 462 LEU A CA 1
ATOM 3441 C C . LEU A 1 462 ? -10.171 -29.365 -20.275 1.00 88.94 462 LEU A C 1
ATOM 3443 O O . LEU A 1 462 ? -10.155 -30.585 -20.147 1.00 88.94 462 LEU A O 1
ATOM 3447 N N . VAL A 1 463 ? -9.549 -28.750 -21.282 1.00 90.81 463 VAL A N 1
ATOM 3448 C CA . VAL A 1 463 ? -8.752 -29.405 -22.329 1.00 90.81 463 VAL A CA 1
ATOM 3449 C C . VAL A 1 463 ? -7.373 -28.759 -22.459 1.00 90.81 463 VAL A C 1
ATOM 3451 O O . VAL A 1 463 ? -7.248 -27.533 -22.531 1.00 90.81 463 VAL A O 1
ATOM 3454 N N . PHE A 1 464 ? -6.329 -29.586 -22.530 1.00 92.69 464 PHE A N 1
ATOM 3455 C CA . PHE A 1 464 ? -4.955 -29.125 -22.710 1.00 92.69 464 PHE A CA 1
ATOM 3456 C C . PHE A 1 464 ? -4.738 -28.576 -24.124 1.00 92.69 464 PHE A C 1
ATOM 3458 O O . PHE A 1 464 ? -4.937 -29.274 -25.124 1.00 92.69 464 PHE A O 1
ATOM 3465 N N . THR A 1 465 ? -4.311 -27.322 -24.205 1.00 90.75 465 THR A N 1
ATOM 3466 C CA . THR A 1 465 ? -4.245 -26.528 -25.433 1.00 90.75 465 THR A CA 1
ATOM 3467 C C . THR A 1 465 ? -2.863 -25.897 -25.578 1.00 90.75 465 THR A C 1
ATOM 3469 O O . THR A 1 465 ? -2.307 -25.357 -24.623 1.00 90.75 465 THR A O 1
ATOM 3472 N N . GLY A 1 466 ? -2.311 -25.946 -26.790 1.00 91.00 466 GLY A N 1
ATOM 3473 C CA . GLY A 1 466 ? -1.077 -25.257 -27.149 1.00 91.00 466 GLY A CA 1
ATOM 3474 C C . GLY A 1 466 ? -1.362 -23.977 -27.935 1.00 91.00 466 GLY A C 1
ATOM 3475 O O . GLY A 1 466 ? -2.279 -23.932 -28.757 1.00 91.00 466 GLY A O 1
ATOM 3476 N N . ILE A 1 467 ? -0.567 -22.930 -27.723 1.00 90.31 467 ILE A N 1
ATOM 3477 C CA . ILE A 1 467 ? -0.670 -21.652 -28.438 1.00 90.31 467 ILE A CA 1
ATOM 3478 C C . ILE A 1 467 ? 0.622 -21.446 -29.245 1.00 90.31 467 ILE A C 1
ATOM 3480 O O . ILE A 1 467 ? 1.572 -20.852 -28.737 1.00 90.31 467 ILE A O 1
ATOM 3484 N N . PRO A 1 468 ? 0.697 -21.916 -30.510 1.00 90.00 468 PRO A N 1
ATOM 3485 C CA . PRO A 1 468 ? 1.927 -21.853 -31.307 1.00 90.00 468 PRO A CA 1
ATOM 3486 C C . PRO A 1 468 ? 2.540 -20.454 -31.433 1.00 90.00 468 PRO A C 1
ATOM 3488 O O . PRO A 1 468 ? 3.759 -20.327 -31.435 1.00 90.00 468 PRO A O 1
ATOM 3491 N N . ALA A 1 469 ? 1.708 -19.408 -31.511 1.00 85.50 469 ALA A N 1
ATOM 3492 C CA . ALA A 1 469 ? 2.158 -18.026 -31.692 1.00 85.50 469 ALA A CA 1
ATOM 3493 C C . ALA A 1 469 ? 2.971 -17.485 -30.504 1.00 85.50 469 ALA A C 1
ATOM 3495 O O . ALA A 1 469 ? 3.877 -16.682 -30.698 1.00 85.50 469 ALA A O 1
ATOM 3496 N N . THR A 1 470 ? 2.650 -17.924 -29.286 1.00 90.44 470 THR A N 1
ATOM 3497 C CA . THR A 1 470 ? 3.322 -17.490 -28.051 1.00 90.44 470 THR A CA 1
ATOM 3498 C C . THR A 1 470 ? 4.161 -18.595 -27.423 1.00 90.44 470 THR A C 1
ATOM 3500 O O . THR A 1 470 ? 4.762 -18.374 -26.379 1.00 90.44 470 THR A O 1
ATOM 3503 N N . GLN A 1 471 ? 4.167 -19.787 -28.029 1.00 92.19 471 GLN A N 1
ATOM 3504 C CA . GLN A 1 471 ? 4.744 -21.017 -27.486 1.00 92.19 471 GLN A CA 1
ATOM 3505 C C . GLN A 1 471 ? 4.162 -21.445 -26.127 1.00 92.19 471 GLN A C 1
ATOM 3507 O O . GLN A 1 471 ? 4.685 -22.352 -25.490 1.00 92.19 471 GLN A O 1
ATOM 3512 N N . ALA A 1 472 ? 3.064 -20.844 -25.673 1.00 90.19 472 ALA A N 1
ATOM 3513 C CA . ALA A 1 472 ? 2.466 -21.182 -24.389 1.00 90.19 472 ALA A CA 1
ATOM 3514 C C . ALA A 1 472 ? 1.654 -22.486 -24.457 1.00 90.19 472 ALA A C 1
ATOM 3516 O O . ALA A 1 472 ? 1.159 -22.883 -25.517 1.00 90.19 472 ALA A O 1
ATOM 3517 N N . VAL A 1 473 ? 1.462 -23.117 -23.301 1.00 91.75 473 VAL A N 1
ATOM 3518 C CA . VAL A 1 473 ? 0.482 -24.190 -23.090 1.00 91.75 473 VAL A CA 1
ATOM 3519 C C . VAL A 1 473 ? -0.438 -23.817 -21.928 1.00 91.75 473 VAL A C 1
ATOM 3521 O O . VAL A 1 473 ? -0.029 -23.113 -21.011 1.00 91.75 473 VAL A O 1
ATOM 3524 N N . THR A 1 474 ? -1.695 -24.246 -21.980 1.00 90.88 474 THR A N 1
ATOM 3525 C CA . THR A 1 474 ? -2.732 -23.912 -20.988 1.00 90.88 474 THR A CA 1
ATOM 3526 C C . THR A 1 474 ? -3.827 -24.979 -20.992 1.00 90.88 474 THR A C 1
ATOM 3528 O O . THR A 1 474 ? -3.990 -25.695 -21.983 1.00 90.88 474 THR A O 1
ATOM 3531 N N . PHE A 1 475 ? -4.604 -25.093 -19.918 1.00 89.88 475 PHE A N 1
ATOM 3532 C CA . PHE A 1 475 ? -5.869 -25.821 -19.930 1.00 89.88 475 PHE A CA 1
ATOM 3533 C C . PHE A 1 475 ? -7.024 -24.832 -20.089 1.00 89.88 475 PHE A C 1
ATOM 3535 O O . PHE A 1 475 ? -7.126 -23.854 -19.363 1.00 89.88 475 PHE A O 1
ATOM 3542 N N . GLN A 1 476 ? -7.895 -25.078 -21.064 1.00 86.69 476 GLN A N 1
ATOM 3543 C CA . GLN A 1 476 ? -9.000 -24.180 -21.411 1.00 86.69 476 GLN A CA 1
ATOM 3544 C C . GLN A 1 476 ? -10.344 -24.888 -21.234 1.00 86.69 476 GLN A C 1
ATOM 3546 O O . GLN A 1 476 ? -10.397 -26.106 -21.404 1.00 86.69 476 GLN A O 1
ATOM 3551 N N . PRO A 1 477 ? -11.451 -24.175 -20.951 1.00 85.75 477 PRO A N 1
ATOM 3552 C CA . PRO A 1 477 ? -12.782 -24.776 -20.901 1.00 85.75 477 PRO A CA 1
ATOM 3553 C C . PRO A 1 477 ? -13.105 -25.575 -22.166 1.00 85.75 477 PRO A C 1
ATOM 3555 O O . PRO A 1 477 ? -12.890 -25.096 -23.281 1.00 85.75 477 PRO A O 1
ATOM 3558 N N . ILE A 1 478 ? -13.678 -26.773 -22.010 1.00 77.00 478 ILE A N 1
ATOM 3559 C CA . ILE A 1 478 ? -14.041 -27.657 -23.139 1.00 77.00 478 ILE A CA 1
ATOM 3560 C C . ILE A 1 478 ? -14.977 -26.949 -24.140 1.00 77.00 478 ILE A C 1
ATOM 3562 O O . ILE A 1 478 ? -14.941 -27.225 -25.340 1.00 77.00 478 ILE A O 1
ATOM 3566 N N . SER A 1 479 ? -15.773 -25.979 -23.677 1.00 67.94 479 SER A N 1
ATOM 3567 C CA . SER A 1 479 ? -16.642 -25.148 -24.519 1.00 67.94 479 SER A CA 1
ATOM 3568 C C . SER A 1 479 ? -15.894 -24.180 -25.449 1.00 67.94 479 SER A C 1
ATOM 3570 O O . SER A 1 479 ? -16.500 -23.696 -26.401 1.00 67.94 479 SER A O 1
ATOM 3572 N N . ALA A 1 480 ? -14.614 -23.886 -25.190 1.00 54.09 480 ALA A N 1
ATOM 3573 C CA . ALA A 1 480 ? -13.836 -22.846 -25.872 1.00 54.09 480 ALA A CA 1
ATOM 3574 C C . ALA A 1 480 ? -12.826 -23.373 -26.915 1.00 54.09 480 ALA A C 1
ATOM 3576 O O . ALA A 1 480 ? -12.390 -22.605 -27.769 1.00 54.09 480 ALA A O 1
ATOM 3577 N N . SER A 1 481 ? -12.457 -24.660 -26.895 1.00 55.56 481 SER A N 1
ATOM 3578 C CA . SER A 1 481 ? -11.396 -25.210 -27.759 1.00 55.56 481 SER A CA 1
ATOM 3579 C C . SER A 1 481 ? -11.807 -26.554 -28.363 1.00 55.56 481 SER A C 1
ATOM 3581 O O . SER A 1 481 ? -11.659 -27.613 -27.754 1.00 55.56 481 SER A O 1
ATOM 3583 N N . GLN A 1 482 ? -12.363 -26.523 -29.580 1.00 55.94 482 GLN A N 1
ATOM 3584 C CA . GLN A 1 482 ? -12.902 -27.718 -30.240 1.00 55.94 482 GLN A CA 1
ATOM 3585 C C . GLN A 1 482 ? -12.056 -28.288 -31.389 1.00 55.94 482 GLN A C 1
ATOM 3587 O O . GLN A 1 482 ? -12.552 -29.174 -32.082 1.00 55.94 482 GLN A O 1
ATOM 3592 N N . SER A 1 483 ? -10.786 -27.912 -31.584 1.00 62.31 483 SER A N 1
ATOM 3593 C CA . SER A 1 483 ? -10.027 -28.421 -32.750 1.00 62.31 483 SER A CA 1
ATOM 3594 C C . SER A 1 483 ? -8.582 -28.879 -32.533 1.00 62.31 483 SER A C 1
ATOM 3596 O O . SER A 1 483 ? -8.025 -29.475 -33.452 1.00 62.31 483 SER A O 1
ATOM 3598 N N . GLN A 1 484 ? -7.960 -28.680 -31.365 1.00 78.75 484 GLN A N 1
ATOM 3599 C CA . GLN A 1 484 ? -6.567 -29.112 -31.178 1.00 78.75 484 GLN A CA 1
ATOM 3600 C C . GLN A 1 484 ? -6.463 -30.577 -30.747 1.00 78.75 484 GLN A C 1
ATOM 3602 O O . GLN A 1 484 ? -7.246 -31.057 -29.930 1.00 78.75 484 GLN A O 1
ATOM 3607 N N . THR A 1 485 ? -5.480 -31.287 -31.298 1.00 88.94 485 THR A N 1
ATOM 3608 C CA . THR A 1 485 ? -5.151 -32.667 -30.932 1.00 88.94 485 THR A CA 1
ATOM 3609 C C . THR A 1 485 ? -3.654 -32.798 -30.697 1.00 88.94 485 THR A C 1
ATOM 3611 O O . THR A 1 485 ? -2.831 -32.172 -31.361 1.00 88.94 485 THR A O 1
ATOM 3614 N N . TRP A 1 486 ? -3.282 -33.666 -29.773 1.00 93.19 486 TRP A N 1
ATOM 3615 C CA . TRP A 1 486 ? -1.924 -34.038 -29.426 1.00 93.19 486 TRP A CA 1
ATOM 3616 C C . TRP A 1 486 ? -1.660 -35.461 -29.892 1.00 93.19 486 TRP A C 1
ATOM 3618 O O . TRP A 1 486 ? -2.489 -36.345 -29.695 1.00 93.19 486 TRP A O 1
ATOM 3628 N N . THR A 1 487 ? -0.503 -35.697 -30.492 1.00 92.62 487 THR A N 1
ATOM 3629 C CA . THR A 1 487 ? -0.037 -37.022 -30.893 1.00 92.62 487 THR A CA 1
ATOM 3630 C C . THR A 1 487 ? 0.980 -37.526 -29.872 1.00 92.62 487 THR A C 1
ATOM 3632 O O . THR A 1 487 ? 1.994 -36.870 -29.624 1.00 92.62 487 THR A O 1
ATOM 3635 N N . LEU A 1 488 ? 0.726 -38.708 -29.308 1.00 92.00 488 LEU A N 1
ATOM 3636 C CA . LEU A 1 488 ? 1.670 -39.419 -28.445 1.00 92.00 488 LEU A CA 1
ATOM 3637 C C . LEU A 1 488 ? 2.645 -40.255 -29.290 1.00 92.00 488 LEU A C 1
ATOM 3639 O O . LEU A 1 488 ? 2.323 -41.373 -29.706 1.00 92.00 488 LEU A O 1
ATOM 3643 N N . ASP A 1 489 ? 3.862 -39.753 -29.525 1.00 89.31 489 ASP A N 1
ATOM 3644 C CA . ASP A 1 489 ? 4.902 -40.539 -30.196 1.00 89.31 489 ASP A CA 1
ATOM 3645 C C . ASP A 1 489 ? 5.524 -41.540 -29.221 1.00 89.31 489 ASP A C 1
ATOM 3647 O O . ASP A 1 489 ? 6.505 -41.311 -28.516 1.00 89.31 489 ASP A O 1
ATOM 3651 N N . SER A 1 490 ? 4.932 -42.720 -29.250 1.00 82.69 490 SER A N 1
ATOM 3652 C CA . SER A 1 490 ? 5.366 -43.945 -28.604 1.00 82.69 490 SER A CA 1
ATOM 3653 C C . SER A 1 490 ? 6.864 -44.284 -28.725 1.00 82.69 490 SER A C 1
ATOM 3655 O O . SER A 1 490 ? 7.414 -44.851 -27.772 1.00 82.69 490 SER A O 1
ATOM 3657 N N . LYS A 1 491 ? 7.483 -44.004 -29.883 1.00 86.50 491 LYS A N 1
ATOM 3658 C CA . LYS A 1 491 ? 8.864 -44.382 -30.227 1.00 86.50 491 LYS A CA 1
ATOM 3659 C C . LYS A 1 491 ? 9.852 -43.302 -29.806 1.00 86.50 491 LYS A C 1
ATOM 3661 O O . LYS A 1 491 ? 10.849 -43.620 -29.170 1.00 86.50 491 LYS A O 1
ATOM 3666 N N . GLN A 1 492 ? 9.562 -42.045 -30.139 1.00 90.69 492 GLN A N 1
ATOM 3667 C CA . GLN A 1 492 ? 10.436 -40.909 -29.825 1.00 90.69 492 GLN A CA 1
ATOM 3668 C C . GLN A 1 492 ? 10.194 -40.325 -28.427 1.00 90.69 492 GLN A C 1
ATOM 3670 O O . GLN A 1 492 ? 10.977 -39.484 -27.977 1.00 90.69 492 GLN A O 1
ATOM 3675 N N . LYS A 1 493 ? 9.136 -40.790 -27.746 1.00 94.19 493 LYS A N 1
ATOM 3676 C CA . LYS A 1 493 ? 8.656 -40.303 -26.446 1.00 94.19 493 LYS A CA 1
ATOM 3677 C C . LYS A 1 493 ? 8.302 -38.817 -26.465 1.00 94.19 493 LYS A C 1
ATOM 3679 O O . LYS A 1 493 ? 8.545 -38.121 -25.493 1.00 94.19 493 LYS A O 1
ATOM 3684 N N . LEU A 1 494 ? 7.756 -38.339 -27.581 1.00 94.69 494 LEU A N 1
ATOM 3685 C CA . LEU A 1 494 ? 7.360 -36.942 -27.761 1.00 94.69 494 LEU A CA 1
ATOM 3686 C C . LEU A 1 494 ? 5.845 -36.788 -27.600 1.00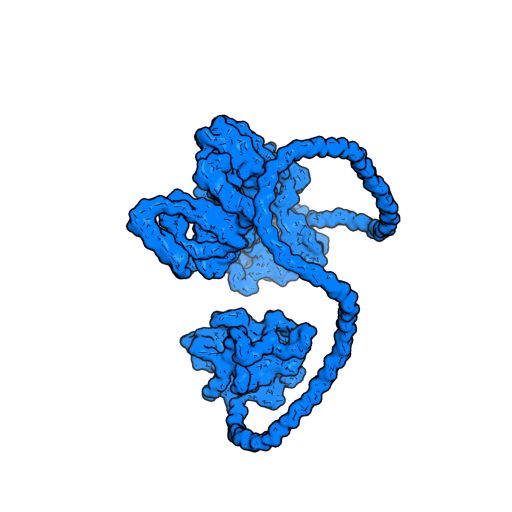 94.69 494 LEU A C 1
ATOM 3688 O O . LEU A 1 494 ? 5.076 -37.655 -28.022 1.00 94.69 494 LEU A O 1
ATOM 3692 N N . VAL A 1 495 ? 5.419 -35.652 -27.051 1.00 95.88 495 VAL A N 1
ATOM 3693 C CA . VAL A 1 495 ? 4.013 -35.222 -27.022 1.00 95.88 495 VAL A CA 1
ATOM 3694 C C . VAL A 1 495 ? 3.892 -34.057 -27.992 1.00 95.88 495 VAL A C 1
ATOM 3696 O O . VAL A 1 495 ? 4.294 -32.936 -27.689 1.00 95.88 495 VAL A O 1
ATOM 3699 N N . LYS A 1 496 ? 3.418 -34.351 -29.202 1.00 95.19 496 LYS A N 1
ATOM 3700 C CA . LYS A 1 496 ? 3.455 -33.427 -30.338 1.00 95.19 496 LYS A CA 1
ATOM 3701 C C . LYS A 1 496 ? 2.105 -32.759 -30.544 1.00 95.19 496 LYS A C 1
ATOM 3703 O O . LYS A 1 496 ? 1.090 -33.449 -30.600 1.00 95.19 496 LYS A O 1
ATOM 3708 N N . LEU A 1 497 ? 2.090 -31.448 -30.756 1.00 94.00 497 LEU A N 1
ATOM 3709 C CA . LEU A 1 497 ? 0.882 -30.751 -31.182 1.00 94.00 497 LEU A CA 1
ATOM 3710 C C . LEU A 1 497 ? 0.609 -31.071 -32.662 1.00 94.00 497 LEU A C 1
ATOM 3712 O O . LEU A 1 497 ? 1.404 -30.745 -33.553 1.00 94.00 497 LEU A O 1
ATOM 3716 N N . THR A 1 498 ? -0.497 -31.763 -32.928 1.00 89.94 498 THR A N 1
ATOM 3717 C CA . THR A 1 498 ? -0.830 -32.314 -34.250 1.00 89.94 498 THR A CA 1
ATOM 3718 C C . THR A 1 498 ? -0.979 -31.198 -35.281 1.00 89.94 498 THR A C 1
ATOM 3720 O O . THR A 1 498 ? -1.549 -30.149 -35.003 1.00 89.94 498 THR A O 1
ATOM 3723 N N . GLY A 1 499 ? -0.437 -31.413 -36.482 1.00 86.88 499 GLY A N 1
ATOM 3724 C CA . GLY A 1 499 ? -0.425 -30.404 -37.547 1.00 86.88 499 GLY A CA 1
ATOM 3725 C C . GLY A 1 499 ? 0.676 -29.345 -37.418 1.00 86.88 499 GLY A C 1
ATOM 3726 O O . GLY A 1 499 ? 0.802 -28.507 -38.304 1.00 86.88 499 GLY A O 1
ATOM 3727 N N . THR A 1 500 ? 1.507 -29.398 -36.373 1.00 91.19 500 THR A N 1
ATOM 3728 C CA . THR A 1 500 ? 2.638 -28.474 -36.175 1.00 91.19 500 THR A CA 1
ATOM 3729 C C . THR A 1 500 ? 3.976 -29.217 -36.093 1.00 91.19 500 THR A C 1
ATOM 3731 O O . THR A 1 500 ? 4.028 -30.450 -36.094 1.00 91.19 500 THR A O 1
ATOM 3734 N N . THR A 1 501 ? 5.080 -28.475 -36.013 1.00 94.19 501 THR A N 1
ATOM 3735 C CA . THR A 1 501 ? 6.414 -29.000 -35.670 1.00 94.19 501 THR A CA 1
ATOM 3736 C C . THR A 1 501 ? 6.737 -28.848 -34.182 1.00 94.19 501 THR A C 1
ATOM 3738 O O . THR A 1 501 ? 7.901 -28.977 -33.816 1.00 94.19 501 THR A O 1
ATOM 3741 N N . LEU A 1 502 ? 5.743 -28.559 -33.334 1.00 96.38 502 LEU A N 1
ATOM 3742 C CA . LEU A 1 502 ? 5.936 -28.233 -31.922 1.00 96.38 502 LEU A CA 1
ATOM 3743 C C . LEU A 1 502 ? 5.604 -29.414 -31.001 1.00 96.38 502 LEU A C 1
ATOM 3745 O O . LEU A 1 502 ? 4.631 -30.142 -31.215 1.00 96.38 502 LEU A O 1
ATOM 3749 N N . CYS A 1 503 ? 6.416 -29.580 -29.964 1.00 96.81 503 CYS A N 1
ATOM 3750 C CA . CYS A 1 503 ? 6.317 -30.594 -28.926 1.00 96.81 503 CYS A CA 1
ATOM 3751 C C . CYS A 1 503 ? 6.290 -29.931 -27.546 1.00 96.81 503 CYS A C 1
ATOM 3753 O O . CYS A 1 503 ? 6.797 -28.823 -27.375 1.00 96.81 503 CYS A O 1
ATOM 3755 N N . LEU A 1 504 ? 5.696 -30.619 -26.572 1.00 96.50 504 LEU A N 1
ATOM 3756 C CA . LEU A 1 504 ? 5.740 -30.210 -25.172 1.00 96.50 504 LEU A CA 1
ATOM 3757 C C . LEU A 1 504 ? 7.178 -30.314 -24.640 1.00 96.50 504 LEU A C 1
ATOM 3759 O O . LEU A 1 504 ? 7.793 -31.379 -24.734 1.00 96.50 504 LEU A O 1
ATOM 3763 N N . ASP A 1 505 ? 7.683 -29.224 -24.073 1.00 95.56 505 ASP A N 1
ATOM 3764 C CA . ASP A 1 505 ? 9.050 -29.084 -23.567 1.00 95.56 505 ASP A CA 1
ATOM 3765 C C . ASP A 1 505 ? 9.035 -28.553 -22.122 1.00 95.56 505 ASP A C 1
ATOM 3767 O O . ASP A 1 505 ? 8.367 -27.556 -21.824 1.00 95.56 505 ASP A O 1
ATOM 3771 N N . ALA A 1 506 ? 9.750 -29.236 -21.225 1.00 92.69 506 ALA A N 1
ATOM 3772 C CA . ALA A 1 506 ? 9.957 -28.839 -19.835 1.00 92.69 506 ALA A CA 1
ATOM 3773 C C . ALA A 1 506 ? 11.406 -28.370 -19.635 1.00 92.69 506 ALA A C 1
ATOM 3775 O O . ALA A 1 506 ? 12.325 -29.174 -19.492 1.00 92.69 506 ALA A O 1
ATOM 3776 N N . TRP A 1 507 ? 11.617 -27.053 -19.615 1.00 74.50 507 TRP A N 1
ATOM 3777 C CA . TRP A 1 507 ? 12.963 -26.469 -19.620 1.00 74.50 507 TRP A CA 1
ATOM 3778 C C . TRP A 1 507 ? 13.669 -26.525 -18.254 1.00 74.50 507 TRP A C 1
ATOM 3780 O O . TRP A 1 507 ? 14.899 -26.541 -18.200 1.00 74.50 507 TRP A O 1
ATOM 3790 N N . VAL A 1 508 ? 12.919 -26.555 -17.143 1.00 78.94 508 VAL A N 1
ATOM 3791 C CA . VAL A 1 508 ? 13.478 -26.482 -15.781 1.00 78.94 508 VAL A CA 1
ATOM 3792 C C . VAL A 1 508 ? 13.142 -27.736 -14.975 1.00 78.94 508 VAL A C 1
ATOM 3794 O O . VAL A 1 508 ? 11.978 -28.064 -14.768 1.00 78.94 508 VAL A O 1
ATOM 3797 N N . ALA A 1 509 ? 14.187 -28.402 -14.482 1.00 75.75 509 ALA A N 1
ATOM 3798 C CA . ALA A 1 509 ? 14.142 -29.619 -13.675 1.00 75.75 509 ALA A CA 1
ATOM 3799 C C . ALA A 1 509 ? 13.834 -29.342 -12.189 1.00 75.75 509 ALA A C 1
ATOM 3801 O O . ALA A 1 509 ? 14.638 -29.675 -11.324 1.00 75.75 509 ALA A O 1
ATOM 3802 N N . GLN A 1 510 ? 12.724 -28.671 -11.883 1.00 82.44 510 GLN A N 1
ATOM 3803 C CA . GLN A 1 510 ? 12.341 -28.362 -10.500 1.00 82.44 510 GLN A CA 1
ATOM 3804 C C . GLN A 1 510 ? 10.820 -28.345 -10.344 1.00 82.44 510 GLN A C 1
ATOM 3806 O O . GLN A 1 510 ? 10.107 -28.119 -11.323 1.00 82.44 510 GLN A O 1
ATOM 3811 N N . ASP A 1 511 ? 10.328 -28.520 -9.118 1.00 84.19 511 ASP A N 1
ATOM 3812 C CA . ASP A 1 511 ? 8.908 -28.338 -8.813 1.00 84.19 511 ASP A CA 1
ATOM 3813 C C . ASP A 1 511 ? 8.458 -26.916 -9.179 1.00 84.19 511 ASP A C 1
ATOM 3815 O O . ASP A 1 511 ? 9.043 -25.916 -8.753 1.00 84.19 511 ASP A O 1
ATOM 3819 N N . GLY A 1 512 ? 7.432 -26.828 -10.023 1.00 85.38 512 GLY A N 1
ATOM 3820 C CA . GLY A 1 512 ? 6.930 -25.571 -10.569 1.00 85.38 512 GLY A CA 1
ATOM 3821 C C . GLY A 1 512 ? 7.703 -25.074 -11.794 1.00 85.38 512 GLY A C 1
ATOM 3822 O O . GLY A 1 512 ? 7.521 -23.927 -12.202 1.00 85.38 512 GLY A O 1
ATOM 3823 N N . GLY A 1 513 ? 8.564 -25.903 -12.393 1.00 88.50 513 GLY A N 1
ATOM 3824 C CA . GLY A 1 513 ? 9.246 -25.584 -13.646 1.00 88.50 513 GLY A CA 1
ATOM 3825 C C . GLY A 1 513 ? 8.245 -25.344 -14.788 1.00 88.50 513 GLY A C 1
ATOM 3826 O O . GLY A 1 513 ? 7.304 -26.124 -14.943 1.00 88.50 513 GLY A O 1
ATOM 3827 N N . PRO A 1 514 ? 8.400 -24.285 -15.602 1.00 90.75 514 PRO A N 1
ATOM 3828 C CA . PRO A 1 514 ? 7.455 -23.992 -16.673 1.00 90.75 514 PRO A CA 1
ATOM 3829 C C . PRO A 1 514 ? 7.540 -25.028 -17.798 1.00 90.75 514 PRO A C 1
ATOM 3831 O O . PRO A 1 514 ? 8.627 -25.487 -18.166 1.00 90.75 514 PRO A O 1
ATOM 3834 N N . VAL A 1 515 ? 6.388 -25.331 -18.396 1.00 94.25 515 VAL A N 1
ATOM 3835 C CA . VAL A 1 515 ? 6.295 -26.066 -19.662 1.00 94.25 515 VAL A CA 1
ATOM 3836 C C . VAL A 1 515 ? 5.874 -25.133 -20.792 1.00 94.25 515 VAL A C 1
ATOM 3838 O O . VAL A 1 515 ? 5.136 -24.170 -20.588 1.00 94.25 515 VAL A O 1
ATOM 3841 N N . HIS A 1 516 ? 6.350 -25.412 -21.999 1.00 94.56 516 HIS A N 1
ATOM 3842 C CA . HIS A 1 516 ? 6.035 -24.625 -23.188 1.00 94.56 516 HIS A CA 1
ATOM 3843 C C . HIS A 1 516 ? 6.066 -25.503 -24.447 1.00 94.56 516 HIS A C 1
ATOM 3845 O O . HIS A 1 516 ? 6.362 -26.698 -24.395 1.00 94.56 516 HIS A O 1
ATOM 3851 N N . LEU A 1 517 ? 5.712 -24.919 -25.587 1.00 95.00 517 LEU A N 1
ATOM 3852 C CA . LEU A 1 517 ? 5.866 -25.524 -26.902 1.00 95.00 517 LEU A CA 1
ATOM 3853 C C . LEU A 1 517 ? 7.238 -25.179 -27.471 1.00 95.00 517 LEU A C 1
ATOM 3855 O O . LEU A 1 517 ? 7.560 -24.007 -27.653 1.00 95.00 517 LEU A O 1
ATOM 3859 N N . TRP A 1 518 ? 7.992 -26.190 -27.880 1.00 96.12 518 TRP A N 1
ATOM 3860 C CA . TRP A 1 518 ? 9.241 -25.991 -28.607 1.00 96.12 518 TRP A CA 1
ATOM 3861 C C . TRP A 1 518 ? 9.305 -26.860 -29.853 1.00 96.12 518 TRP A C 1
ATOM 3863 O O . TRP A 1 518 ? 8.539 -27.809 -30.003 1.00 96.12 518 TRP A O 1
ATOM 3873 N N . THR A 1 519 ? 10.211 -26.543 -30.775 1.00 96.81 519 THR A N 1
ATOM 3874 C CA . THR A 1 519 ? 10.396 -27.367 -31.976 1.00 96.81 519 THR A CA 1
ATOM 3875 C C . THR A 1 519 ? 10.737 -28.801 -31.566 1.00 96.81 519 THR A C 1
ATOM 3877 O O . THR A 1 519 ? 11.633 -29.017 -30.748 1.00 96.81 519 THR A O 1
ATOM 3880 N N . CYS A 1 520 ? 10.000 -29.767 -32.116 1.00 95.88 520 CYS A N 1
ATOM 3881 C CA . CYS A 1 520 ? 10.163 -31.183 -31.819 1.00 95.88 520 CYS A CA 1
ATOM 3882 C C . CYS A 1 520 ? 11.577 -31.652 -32.163 1.00 95.88 520 CYS A C 1
ATOM 3884 O O . CYS A 1 520 ? 11.980 -31.622 -33.327 1.00 95.88 520 CYS A O 1
ATOM 3886 N N . ASP A 1 521 ? 12.277 -32.172 -31.163 1.00 94.75 521 ASP A N 1
ATOM 3887 C CA . ASP A 1 521 ? 13.607 -32.744 -31.296 1.00 94.75 521 ASP A CA 1
ATOM 3888 C C . ASP A 1 521 ? 13.653 -34.110 -30.600 1.00 94.75 521 ASP A C 1
ATOM 3890 O O . ASP A 1 521 ? 13.539 -34.255 -29.381 1.00 94.75 521 ASP A O 1
ATOM 3894 N N . SER A 1 522 ? 13.844 -35.159 -31.403 1.00 91.50 522 SER A N 1
ATOM 3895 C CA . SER A 1 522 ? 13.924 -36.533 -30.904 1.00 91.50 522 SER A CA 1
ATOM 3896 C C . SER A 1 522 ? 15.150 -36.807 -30.021 1.00 91.50 522 SER A C 1
ATOM 3898 O O . SER A 1 522 ? 15.164 -37.827 -29.332 1.00 91.50 522 SER A O 1
ATOM 3900 N N . THR A 1 523 ? 16.135 -35.912 -29.989 1.00 92.81 523 THR A N 1
ATOM 3901 C CA . THR A 1 523 ? 17.332 -36.003 -29.143 1.00 92.81 523 THR A CA 1
ATOM 3902 C C . THR A 1 523 ? 17.245 -35.146 -27.881 1.00 92.81 523 THR A C 1
ATOM 3904 O O . THR A 1 523 ? 17.964 -35.418 -26.922 1.00 92.81 523 THR A O 1
ATOM 3907 N N . ASN A 1 524 ? 16.325 -34.176 -27.831 1.00 92.38 524 ASN A N 1
ATOM 3908 C CA . ASN A 1 524 ? 16.154 -33.302 -26.676 1.00 92.38 524 ASN A CA 1
ATOM 3909 C C . ASN A 1 524 ? 15.534 -34.067 -25.495 1.00 92.38 524 ASN A C 1
ATOM 3911 O O . ASN A 1 524 ? 14.423 -34.601 -25.589 1.00 92.38 524 ASN A O 1
ATOM 3915 N N . ALA A 1 525 ? 16.263 -34.118 -24.378 1.00 91.38 525 ALA A N 1
ATOM 3916 C CA . ALA A 1 525 ? 15.837 -34.787 -23.153 1.00 91.38 525 ALA A CA 1
ATOM 3917 C C . ALA A 1 525 ? 14.614 -34.114 -22.507 1.00 91.38 525 ALA A C 1
ATOM 3919 O O . ALA A 1 525 ? 13.762 -34.815 -21.972 1.00 91.38 525 ALA A O 1
ATOM 3920 N N . ASN A 1 526 ? 14.470 -32.793 -22.644 1.00 92.88 526 ASN A N 1
ATOM 3921 C CA . ASN A 1 526 ? 13.387 -31.992 -22.052 1.00 92.88 526 ASN A CA 1
ATOM 3922 C C . ASN A 1 526 ? 12.021 -32.192 -22.733 1.00 92.88 526 ASN A C 1
ATOM 3924 O O . ASN A 1 526 ? 11.018 -31.613 -22.326 1.00 92.88 526 ASN A O 1
ATOM 3928 N N . GLN A 1 527 ? 11.973 -32.997 -23.797 1.00 95.25 527 GLN A N 1
ATOM 3929 C CA . GLN A 1 527 ? 10.751 -33.303 -24.543 1.00 95.25 527 GLN A CA 1
ATOM 3930 C C . GLN A 1 527 ? 10.321 -34.760 -24.368 1.00 95.25 527 GLN A C 1
ATOM 3932 O O . GLN A 1 527 ? 9.529 -35.277 -25.160 1.00 95.25 527 GLN A O 1
ATOM 3937 N N . LYS A 1 528 ? 10.884 -35.464 -23.380 1.00 95.31 528 LYS A N 1
ATOM 3938 C CA . LYS A 1 528 ? 10.683 -36.900 -23.195 1.00 95.31 528 LYS A CA 1
ATOM 3939 C C . LYS A 1 528 ? 9.583 -37.158 -22.184 1.00 95.31 528 LYS A C 1
ATOM 3941 O O . LYS A 1 528 ? 9.800 -37.066 -20.984 1.00 95.31 528 LYS A O 1
ATOM 3946 N N . TRP A 1 529 ? 8.428 -37.577 -22.686 1.00 95.38 529 TRP A N 1
ATOM 3947 C CA . TRP A 1 529 ? 7.229 -37.803 -21.890 1.00 95.38 529 TRP A CA 1
ATOM 3948 C C . TRP A 1 529 ? 6.691 -39.224 -22.055 1.00 95.38 529 TRP A C 1
ATOM 3950 O O . TRP A 1 529 ? 6.810 -39.861 -23.109 1.00 95.38 529 TRP A O 1
ATOM 3960 N N . ASN A 1 530 ? 6.045 -39.714 -21.005 1.00 94.38 530 ASN A N 1
ATOM 3961 C CA . ASN A 1 530 ? 5.313 -40.964 -21.000 1.00 94.38 530 ASN A CA 1
ATOM 3962 C C . ASN A 1 530 ? 3.948 -40.756 -20.350 1.00 94.38 530 ASN A C 1
ATOM 3964 O O . ASN A 1 530 ? 3.855 -40.412 -19.178 1.00 94.38 530 ASN A O 1
ATOM 3968 N N . TYR A 1 531 ? 2.891 -40.987 -21.123 1.00 94.00 531 TYR A N 1
ATOM 3969 C CA . TYR A 1 531 ? 1.537 -41.003 -20.592 1.00 94.00 531 TYR A CA 1
ATOM 3970 C C . TYR A 1 531 ? 1.239 -42.381 -20.000 1.00 94.00 531 TYR A C 1
ATOM 3972 O O . TYR A 1 531 ? 1.282 -43.386 -20.721 1.00 94.00 531 TYR A O 1
ATOM 3980 N N . ASP A 1 532 ? 0.956 -42.425 -18.703 1.00 91.81 532 ASP A N 1
ATOM 3981 C CA . ASP A 1 532 ? 0.538 -43.635 -18.007 1.00 91.81 532 ASP A CA 1
ATOM 3982 C C . ASP A 1 532 ? -0.992 -43.720 -18.003 1.00 91.81 532 ASP A C 1
ATOM 3984 O O . ASP A 1 532 ? -1.690 -42.910 -17.400 1.00 91.81 532 ASP A O 1
ATOM 3988 N N . THR A 1 533 ? -1.535 -44.729 -18.680 1.00 89.44 533 THR A N 1
ATOM 3989 C CA . THR A 1 533 ? -2.986 -44.939 -18.775 1.00 89.44 533 THR A CA 1
ATOM 3990 C C . THR A 1 533 ? -3.631 -45.403 -17.467 1.00 89.44 533 THR A C 1
ATOM 3992 O O . THR A 1 533 ? -4.850 -45.325 -17.342 1.00 89.44 533 THR A O 1
ATOM 3995 N N . ALA A 1 534 ? -2.854 -45.946 -16.524 1.00 90.00 534 ALA A N 1
ATOM 3996 C CA . ALA A 1 534 ? -3.352 -46.404 -15.231 1.00 90.00 534 ALA A CA 1
ATOM 3997 C C . ALA A 1 534 ? -3.472 -45.245 -14.238 1.00 90.00 534 ALA A C 1
ATOM 3999 O O . ALA A 1 534 ? -4.492 -45.142 -13.559 1.00 90.00 534 ALA A O 1
ATOM 4000 N N . THR A 1 535 ? -2.465 -44.369 -14.178 1.00 93.06 535 THR A N 1
ATOM 4001 C CA . THR A 1 535 ? -2.500 -43.188 -13.300 1.00 93.06 535 THR A CA 1
ATOM 4002 C C . THR A 1 535 ? -3.122 -41.965 -13.964 1.00 93.06 535 THR A C 1
ATOM 4004 O O . THR A 1 535 ? -3.470 -41.029 -13.258 1.00 93.06 535 THR A O 1
ATOM 4007 N N . LYS A 1 536 ? -3.289 -41.978 -15.294 1.00 94.62 536 LYS A N 1
ATOM 4008 C CA . LYS A 1 536 ? -3.710 -40.844 -16.136 1.00 94.62 536 LYS A CA 1
ATOM 4009 C C . LYS A 1 536 ? -2.753 -39.648 -16.101 1.00 94.62 536 LYS A C 1
ATOM 4011 O O . LYS A 1 536 ? -3.154 -38.541 -16.447 1.00 94.62 536 LYS A O 1
ATOM 4016 N N . GLN A 1 537 ? -1.495 -39.859 -15.725 1.00 95.25 537 GLN A N 1
ATOM 4017 C CA . GLN A 1 537 ? -0.494 -38.797 -15.634 1.00 95.25 537 GLN A CA 1
ATOM 4018 C C . GLN A 1 537 ? 0.421 -38.773 -16.858 1.00 95.25 537 GLN A C 1
ATOM 4020 O O . GLN A 1 537 ? 0.754 -39.810 -17.440 1.00 95.25 537 GLN A O 1
ATOM 4025 N N . LEU A 1 538 ? 0.860 -37.572 -17.237 1.00 95.38 538 LEU A N 1
ATOM 4026 C CA . LEU A 1 538 ? 1.900 -37.372 -18.241 1.00 95.38 538 LEU A CA 1
ATOM 4027 C C . LEU A 1 538 ? 3.239 -37.130 -17.535 1.00 95.38 538 LEU A C 1
ATOM 4029 O O . LEU A 1 538 ? 3.561 -36.009 -17.152 1.00 95.38 538 LEU A O 1
ATOM 4033 N N . GLN A 1 539 ? 4.007 -38.199 -17.351 1.00 95.31 539 GLN A N 1
ATOM 4034 C CA . GLN A 1 539 ? 5.271 -38.190 -16.621 1.00 95.31 539 GLN A CA 1
ATOM 4035 C C . GLN A 1 539 ? 6.439 -37.793 -17.530 1.00 95.31 539 GLN A C 1
ATOM 4037 O O . GLN A 1 539 ? 6.553 -38.285 -18.657 1.00 95.31 539 GLN A O 1
ATOM 4042 N N . HIS A 1 540 ? 7.343 -36.956 -17.030 1.00 95.12 540 HIS A N 1
ATOM 4043 C CA . HIS A 1 540 ? 8.602 -36.650 -17.697 1.00 95.12 540 HIS A CA 1
ATOM 4044 C C . HIS A 1 540 ? 9.633 -37.767 -17.454 1.00 95.12 540 HIS A C 1
ATOM 4046 O O . HIS A 1 540 ? 9.785 -38.270 -16.344 1.00 95.12 540 HIS A O 1
ATOM 4052 N N . LEU A 1 541 ? 10.359 -38.180 -18.495 1.00 91.44 541 LEU A N 1
ATOM 4053 C CA . LEU A 1 541 ? 11.228 -39.364 -18.453 1.00 91.44 541 LEU A CA 1
ATOM 4054 C C . LEU A 1 541 ? 12.622 -39.107 -17.878 1.00 91.44 541 LEU A C 1
ATOM 4056 O O . LEU A 1 541 ? 13.263 -40.052 -17.425 1.00 91.44 541 LEU A O 1
ATOM 4060 N N . SER A 1 542 ? 13.113 -37.870 -17.936 1.00 86.75 542 SER A N 1
ATOM 4061 C CA . SER A 1 542 ? 14.471 -37.523 -17.490 1.00 86.75 542 SER A CA 1
ATOM 4062 C C . SER A 1 542 ? 14.534 -36.459 -16.400 1.00 86.75 542 SER A C 1
ATOM 4064 O O . SER A 1 542 ? 15.633 -36.133 -15.965 1.00 86.75 542 SER A O 1
ATOM 4066 N N . LEU A 1 543 ? 13.396 -35.889 -15.993 1.00 89.75 543 LEU A N 1
ATOM 4067 C CA . LEU A 1 543 ? 13.372 -34.827 -14.991 1.00 89.75 543 LEU A CA 1
ATOM 4068 C C . LEU A 1 543 ? 12.914 -35.398 -13.657 1.00 89.75 543 LEU A C 1
ATOM 4070 O O . LEU A 1 543 ? 11.921 -36.127 -13.594 1.00 89.75 543 LEU A O 1
ATOM 4074 N N . THR A 1 544 ? 13.645 -35.034 -12.611 1.00 89.75 544 THR A N 1
ATOM 4075 C CA . THR A 1 544 ? 13.341 -35.367 -11.224 1.00 89.75 544 THR A CA 1
ATOM 4076 C C . THR A 1 544 ? 13.451 -34.120 -10.356 1.00 89.75 544 THR A C 1
ATOM 4078 O O . THR A 1 544 ? 14.182 -33.198 -10.719 1.00 89.75 544 THR A O 1
ATOM 4081 N N . ASN A 1 545 ? 12.767 -34.097 -9.213 1.00 86.06 545 ASN A N 1
ATOM 4082 C CA . ASN A 1 545 ? 12.998 -33.083 -8.181 1.00 86.06 545 ASN A CA 1
ATOM 4083 C C . ASN A 1 545 ? 14.365 -33.291 -7.485 1.00 86.06 545 ASN A C 1
ATOM 4085 O O . ASN A 1 545 ? 15.088 -34.254 -7.768 1.00 86.06 545 ASN A O 1
ATOM 4089 N N . ASP A 1 546 ? 14.703 -32.415 -6.535 1.00 82.94 546 ASP A N 1
ATOM 4090 C CA . ASP A 1 546 ? 15.949 -32.488 -5.749 1.00 82.94 546 ASP A CA 1
ATOM 4091 C C . ASP A 1 546 ? 16.084 -33.788 -4.929 1.00 82.94 546 ASP A C 1
ATOM 4093 O O . ASP A 1 546 ? 17.191 -34.186 -4.561 1.00 82.94 546 ASP A O 1
ATOM 4097 N N . ALA A 1 547 ? 14.967 -34.470 -4.652 1.00 84.56 547 ALA A N 1
ATOM 4098 C CA . ALA A 1 547 ? 14.922 -35.760 -3.964 1.00 84.56 547 ALA A CA 1
ATOM 4099 C C . ALA A 1 547 ? 15.028 -36.969 -4.920 1.00 84.56 547 ALA A C 1
ATOM 4101 O O . ALA A 1 547 ? 15.067 -38.112 -4.460 1.00 84.56 547 ALA A O 1
ATOM 4102 N N . GLY A 1 548 ? 15.114 -36.741 -6.235 1.00 86.75 548 GLY A N 1
ATOM 4103 C CA . GLY A 1 548 ? 15.189 -37.792 -7.253 1.00 86.75 548 GLY A CA 1
ATOM 4104 C C . GLY A 1 548 ? 13.837 -38.413 -7.624 1.00 86.75 548 GLY A C 1
ATOM 4105 O O . GLY A 1 548 ? 13.807 -39.451 -8.288 1.00 86.75 548 GLY A O 1
ATOM 4106 N N . GLU A 1 549 ? 12.722 -37.808 -7.215 1.00 89.00 549 GLU A N 1
ATOM 4107 C CA . GLU A 1 549 ? 11.372 -38.264 -7.553 1.00 89.00 549 GLU A CA 1
ATOM 4108 C C . GLU A 1 549 ? 10.956 -37.745 -8.935 1.00 89.00 549 GLU A C 1
ATOM 4110 O O . GLU A 1 549 ? 11.343 -36.639 -9.317 1.00 89.00 549 GLU A O 1
ATOM 4115 N N . PRO A 1 550 ? 10.186 -38.520 -9.716 1.00 92.50 550 PRO A N 1
ATOM 4116 C CA . PRO A 1 550 ? 9.806 -38.122 -11.064 1.00 92.50 550 PRO A CA 1
ATOM 4117 C C . PRO A 1 550 ? 8.859 -36.921 -11.077 1.00 92.50 550 PRO A C 1
ATOM 4119 O O . PRO A 1 550 ? 7.997 -36.789 -10.207 1.00 92.50 550 PRO A O 1
ATOM 4122 N N . LEU A 1 551 ? 8.965 -36.103 -12.126 1.00 95.00 551 LEU A N 1
ATOM 4123 C CA . LEU A 1 551 ? 8.048 -34.990 -12.367 1.00 95.00 551 LEU A CA 1
ATOM 4124 C C . LEU A 1 551 ? 6.961 -35.351 -13.394 1.00 95.00 551 LEU A C 1
ATOM 4126 O O . LEU A 1 551 ? 7.216 -36.053 -14.376 1.00 95.00 551 LEU A O 1
ATOM 4130 N N . CYS A 1 552 ? 5.756 -34.832 -13.186 1.00 96.19 552 CYS A N 1
ATOM 4131 C CA . CYS A 1 552 ? 4.571 -34.978 -14.021 1.00 96.19 552 CYS A CA 1
ATOM 4132 C C . CYS A 1 552 ? 4.082 -33.603 -14.495 1.00 96.19 552 CYS A C 1
ATOM 4134 O O . CYS A 1 552 ? 4.336 -32.591 -13.845 1.00 96.19 552 CYS A O 1
ATOM 4136 N N . LEU A 1 553 ? 3.384 -33.562 -15.635 1.00 96.06 553 LEU A N 1
ATOM 4137 C CA . LEU A 1 553 ? 2.648 -32.368 -16.055 1.00 96.06 553 LEU A CA 1
ATOM 4138 C C . LEU A 1 553 ? 1.548 -32.071 -15.030 1.00 96.06 553 LEU A C 1
ATOM 4140 O O . LEU A 1 553 ? 0.721 -32.936 -14.743 1.00 96.06 553 LEU A O 1
ATOM 4144 N N . ASP A 1 554 ? 1.529 -30.839 -14.547 1.00 94.62 554 ASP A N 1
ATOM 4145 C CA . ASP A 1 554 ? 0.592 -30.329 -13.559 1.00 94.62 554 ASP A CA 1
ATOM 4146 C C . ASP A 1 554 ? -0.140 -29.109 -14.127 1.00 94.62 554 ASP A C 1
ATOM 4148 O O . ASP A 1 554 ? 0.437 -28.303 -14.860 1.00 94.62 554 ASP A O 1
ATOM 4152 N N . MET A 1 555 ? -1.427 -28.973 -13.821 1.00 91.12 555 MET A N 1
ATOM 4153 C CA . MET A 1 555 ? -2.238 -27.820 -14.223 1.00 91.12 555 MET A CA 1
ATOM 4154 C C . MET A 1 555 ? -1.871 -26.527 -13.480 1.00 91.12 555 MET A C 1
ATOM 4156 O O . MET A 1 555 ? -2.266 -25.439 -13.911 1.00 91.12 555 MET A O 1
ATOM 4160 N N . GLY A 1 556 ? -1.193 -26.638 -12.337 1.00 82.88 556 GLY A N 1
ATOM 4161 C CA . GLY A 1 556 ? -0.830 -25.556 -11.423 1.00 82.88 556 GLY A CA 1
ATOM 4162 C C . GLY A 1 556 ? -2.002 -25.008 -10.599 1.00 82.88 556 GLY A C 1
ATOM 4163 O O . GLY A 1 556 ? -1.800 -24.487 -9.503 1.00 82.88 556 GLY A O 1
ATOM 4164 N N . SER A 1 557 ? -3.238 -25.102 -11.099 1.00 82.12 557 SER A N 1
ATOM 4165 C CA . SER A 1 557 ? -4.452 -24.688 -10.390 1.00 82.12 557 SER A CA 1
ATOM 4166 C C . SER A 1 557 ? -5.706 -25.392 -10.936 1.00 82.12 557 SER A C 1
ATOM 4168 O O . SER A 1 557 ? -5.677 -25.903 -12.058 1.00 82.12 557 SER A O 1
ATOM 4170 N N . PRO A 1 558 ? -6.850 -25.344 -10.219 1.00 79.50 558 PRO A N 1
ATOM 4171 C CA . PRO A 1 558 ? -8.133 -25.832 -10.738 1.00 79.50 558 PRO A CA 1
ATOM 4172 C C . PRO A 1 558 ? -8.602 -25.145 -12.030 1.00 79.50 558 PRO A C 1
ATOM 4174 O O . PRO A 1 558 ? -9.424 -25.703 -12.753 1.00 79.50 558 PRO A O 1
ATOM 4177 N N . ALA A 1 559 ? -8.117 -23.928 -12.309 1.00 78.31 559 ALA A N 1
ATOM 4178 C CA . ALA A 1 559 ? -8.403 -23.206 -13.548 1.00 78.31 559 ALA A CA 1
ATOM 4179 C C . ALA A 1 559 ? -7.460 -23.616 -14.693 1.00 78.31 559 ALA A C 1
ATOM 4181 O O . ALA A 1 559 ? -7.830 -23.502 -15.856 1.00 78.31 559 ALA A O 1
ATOM 4182 N N . GLY A 1 560 ? -6.277 -24.153 -14.366 1.00 77.06 560 GLY A N 1
ATOM 4183 C CA . GLY A 1 560 ? -5.323 -24.683 -15.336 1.00 77.06 560 GLY A CA 1
ATOM 4184 C C . GLY A 1 560 ? -4.567 -23.626 -16.151 1.00 77.06 560 GLY A C 1
ATOM 4185 O O . GLY A 1 560 ? -4.066 -23.901 -17.247 1.00 77.06 560 GLY A O 1
ATOM 4186 N N . ASP A 1 561 ? -4.475 -22.413 -15.602 1.00 77.06 561 ASP A N 1
ATOM 4187 C CA . ASP A 1 561 ? -3.904 -21.236 -16.266 1.00 77.06 561 ASP A CA 1
ATOM 4188 C C . ASP A 1 561 ? -2.368 -21.224 -16.304 1.00 77.06 561 ASP A C 1
ATOM 4190 O O . ASP A 1 561 ? -1.784 -20.456 -17.066 1.00 77.06 561 ASP A O 1
ATOM 4194 N N . SER A 1 562 ? -1.699 -22.061 -15.504 1.00 84.94 562 SER A N 1
ATOM 4195 C CA . SER A 1 562 ? -0.235 -22.078 -15.413 1.00 84.94 562 SER A CA 1
ATOM 4196 C C . SER A 1 562 ? 0.312 -23.504 -15.354 1.00 84.94 562 SER A C 1
ATOM 4198 O O . SER A 1 562 ? 0.777 -23.924 -14.292 1.00 84.94 562 SER A O 1
ATOM 4200 N N . PRO A 1 563 ? 0.280 -24.255 -16.472 1.00 92.06 563 PRO A N 1
ATOM 4201 C CA . PRO A 1 563 ? 0.822 -25.601 -16.492 1.00 92.06 563 PRO A CA 1
ATOM 4202 C C . PRO A 1 563 ? 2.323 -25.611 -16.199 1.00 92.06 563 PRO A C 1
ATOM 4204 O O . PRO A 1 563 ? 3.085 -24.812 -16.753 1.00 92.06 563 PRO A O 1
ATOM 4207 N N . THR A 1 564 ? 2.754 -26.541 -15.358 1.00 94.50 564 THR A N 1
ATOM 4208 C CA . THR A 1 564 ? 4.149 -26.707 -14.930 1.00 94.50 564 THR A CA 1
ATOM 4209 C C . THR A 1 564 ? 4.510 -28.188 -14.847 1.00 94.50 564 THR A C 1
ATOM 4211 O O . THR A 1 564 ? 3.673 -29.065 -15.063 1.00 94.50 564 THR A O 1
ATOM 4214 N N . VAL A 1 565 ? 5.778 -28.488 -14.576 1.00 94.69 565 VAL A N 1
ATOM 4215 C CA . VAL A 1 565 ? 6.175 -29.789 -14.036 1.00 94.69 565 VAL A CA 1
ATOM 4216 C C . VAL A 1 565 ? 6.155 -29.745 -12.510 1.00 94.69 565 VAL A C 1
ATOM 4218 O O . VAL A 1 565 ? 6.620 -28.779 -11.904 1.00 94.69 565 VAL A O 1
ATOM 4221 N N . TRP A 1 566 ? 5.635 -30.798 -11.888 1.00 94.44 566 TRP A N 1
ATOM 4222 C CA . TRP A 1 566 ? 5.609 -30.973 -10.435 1.00 94.44 566 TRP A CA 1
ATOM 4223 C C . TRP A 1 566 ? 5.831 -32.439 -10.075 1.00 94.44 566 TRP A C 1
ATOM 4225 O O . TRP A 1 566 ? 5.579 -33.320 -10.895 1.00 94.44 566 TRP A O 1
ATOM 4235 N N . THR A 1 567 ? 6.310 -32.718 -8.867 1.00 94.81 567 THR A N 1
ATOM 4236 C CA . THR A 1 567 ? 6.493 -34.079 -8.354 1.00 94.81 567 THR A CA 1
ATOM 4237 C C . THR A 1 567 ? 5.220 -34.903 -8.563 1.00 94.81 567 THR A C 1
ATOM 4239 O O . THR A 1 567 ? 4.119 -34.462 -8.227 1.00 94.81 567 THR A O 1
ATOM 4242 N N . CYS A 1 568 ? 5.357 -36.085 -9.171 1.00 94.81 568 CYS A N 1
ATOM 4243 C CA . CYS A 1 568 ? 4.216 -36.937 -9.486 1.00 94.81 568 CYS A CA 1
ATOM 4244 C C . CYS A 1 568 ? 3.500 -37.380 -8.204 1.00 94.81 568 CYS A C 1
ATOM 4246 O O . CYS A 1 568 ? 4.072 -38.096 -7.379 1.00 94.81 568 CYS A O 1
ATOM 4248 N N . HIS A 1 569 ? 2.232 -37.006 -8.067 1.00 94.19 569 HIS A N 1
ATOM 4249 C CA . HIS A 1 569 ? 1.404 -37.396 -6.932 1.00 94.19 569 HIS A CA 1
ATOM 4250 C C . HIS A 1 569 ? 0.969 -38.865 -7.028 1.00 94.19 569 HIS A C 1
ATOM 4252 O O . HIS A 1 569 ? 0.692 -39.384 -8.115 1.00 94.19 569 HIS A O 1
ATOM 4258 N N . ALA A 1 570 ? 0.881 -39.541 -5.879 1.00 90.88 570 ALA A N 1
ATOM 4259 C CA . ALA A 1 570 ? 0.261 -40.860 -5.794 1.00 90.88 570 ALA A CA 1
ATOM 4260 C C . ALA A 1 570 ? -1.238 -40.767 -6.125 1.00 90.88 570 ALA A C 1
ATOM 4262 O O . ALA A 1 570 ? -1.864 -39.740 -5.901 1.00 90.88 570 ALA A O 1
ATOM 4263 N N . VAL A 1 571 ? -1.838 -41.836 -6.655 1.00 83.88 571 VAL A N 1
ATOM 4264 C CA . VAL A 1 571 ? -3.226 -41.813 -7.172 1.00 83.88 571 VAL A CA 1
ATOM 4265 C C . VAL A 1 571 ? -4.273 -41.502 -6.083 1.00 83.88 571 VAL A C 1
ATOM 4267 O O . VAL A 1 571 ? -5.388 -41.100 -6.401 1.00 83.88 571 VAL A O 1
ATOM 4270 N N . ASP A 1 572 ? -3.935 -41.714 -4.812 1.00 85.06 572 ASP A N 1
ATOM 4271 C CA . ASP A 1 572 ? -4.751 -41.435 -3.625 1.00 85.06 572 ASP A CA 1
ATOM 4272 C C . ASP A 1 572 ? -4.445 -40.081 -2.956 1.00 85.06 572 ASP A C 1
ATOM 4274 O O . ASP A 1 572 ? -5.094 -39.721 -1.971 1.00 85.06 572 ASP A O 1
ATOM 4278 N N . ASP A 1 573 ? -3.486 -39.321 -3.486 1.00 89.44 573 ASP A N 1
ATOM 4279 C CA . ASP A 1 573 ? -3.154 -37.979 -3.021 1.00 89.44 573 ASP A CA 1
ATOM 4280 C C . ASP A 1 573 ? -4.262 -36.984 -3.430 1.00 89.44 573 ASP A C 1
ATOM 4282 O O . ASP A 1 573 ? -4.676 -36.977 -4.595 1.00 89.44 573 ASP A O 1
ATOM 4286 N N . PRO A 1 574 ? -4.751 -36.118 -2.519 1.00 87.19 574 PRO A N 1
ATOM 4287 C CA . PRO A 1 574 ? -5.761 -35.110 -2.848 1.00 87.19 574 PRO A CA 1
ATOM 4288 C C . PRO A 1 574 ? -5.346 -34.153 -3.976 1.00 87.19 574 PRO A C 1
ATOM 4290 O O . PRO A 1 574 ? -6.219 -33.583 -4.618 1.00 87.19 574 PRO A O 1
ATOM 4293 N N . TYR A 1 575 ? -4.049 -33.982 -4.238 1.00 88.75 575 TYR A N 1
ATOM 4294 C CA . TYR A 1 575 ? -3.533 -33.129 -5.309 1.00 88.75 575 TYR A CA 1
ATOM 4295 C C . TYR A 1 575 ? -3.324 -33.874 -6.636 1.00 88.75 575 TYR A C 1
ATOM 4297 O O . TYR A 1 575 ? -3.039 -33.244 -7.654 1.00 88.75 575 TYR A O 1
ATOM 4305 N N . ALA A 1 576 ? -3.522 -35.199 -6.678 1.00 89.25 576 ALA A N 1
ATOM 4306 C CA . ALA A 1 576 ? -3.390 -35.977 -7.910 1.00 89.25 576 ALA A CA 1
ATOM 4307 C C . ALA A 1 576 ? -4.370 -35.533 -9.005 1.00 89.25 576 ALA A C 1
ATOM 4309 O O . ALA A 1 576 ? -4.066 -35.678 -10.189 1.00 89.25 576 ALA A O 1
ATOM 4310 N N . GLU A 1 577 ? -5.512 -34.944 -8.633 1.00 89.94 577 GLU A N 1
ATOM 4311 C CA . GLU A 1 577 ? -6.502 -34.434 -9.587 1.00 89.94 577 GLU A CA 1
ATOM 4312 C C . GLU A 1 577 ? -5.932 -33.376 -10.552 1.00 89.94 577 GLU A C 1
ATOM 4314 O O . GLU A 1 577 ? -6.391 -33.286 -11.689 1.00 89.94 577 GLU A O 1
ATOM 4319 N N . PHE A 1 578 ? -4.883 -32.642 -10.155 1.00 92.69 578 PHE A N 1
ATOM 4320 C CA . PHE A 1 578 ? -4.218 -31.634 -10.996 1.00 92.69 578 PHE A CA 1
ATOM 4321 C C . PHE A 1 578 ? -3.237 -32.221 -12.017 1.00 92.69 578 PHE A C 1
ATOM 4323 O O . PHE A 1 578 ? -2.760 -31.503 -12.896 1.00 92.69 578 PHE A O 1
ATOM 4330 N N . GLN A 1 579 ? -2.950 -33.520 -11.924 1.00 94.62 579 GLN A N 1
ATOM 4331 C CA . GLN A 1 579 ? -2.023 -34.237 -12.804 1.00 94.62 579 GLN A CA 1
ATOM 4332 C C . GLN A 1 579 ? -2.717 -35.346 -13.609 1.00 94.62 579 GLN A C 1
ATOM 4334 O O . GLN A 1 579 ? -2.068 -36.053 -14.382 1.00 94.62 579 GLN A O 1
ATOM 4339 N N . GLN A 1 580 ? -4.029 -35.530 -13.427 1.00 93.31 580 GLN A N 1
ATOM 4340 C CA . GLN A 1 580 ? -4.804 -36.608 -14.034 1.00 93.31 580 GLN A CA 1
ATOM 4341 C C . GLN A 1 580 ? -5.620 -36.124 -15.232 1.00 93.31 580 GLN A C 1
ATOM 4343 O O . GLN A 1 580 ? -6.605 -35.400 -15.098 1.00 93.31 580 GLN A O 1
ATOM 4348 N N . PHE A 1 581 ? -5.250 -36.602 -16.420 1.00 91.31 581 PHE A N 1
ATOM 4349 C CA . PHE A 1 581 ? -5.881 -36.223 -17.681 1.00 91.31 581 PHE A CA 1
ATOM 4350 C C . PHE A 1 581 ? -6.320 -37.457 -18.454 1.00 91.31 581 PHE A C 1
ATOM 4352 O O . PHE A 1 581 ? -5.520 -38.354 -18.719 1.00 91.31 581 PHE A O 1
ATOM 4359 N N . ASP A 1 582 ? -7.571 -37.488 -18.895 1.00 91.75 582 ASP A N 1
ATOM 4360 C CA . ASP A 1 582 ? -8.031 -38.479 -19.858 1.00 91.75 582 ASP A CA 1
ATOM 4361 C C . ASP A 1 582 ? -7.485 -38.144 -21.247 1.00 91.75 582 ASP A C 1
ATOM 4363 O O . ASP A 1 582 ? -7.711 -37.049 -21.762 1.00 91.75 582 ASP A O 1
ATOM 4367 N N . TYR A 1 583 ? -6.782 -39.094 -21.868 1.00 90.62 583 TYR A N 1
ATOM 4368 C CA . TYR A 1 583 ? -6.382 -38.987 -23.268 1.00 90.62 583 TYR A CA 1
ATOM 4369 C C . TYR A 1 583 ? -7.452 -39.599 -24.176 1.00 90.62 583 TYR A C 1
ATOM 4371 O O . TYR A 1 583 ? -7.538 -40.820 -24.337 1.00 90.62 583 TYR A O 1
ATOM 4379 N N . VAL A 1 584 ? -8.277 -38.743 -24.774 1.00 87.44 584 VAL A N 1
ATOM 4380 C CA . VAL A 1 584 ? -9.403 -39.144 -25.624 1.00 87.44 584 VAL A CA 1
ATOM 4381 C C . VAL A 1 584 ? -9.022 -39.018 -27.093 1.00 87.44 584 VAL A C 1
ATOM 4383 O O . VAL A 1 584 ? -8.738 -37.924 -27.577 1.00 87.44 584 VAL A O 1
ATOM 4386 N N . LEU A 1 585 ? -8.999 -40.149 -27.800 1.00 85.94 585 LEU A N 1
ATOM 4387 C CA . LEU A 1 585 ? -8.723 -40.211 -29.238 1.00 85.94 585 LEU A CA 1
ATOM 4388 C C . LEU A 1 585 ? -9.780 -39.435 -30.037 1.00 85.94 585 LEU A C 1
ATOM 4390 O O . LEU A 1 585 ? -10.961 -39.463 -29.683 1.00 85.94 585 LEU A O 1
ATOM 4394 N N . GLN A 1 586 ? -9.341 -38.764 -31.104 1.00 73.00 586 GLN A N 1
ATOM 4395 C CA . GLN A 1 586 ? -10.195 -37.991 -32.008 1.00 73.00 586 GLN A CA 1
ATOM 4396 C C . GLN A 1 586 ? -10.193 -38.529 -33.430 1.00 73.00 586 GLN A C 1
ATOM 4398 O O . GLN A 1 586 ? -9.119 -38.976 -33.895 1.00 73.00 586 GLN A O 1
#

InterPro domains:
  IPR000772 Ricin B, lectin domain [PF00652] (263-361)
  IPR000772 Ricin B, lectin domain [PF00652] (471-569)
  IPR000772 Ricin B, lectin domain [SM00458] (244-364)
  IPR000772 Ricin B, lectin domain [SM00458] (446-584)
  IPR002772 Glycoside hydrolase family 3 C-terminal domain [PF01915] (6-113)
  IPR013783 Immunoglobulin-like fold [G3DSA:2.60.40.10] (115-241)
  IPR026891 Fibronectin type III-like domain [PF14310] (151-204)
  IPR026891 Fibronectin type III-like domain [SM01217] (151-224)
  IPR035992 Ricin B-like lectins [SSF50370] (247-364)
  IPR035992 Ricin B-like lectins [SSF50370] (460-569)
  IPR036881 Glycoside hydrolase family 3 C-terminal domain superfamily [G3DSA:3.40.50.1700] (2-114)
  IPR036881 Glycoside hydrolase family 3 C-terminal domain superfamily [SSF52279] (5-116)
  IPR050288 Cellulose-degrading glycosyl hydrolase 3 [PTHR42715] (6-201)

Secondary structure (DSSP, 8-state):
-HHHHHHHHHHHTTPPPEEEEE-SS----TTHHHH-SEEEEEES--TTHHHHHHHHHTTSS------SSPEE-SS-HHHHT--TT-BTT--EEETTEEEPPPEEE-TT----SS-EEEEEEEES-SEESSTTPPEEEEEEEEE-SSS-EEEEEEEEEE--TTSTT-BS-EEEEEEEEEE-TT-EEEEEEEE-HHHH-EE---TTS---EE--SEEEEEEESTT--TTT---TTEEEEEES-TTEEEEEEEETTT-PEEEE-TTSBEEEE-STTPPPEEEETTT--EEETTSEEEEE---STTEEEEEEE--SS-GGG-EEEETTTTEEEESSSTTEEEETTTTEEEE---TTSTTGGGGBEEEE---PPPP-------PPPPPPPPPPPPPPPPPPPPPPPPPPPP------------PPPPPPPPPPPPPPPPPPPPPP-------PPP--SEEEEE-SSEEEEEETTTTEEEEEETTT--S--EEEETTTTEEEETTSSEEEEE---STTEEEEEEE--TT-GGG-EEEETTTTEEEEEEEE-TTSPEEEEE-SSTT--S-EEEEPPPTTSTTGGGT--EEEE-

pLDDT: mean 81.09, std 18.2, range [27.69, 98.81]

Organism: NCBI:txid120398

Radius of gyration: 36.03 Å; chains: 1; bounding box: 76×99×107 Å

Foldseek 3Di:
DVVLVVLVVCLVVVDAAEAEAAEQAADQSVCSCVSHPHYHDQHPQPPCSVVVVVCCVVVVAWDADWAQAFRANDPPPLRRPPGLLDWPQSFDQDPNDGHHHDTPGGGRDDDTPWDKDKADWDWPDQEDADQPDKIKTKIKIFTAGQAKDKYKKWKWKAAPPLEQGGGGTHTQDIDIDIYGHGDMDMDMDIDGQQSVWDFDPDPPPDTDTDGDFAKMKMFIDSPDDPVPDPDNRIGIHTYHPRQKQKFFWAFQVPRWTWAADPPQFIDTHHRVPGWMWIQGPVLQWIATPVQWTWFFDDLEAQTGIGTDHDDSPDQRRHWDQDSNLQWTARDNSHQWTFFQPRGHTDGQDDSPDPRSSRRHIDGHDDPPPDPDPDDDPDDDDDDDDDDDDDDDDDDDDDDDDDDDDDDDDDDDDDDDDDDDDDDDDDDDDDDDDDDDDDDDPDPDDDPDPDPQAWWWWADPFWTWDADVVVQAIWTAGPVPDDDWTWGQPPPLQWTHTPPDQWTWFFPDQEALGAIGIDGDDSPDLRRHWDQDPVLQWTWRDPGDHPVRATWTWFLVDPRSGTIHTHGQDDSPDPRSSRGHTDTGHD

Sequence (586 aa):
DGLIKYVQEIASTGTKIVLVLTEGRPRLLNGIADLASAVIWAGLPCEMGGQAIAEVIVGKVNPSGKLPYVYPKSSDNTNLATPYYFRKNDRCVKMGSNDACPAEWQYGEGLSYTTFAYTNMQLSSAGFASASQKLTISVTVTNTGKMTGKEVVMLFVTPPATRLTAETKLLKGFSKIELSPNQAQTVSFDLTADDWGYYLETIGNGLQKTADAGAYSFFFKATTDCASTTSDLCKSFTYGNASTVQGVLVNVATSQAMVPTTQDQVGMVAVTGAAKWTVDSVTKLVTASNGLCLDAYEPQNWGAVHLWACSTTEVNQKWQYDASTQQLRHLTHTGFCLDVGGPWLWECLPTSHSDVKNQQWHIQTSSTPAPTPAPTPKPTPAPTPAPTPKPTPAPTPAPTPAPTPKPTPAPTPASTPAPTPKPTPAPTPKPTPAPTPKPTPKPTPKPTPKPSGGGRFQTSNLVFTGIPATQAVTFQPISASQSQTWTLDSKQKLVKLTGTTLCLDAWVAQDGGPVHLWTCDSTNANQKWNYDTATKQLQHLSLTNDAGEPLCLDMGSPAGDSPTVWTCHAVDDPYAEFQQFDYVLQ